Protein AF-E1ZLI6-F1 (afdb_monomer_lite)

Sequence (390 aa):
MRAFGVGCQAQAAPHTTLRARHLAEAAHLAAAPRQQGCWARPPPRQHRRDLAVRVRAIGFDLPGAEQSNKSAEKSAEELTRGAASLLLYSQVLKGKPAQQYGEMYRQLAADDYASWQDYLLDQVIKGSDNPLARAAAAGKPTAHLHRAAAHDLDVLQQLAVLERTLATWVRDSAYGVGEEWLEAASCLAPREGAAAGGEPQPVPQALLGGEAPPPQLLAPLTDAQRAGLRAELAGKWKWSEGVELLVRYHAAHGCGLVSQHGVLTWVDKLLQAQDVLKAWALQRLESQVPSELRQAAAGLRTLVLPVNQISTLPNLAWSLSQHPRARFAVVVSSLEGGMPMGDLAAMLSGYDGFSWPANALLLAGFPTKPPSELAPVFRHVATIEDRFAA

pLDDT: mean 74.75, std 20.81, range [28.94, 98.25]

Secondary structure (DSSP, 8-state):
---------------------------------------------------------S----TTTTS-HHHHHHHHHHHHHHHHHHHHHHHHHTSHHHHHHHHHHHHHHHTT-S-HHHHHHHHHHHTSS-HHHHHHHTT---TTHHHHHHHHHHHHHHH---HHHHHHHHHHH-TT--HHHHHHHHTTS--TT-TTS---PPPPHHHHTTPPPPSSPPPPPPHHHHHHHHHHHHTSS-GGGGHHHHHHHHHHH-STHHHH-SEEEEETTEEEE--STTHHHHHHHHHHS-HHHHHHHTTPEEEEEEGGGGGGHHHHHHHHHT-TTS-EEEEEE--SSSS-HHHHHHHHTTGGG----TTEEEEE--SSSPPGGGTTT-S-------TT--

Foldseek 3Di:
DDDDDDDDDDDDDDDDDDDDDDDDDDDDDDDDDDDDDDDDDDDDDDDDDDDDDDDDDDDDDDPPPVPPPVVVVVVVVVVVVVVVVLVVVQVVLQDVVLVVVLVVLLVCVVVVHLAPLLVVLVCLLQCVVQPQLQCLLVVHHDPVSLVVVLVVQQVVVVVRPTLVRVLVVSVVRHVPDDCSSVVSSCSSHPPDPPCPQDAQDAAPVCLVVPDDADLAAAAADDPSNSVNLSVVCVPDPGNSVCSSSSSSLSNRQNHHLSNHALEWEQDPNDIGHDPDPCVVVVVVCVVQPDPVVVVVCGQAREYEYELLCVVCVQVVQVVVLVNQRHAYEYEYDENPPRDDVLVVLCQLVCNVNGYRHPRYDYHYDYPDQDDPSCVVRDPDDDDRDCPPPD

Structure (mmCIF, N/CA/C/O backbone):
data_AF-E1ZLI6-F1
#
_entry.id   AF-E1ZLI6-F1
#
loop_
_atom_site.group_PDB
_atom_site.id
_atom_site.type_symbol
_atom_site.label_atom_id
_atom_site.label_alt_id
_atom_site.label_comp_id
_atom_site.label_asym_id
_atom_site.label_entity_id
_atom_site.label_seq_id
_atom_site.pdbx_PDB_ins_code
_atom_site.Cartn_x
_atom_site.Cartn_y
_atom_site.Cartn_z
_atom_site.occupancy
_atom_site.B_iso_or_equiv
_atom_site.auth_seq_id
_atom_site.auth_comp_id
_atom_site.auth_asym_id
_atom_site.auth_atom_id
_atom_site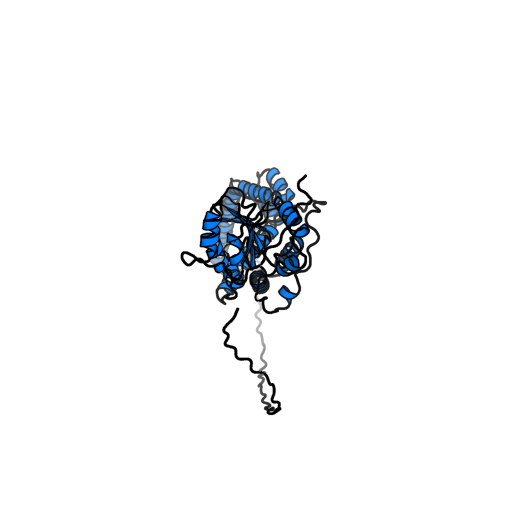.pdbx_PDB_model_num
ATOM 1 N N . MET A 1 1 ? 28.101 -8.256 -55.186 1.00 36.41 1 MET A N 1
ATOM 2 C CA . MET A 1 1 ? 27.945 -9.715 -54.952 1.00 36.41 1 MET A CA 1
ATOM 3 C C . MET A 1 1 ? 26.632 -9.884 -54.186 1.00 36.41 1 MET A C 1
ATOM 5 O O . MET A 1 1 ? 26.407 -9.070 -53.306 1.00 36.41 1 MET A O 1
ATOM 9 N N . ARG A 1 2 ? 25.612 -10.638 -54.637 1.00 28.94 2 ARG A N 1
ATOM 10 C CA . ARG A 1 2 ? 25.503 -12.113 -54.808 1.00 28.94 2 ARG A CA 1
ATOM 11 C C . ARG A 1 2 ? 25.777 -12.879 -53.493 1.00 28.94 2 ARG A C 1
ATOM 13 O O . ARG A 1 2 ? 26.852 -12.664 -52.953 1.00 28.94 2 ARG A O 1
ATOM 20 N N . ALA A 1 3 ? 24.921 -13.791 -53.001 1.00 33.19 3 ALA A N 1
ATOM 21 C CA . ALA A 1 3 ? 23.548 -14.173 -53.408 1.00 33.19 3 ALA A CA 1
ATOM 22 C C . ALA A 1 3 ? 22.822 -15.025 -52.319 1.00 33.19 3 ALA A C 1
ATOM 24 O O . ALA A 1 3 ? 23.482 -15.505 -51.405 1.00 33.19 3 ALA A O 1
ATOM 25 N N . PHE A 1 4 ? 21.514 -15.280 -52.527 1.00 33.53 4 PHE A N 1
ATOM 26 C CA . PHE A 1 4 ? 20.574 -16.173 -51.795 1.00 33.53 4 PHE A CA 1
ATOM 27 C C . PHE A 1 4 ? 20.057 -15.721 -50.407 1.00 33.53 4 PHE A C 1
ATOM 29 O O . PHE A 1 4 ? 20.832 -15.306 -49.559 1.00 33.53 4 PHE A O 1
ATOM 36 N N . GLY A 1 5 ? 18.757 -15.814 -50.081 1.00 29.34 5 GLY A N 1
ATOM 37 C CA . GLY A 1 5 ? 17.568 -15.864 -50.955 1.00 29.34 5 GLY A CA 1
ATOM 38 C C . GLY A 1 5 ? 16.729 -17.154 -50.959 1.00 29.34 5 GLY A C 1
ATOM 39 O O . GLY A 1 5 ? 16.871 -17.966 -51.866 1.00 29.34 5 GLY A O 1
ATOM 40 N N . VAL A 1 6 ? 15.764 -17.246 -50.035 1.00 35.22 6 VAL A N 1
ATOM 41 C CA . VAL A 1 6 ? 14.462 -17.930 -50.206 1.00 35.22 6 VAL A CA 1
ATOM 42 C C . VAL A 1 6 ? 13.401 -17.054 -49.531 1.00 35.22 6 VAL A C 1
ATOM 44 O O . VAL A 1 6 ? 13.670 -16.465 -48.486 1.00 35.22 6 VAL A O 1
ATOM 47 N N . GLY A 1 7 ? 12.202 -16.959 -50.104 1.00 30.44 7 GLY A N 1
ATOM 48 C CA . GLY A 1 7 ? 11.064 -16.280 -49.485 1.00 30.44 7 GLY A CA 1
ATOM 49 C C . GLY A 1 7 ? 9.741 -16.884 -49.949 1.00 30.44 7 GLY A C 1
ATOM 50 O O . GLY A 1 7 ? 9.683 -17.513 -51.003 1.00 30.44 7 GLY A O 1
ATOM 51 N N . CYS A 1 8 ? 8.683 -16.688 -49.165 1.00 29.03 8 CYS A N 1
ATOM 52 C CA . CYS A 1 8 ? 7.311 -17.044 -49.526 1.00 29.03 8 CYS A CA 1
ATOM 53 C C . CYS A 1 8 ? 6.359 -15.964 -49.004 1.00 29.03 8 CYS A C 1
ATOM 55 O O . CYS A 1 8 ? 6.094 -15.884 -47.808 1.00 29.03 8 CYS A O 1
ATOM 57 N N . GLN A 1 9 ? 5.848 -15.135 -49.914 1.00 33.44 9 GLN A N 1
ATOM 58 C CA . GLN A 1 9 ? 4.635 -14.353 -49.685 1.00 33.44 9 GLN A CA 1
ATOM 59 C C . GLN A 1 9 ? 3.443 -15.127 -50.247 1.00 33.44 9 GLN A C 1
ATOM 61 O O . GLN A 1 9 ? 3.534 -15.696 -51.333 1.00 33.44 9 GLN A O 1
ATOM 66 N N . ALA A 1 10 ? 2.312 -15.074 -49.550 1.00 36.66 10 ALA A N 1
ATOM 67 C CA . ALA A 1 10 ? 1.009 -15.402 -50.110 1.00 36.66 10 ALA A CA 1
ATOM 68 C C . ALA A 1 10 ? -0.009 -14.372 -49.599 1.00 36.66 10 ALA A C 1
ATOM 70 O O . ALA A 1 10 ? -0.182 -14.203 -48.394 1.00 36.66 10 ALA A O 1
ATOM 71 N N . GLN A 1 11 ? -0.661 -13.669 -50.522 1.00 44.72 11 GLN A N 1
ATOM 72 C CA . GLN A 1 11 ? -1.823 -12.821 -50.260 1.00 44.72 11 GLN A CA 1
ATOM 73 C C . GLN A 1 11 ? -3.035 -13.433 -50.969 1.00 44.72 11 GLN A C 1
ATOM 75 O O . GLN A 1 11 ? -2.863 -13.935 -52.076 1.00 44.72 11 GLN A O 1
ATOM 80 N N . ALA A 1 12 ? -4.225 -13.330 -50.356 1.00 32.19 12 ALA A N 1
ATOM 81 C CA . ALA A 1 12 ? -5.518 -12.999 -50.994 1.00 32.19 12 ALA A CA 1
ATOM 82 C C . ALA A 1 12 ? -6.740 -13.616 -50.272 1.00 32.19 12 ALA A C 1
ATOM 84 O O . ALA A 1 12 ? -7.272 -14.628 -50.706 1.00 32.19 12 ALA A O 1
ATOM 85 N N . ALA A 1 13 ? -7.220 -12.920 -49.235 1.00 36.72 13 ALA A N 1
ATOM 86 C CA . ALA A 1 13 ? -8.627 -12.512 -49.067 1.00 36.72 13 ALA A CA 1
ATOM 87 C C . ALA A 1 13 ? -9.759 -13.583 -49.296 1.00 36.72 13 ALA A C 1
ATOM 89 O O . ALA A 1 13 ? -9.536 -14.749 -48.982 1.00 36.72 13 ALA A O 1
ATOM 90 N N . PRO A 1 14 ? -11.051 -13.224 -49.502 1.00 62.06 14 PRO A N 1
ATOM 91 C CA . PRO A 1 14 ? -11.982 -13.359 -48.374 1.00 62.06 14 PRO A CA 1
ATOM 92 C C . PRO A 1 14 ? -13.292 -14.114 -48.678 1.00 62.06 14 PRO A C 1
ATOM 94 O O . PRO A 1 14 ? -13.773 -14.126 -49.807 1.00 62.06 14 PRO A O 1
ATOM 97 N N . HIS A 1 15 ? -13.961 -14.620 -47.632 1.00 38.59 15 HIS A N 1
ATOM 98 C CA . HIS A 1 15 ? -15.341 -15.112 -47.739 1.00 38.59 15 HIS A CA 1
ATOM 99 C C . HIS A 1 15 ? -16.263 -14.645 -46.599 1.00 38.59 15 HIS A C 1
ATOM 101 O O . HIS A 1 15 ? -16.042 -14.915 -45.421 1.00 38.59 15 HIS A O 1
ATOM 107 N N . THR A 1 16 ? -17.347 -13.982 -47.003 1.00 36.56 16 THR A N 1
ATOM 108 C CA . THR A 1 16 ? -18.653 -13.897 -46.323 1.00 36.56 16 THR A CA 1
ATOM 109 C C . THR A 1 16 ? -19.299 -15.307 -46.225 1.00 36.56 16 THR A C 1
ATOM 111 O O . THR A 1 16 ? -18.844 -16.235 -46.884 1.00 36.56 16 THR A O 1
ATOM 114 N N . THR A 1 17 ? -20.373 -15.601 -45.471 1.00 35.56 17 THR A N 1
ATOM 115 C CA . THR A 1 17 ? -21.626 -14.835 -45.278 1.00 35.56 17 THR A CA 1
ATOM 116 C C . THR A 1 17 ? -22.482 -15.375 -44.100 1.00 35.56 17 THR A C 1
ATOM 118 O O . THR A 1 17 ? -22.242 -16.467 -43.601 1.00 35.56 17 THR A O 1
ATOM 121 N N . LEU A 1 18 ? -23.512 -14.608 -43.707 1.00 33.97 18 LEU A N 1
ATOM 122 C CA . LEU A 1 18 ? -24.628 -14.881 -42.770 1.00 33.97 18 LEU A CA 1
ATOM 123 C C . LEU A 1 18 ? -25.083 -16.346 -42.525 1.00 33.97 18 LEU A C 1
ATOM 125 O O . LEU A 1 18 ? -25.364 -17.067 -43.482 1.00 33.97 18 LEU A O 1
ATOM 129 N N . ARG A 1 19 ? -25.491 -16.636 -41.270 1.00 32.78 19 ARG A N 1
ATOM 130 C CA . ARG A 1 19 ? -26.883 -17.015 -40.868 1.00 32.78 19 ARG A CA 1
ATOM 131 C C . ARG A 1 19 ? -27.064 -16.953 -39.331 1.00 32.78 19 ARG A C 1
ATOM 133 O O . ARG A 1 19 ? -26.176 -17.370 -38.607 1.00 32.78 19 ARG A O 1
ATOM 140 N N . ALA A 1 20 ? -28.031 -16.167 -38.832 1.00 30.67 20 ALA A N 1
ATOM 141 C CA . ALA A 1 20 ? -29.373 -16.550 -38.319 1.00 30.67 20 ALA A CA 1
ATOM 142 C C . ALA A 1 20 ? -29.349 -17.147 -36.886 1.00 30.67 20 ALA A C 1
ATOM 144 O O . ALA A 1 20 ? -28.571 -18.056 -36.641 1.00 30.67 20 ALA A O 1
ATOM 145 N N . ARG A 1 21 ? -30.015 -16.593 -35.851 1.00 32.97 21 ARG A N 1
ATOM 146 C CA . ARG A 1 21 ? -31.452 -16.269 -35.583 1.00 32.97 21 ARG A CA 1
ATOM 147 C C . ARG A 1 21 ? -32.343 -17.495 -35.306 1.00 32.97 21 ARG A C 1
ATOM 149 O O . ARG A 1 21 ? -32.215 -18.505 -35.983 1.00 32.97 21 ARG A O 1
ATOM 156 N N . HIS A 1 22 ? -33.304 -17.296 -34.388 1.00 30.53 22 HIS A N 1
ATOM 157 C CA . HIS A 1 22 ? -34.132 -18.292 -33.671 1.00 30.53 22 HIS A CA 1
ATOM 158 C C . HIS A 1 22 ? -33.340 -19.072 -32.596 1.00 30.53 22 HIS A C 1
ATOM 160 O O . HIS A 1 22 ? -32.143 -19.276 -32.753 1.00 30.53 22 HIS A O 1
ATOM 166 N N . LEU A 1 23 ? -33.920 -19.471 -31.455 1.00 31.34 23 LEU A N 1
ATOM 167 C CA . LEU A 1 23 ? -35.334 -19.456 -31.023 1.00 31.34 23 LEU A CA 1
ATOM 168 C C . LEU A 1 23 ? -35.627 -18.490 -29.851 1.00 31.34 23 LEU A C 1
ATOM 170 O O . LEU A 1 23 ? -34.723 -17.876 -29.290 1.00 31.34 23 LEU A O 1
ATOM 174 N N . ALA A 1 24 ? -36.911 -18.372 -29.506 1.00 30.83 24 ALA A N 1
ATOM 175 C CA . ALA A 1 24 ? -37.451 -17.669 -28.340 1.00 30.83 24 ALA A CA 1
ATOM 176 C C . ALA A 1 24 ? -38.493 -18.565 -27.620 1.00 30.83 24 ALA A C 1
ATOM 178 O O . ALA A 1 24 ? -38.711 -19.695 -28.045 1.00 30.83 24 ALA A O 1
ATOM 179 N N . GLU A 1 25 ? -39.143 -18.022 -26.582 1.00 29.16 25 GLU A N 1
ATOM 180 C CA . GLU A 1 25 ? -40.407 -18.489 -25.966 1.00 29.16 25 GLU A CA 1
ATOM 181 C C . GLU A 1 25 ? -40.446 -19.835 -25.201 1.00 29.16 25 GLU A C 1
ATOM 183 O O . GLU A 1 25 ? -40.642 -20.902 -25.771 1.00 29.16 25 GLU A O 1
ATOM 188 N N . ALA A 1 26 ? -40.435 -19.735 -23.864 1.00 29.39 26 ALA A N 1
ATOM 189 C CA . ALA A 1 26 ? -41.435 -20.321 -22.948 1.00 29.39 26 ALA A CA 1
ATOM 190 C C . ALA A 1 26 ? -41.245 -19.647 -21.561 1.00 29.39 26 ALA A C 1
ATOM 192 O O . ALA A 1 26 ? -40.132 -19.669 -21.047 1.00 29.39 26 ALA A O 1
ATOM 193 N N . ALA A 1 27 ? -42.149 -18.892 -20.921 1.00 33.56 27 ALA A N 1
ATOM 194 C CA . ALA A 1 27 ? -43.619 -18.838 -20.820 1.00 33.56 27 ALA A CA 1
ATOM 195 C C . ALA A 1 27 ? -44.210 -19.640 -19.632 1.00 33.56 27 ALA A C 1
ATOM 197 O O . ALA A 1 27 ? -44.249 -20.860 -19.658 1.00 33.56 27 ALA A O 1
ATOM 198 N N . HIS A 1 28 ? -44.714 -18.886 -18.639 1.00 30.28 28 HIS A N 1
ATOM 199 C CA . HIS A 1 28 ? -45.689 -19.212 -17.574 1.00 30.28 28 HIS A CA 1
ATOM 200 C C . HIS A 1 28 ? -45.568 -20.483 -16.702 1.00 30.28 28 HIS A C 1
ATOM 202 O O . HIS A 1 28 ? -45.674 -21.603 -17.181 1.00 30.28 28 HIS A O 1
ATOM 208 N N . LEU A 1 29 ? -45.565 -20.264 -15.375 1.00 30.34 29 LEU A N 1
ATOM 209 C CA . LEU A 1 29 ? -46.576 -20.674 -14.359 1.00 30.34 29 LEU A CA 1
ATOM 210 C C . LEU A 1 29 ? -45.965 -20.329 -12.972 1.00 30.34 29 LEU A C 1
ATOM 212 O O . LEU A 1 29 ? -44.858 -20.760 -12.683 1.00 30.34 29 LEU A O 1
ATOM 216 N N . ALA A 1 30 ? -46.466 -19.430 -12.115 1.00 30.83 30 ALA A N 1
ATOM 217 C CA . ALA A 1 30 ? -47.813 -19.159 -11.593 1.00 30.83 30 ALA A CA 1
ATOM 218 C C . ALA A 1 30 ? -48.329 -20.202 -10.578 1.00 30.83 30 ALA A C 1
ATOM 220 O O . ALA A 1 30 ? -48.827 -21.244 -10.986 1.00 30.83 30 ALA A O 1
ATOM 221 N N . ALA A 1 31 ? -48.259 -19.873 -9.276 1.00 32.81 31 ALA A N 1
ATOM 222 C CA . ALA A 1 31 ? -49.290 -20.107 -8.243 1.00 32.81 31 ALA A CA 1
ATOM 223 C C . ALA A 1 31 ? -48.727 -19.892 -6.822 1.00 32.81 31 ALA A C 1
ATOM 225 O O . ALA A 1 31 ? -47.689 -20.438 -6.463 1.00 32.81 31 ALA A O 1
ATOM 226 N N . ALA A 1 32 ? -49.471 -19.173 -5.981 1.00 39.38 32 ALA A N 1
ATOM 227 C CA . ALA A 1 32 ? -49.329 -19.201 -4.526 1.00 39.38 32 ALA A CA 1
ATOM 228 C C . ALA A 1 32 ? -50.717 -19.442 -3.907 1.00 39.38 32 ALA A C 1
ATOM 230 O O . ALA A 1 32 ? -51.696 -18.905 -4.432 1.00 39.38 32 ALA A O 1
ATOM 231 N N . PRO A 1 33 ? -50.839 -20.181 -2.791 1.00 51.78 33 PRO A N 1
ATOM 232 C CA . PRO A 1 33 ? -52.052 -20.187 -1.986 1.00 51.78 33 PRO A CA 1
ATOM 233 C C . PRO A 1 33 ? -51.893 -19.348 -0.709 1.00 51.78 33 PRO A C 1
ATOM 235 O O . PRO A 1 33 ? -50.876 -19.387 -0.020 1.00 51.78 33 PRO A O 1
ATOM 238 N N . ARG A 1 34 ? -52.951 -18.609 -0.367 1.00 42.97 34 ARG A N 1
ATOM 239 C CA . ARG A 1 34 ? -53.129 -17.982 0.952 1.00 42.97 34 ARG A CA 1
ATOM 240 C C . ARG A 1 34 ? -53.516 -19.051 1.978 1.00 42.97 34 ARG A C 1
ATOM 242 O O . ARG A 1 34 ? -54.222 -19.992 1.622 1.00 42.97 34 ARG A O 1
ATOM 249 N N . GLN A 1 35 ? -53.256 -18.798 3.259 1.00 43.56 35 GLN A N 1
ATOM 250 C CA . GLN A 1 35 ? -54.209 -19.183 4.304 1.00 43.56 35 GLN A CA 1
ATOM 251 C C . GLN A 1 35 ? -54.499 -17.999 5.228 1.00 43.56 35 GLN A C 1
ATOM 253 O O . GLN A 1 35 ? -53.594 -17.321 5.705 1.00 43.56 35 GLN A O 1
ATOM 258 N N . GLN A 1 36 ? -55.789 -17.762 5.460 1.00 42.84 36 GLN A N 1
ATOM 259 C CA . GLN A 1 36 ? -56.313 -16.941 6.546 1.00 42.84 36 GLN A CA 1
ATOM 260 C C . GLN A 1 36 ? -57.089 -17.883 7.471 1.00 42.84 36 GLN A C 1
ATOM 262 O O . GLN A 1 36 ? -57.865 -18.707 6.991 1.00 42.84 36 GLN A O 1
ATOM 267 N N . GLY A 1 37 ? -56.895 -17.751 8.779 1.00 36.62 37 GLY A N 1
ATOM 268 C CA . GLY A 1 37 ? -57.654 -18.452 9.815 1.00 36.62 37 GLY A CA 1
ATOM 269 C C . GLY A 1 37 ? -57.798 -17.518 11.011 1.00 36.62 37 GLY A C 1
ATOM 270 O O . GLY A 1 37 ? -56.834 -16.849 11.382 1.00 36.62 37 GLY A O 1
ATOM 271 N N . CYS A 1 38 ? -59.006 -17.385 11.557 1.00 37.75 38 CYS A N 1
ATOM 272 C CA . CYS A 1 38 ? -59.364 -16.265 12.432 1.00 37.75 38 CYS A CA 1
ATOM 273 C C . CYS A 1 38 ? -60.159 -16.705 13.675 1.00 37.75 38 CYS A C 1
ATOM 275 O O . CYS A 1 38 ? -60.788 -17.757 13.665 1.00 37.75 38 CYS A O 1
ATOM 277 N N . TRP A 1 39 ? -60.207 -15.803 14.667 1.00 37.75 39 TRP A N 1
ATOM 278 C CA . TRP A 1 39 ? -61.148 -15.742 15.805 1.00 37.75 39 TRP A CA 1
ATOM 279 C C . TRP A 1 39 ? -61.019 -16.769 16.952 1.00 37.75 39 TRP A C 1
ATOM 281 O O . TRP A 1 39 ? -61.352 -17.934 16.785 1.00 37.75 39 TRP A O 1
ATOM 291 N N . ALA A 1 40 ? -60.716 -16.273 18.167 1.00 35.12 40 ALA A N 1
ATOM 292 C CA . ALA A 1 40 ? -61.557 -16.443 19.375 1.00 35.12 40 ALA A CA 1
ATOM 293 C C . ALA A 1 40 ? -61.040 -15.623 20.594 1.00 35.12 40 ALA A C 1
ATOM 295 O O . ALA A 1 40 ? -59.841 -15.578 20.859 1.00 35.12 40 ALA A O 1
ATOM 296 N N . ARG A 1 41 ? -61.952 -14.972 21.342 1.00 41.81 41 ARG A N 1
ATOM 297 C CA . ARG A 1 41 ? -61.764 -14.267 22.646 1.00 41.81 41 ARG A CA 1
ATOM 298 C C . ARG A 1 41 ? -63.156 -13.840 23.187 1.00 41.81 41 ARG A C 1
ATOM 300 O O . ARG A 1 41 ? -64.047 -13.702 22.350 1.00 41.81 41 ARG A O 1
ATOM 307 N N . PRO A 1 42 ? -63.376 -13.503 24.486 1.00 57.09 42 PRO A N 1
ATOM 308 C CA . PRO A 1 42 ? -62.594 -13.752 25.701 1.00 57.09 42 PRO A CA 1
ATOM 309 C C . PRO A 1 42 ? -63.126 -15.025 26.419 1.00 57.09 42 PRO A C 1
ATOM 311 O O . PRO A 1 42 ? -62.755 -16.066 25.883 1.00 57.09 42 PRO A O 1
ATOM 314 N N . PRO A 1 43 ? -63.979 -15.078 27.488 1.00 55.56 43 PRO A N 1
ATOM 315 C CA . PRO A 1 43 ? -64.518 -14.089 28.455 1.00 55.56 43 PRO A CA 1
ATOM 316 C C . PRO A 1 43 ? -63.805 -14.119 29.848 1.00 55.56 43 PRO A C 1
ATOM 318 O O . PRO A 1 43 ? -62.930 -14.959 30.052 1.00 55.56 43 PRO A O 1
ATOM 321 N N . PRO A 1 44 ? -64.140 -13.236 30.824 1.00 60.19 44 PRO A N 1
ATOM 322 C CA . PRO A 1 44 ? -63.449 -13.147 32.125 1.00 60.19 44 PRO A CA 1
ATOM 323 C C . PRO A 1 44 ? -64.239 -13.721 33.325 1.00 60.19 44 PRO A C 1
ATOM 325 O O . PRO A 1 44 ? -65.446 -13.953 33.244 1.00 60.19 44 PRO A O 1
ATOM 328 N N . ARG A 1 45 ? -63.584 -13.834 34.494 1.00 42.31 45 ARG A N 1
ATOM 329 C CA . ARG A 1 45 ? -64.249 -13.901 35.812 1.00 42.31 45 ARG A CA 1
ATOM 330 C C . ARG A 1 45 ? -63.587 -12.964 36.822 1.00 42.31 45 ARG A C 1
ATOM 332 O O . ARG A 1 45 ? -62.369 -12.925 36.940 1.00 42.31 45 ARG A O 1
ATOM 339 N N . GLN A 1 46 ? -64.419 -12.219 37.543 1.00 46.47 46 GLN A N 1
ATOM 340 C CA . GLN A 1 46 ? -64.024 -11.390 38.680 1.00 46.47 46 GLN A CA 1
ATOM 341 C C . GLN A 1 46 ? -63.973 -12.247 39.950 1.00 46.47 46 GLN A C 1
ATOM 343 O O . GLN A 1 46 ? -64.807 -13.133 40.117 1.00 46.47 46 GLN A O 1
ATOM 348 N N . HIS A 1 47 ? -63.107 -11.889 40.896 1.00 37.50 47 HIS A N 1
ATOM 349 C CA . HIS A 1 47 ? -63.441 -12.015 42.312 1.00 37.50 47 HIS A CA 1
ATOM 350 C C . HIS A 1 47 ? -63.078 -10.721 43.046 1.00 37.50 47 HIS A C 1
ATOM 352 O O . HIS A 1 47 ? -62.199 -9.968 42.635 1.00 37.50 47 HIS A O 1
ATOM 358 N N . ARG A 1 48 ? -63.848 -10.437 44.093 1.00 38.12 48 ARG A N 1
ATOM 359 C CA . ARG A 1 48 ? -63.865 -9.205 44.890 1.00 38.12 48 ARG A CA 1
ATOM 360 C C . ARG A 1 48 ? -63.952 -9.632 46.354 1.00 38.12 48 ARG A C 1
ATOM 362 O O . ARG A 1 48 ? -64.578 -10.665 46.592 1.00 38.12 48 ARG A O 1
ATOM 369 N N . ARG A 1 49 ? -63.448 -8.786 47.268 1.00 39.75 49 ARG A N 1
ATOM 370 C CA . ARG A 1 49 ? -63.283 -8.965 48.735 1.00 39.75 49 ARG A CA 1
ATOM 371 C C . ARG A 1 49 ? -61.864 -9.409 49.142 1.00 39.75 49 ARG A C 1
ATOM 373 O O . ARG A 1 49 ? -61.250 -10.160 48.397 1.00 39.75 49 ARG A O 1
ATOM 380 N N . ASP A 1 50 ? -61.285 -8.950 50.258 1.00 35.81 50 ASP A N 1
ATOM 381 C CA . ASP A 1 50 ? -61.794 -8.015 51.289 1.00 35.81 50 ASP A CA 1
ATOM 382 C C . ASP A 1 50 ? -60.760 -6.958 51.724 1.00 35.81 50 ASP A C 1
ATOM 384 O O . ASP A 1 50 ? -59.556 -7.106 51.522 1.00 35.81 50 ASP A O 1
ATOM 388 N N . LEU A 1 51 ? -61.256 -5.874 52.331 1.00 47.31 51 LEU A N 1
ATOM 389 C CA . LEU A 1 51 ? -60.451 -4.808 52.935 1.00 47.31 51 LEU A CA 1
ATOM 390 C C . LEU A 1 51 ? -60.034 -5.195 54.361 1.00 47.31 51 LEU A C 1
ATOM 392 O O . LEU A 1 51 ? -60.871 -5.243 55.259 1.00 47.31 51 LEU A O 1
ATOM 396 N N . ALA A 1 52 ? -58.734 -5.387 54.587 1.00 38.12 52 ALA A N 1
ATOM 397 C CA . ALA A 1 52 ? -58.159 -5.563 55.920 1.00 38.12 52 ALA A CA 1
ATOM 398 C C . ALA A 1 52 ? -57.184 -4.417 56.231 1.00 38.12 52 ALA A C 1
ATOM 400 O O . ALA A 1 52 ? -56.042 -4.416 55.772 1.00 38.12 52 ALA A O 1
ATOM 401 N N . VAL A 1 53 ? -57.624 -3.436 57.025 1.00 39.72 53 VAL A N 1
ATOM 402 C CA . VAL A 1 53 ? -56.751 -2.351 57.495 1.00 39.72 53 VAL A CA 1
ATOM 403 C C . VAL A 1 53 ? -55.727 -2.923 58.478 1.00 39.72 53 VAL A C 1
ATOM 405 O O . VAL A 1 53 ? -56.080 -3.355 59.574 1.00 39.72 53 VAL A O 1
ATOM 408 N N . ARG A 1 54 ? -54.445 -2.898 58.103 1.00 33.94 54 ARG A N 1
ATOM 409 C CA . ARG A 1 54 ? -53.319 -3.152 59.009 1.00 33.94 54 ARG A CA 1
ATOM 410 C C . ARG A 1 54 ? -52.431 -1.919 59.075 1.00 33.94 54 ARG A C 1
ATOM 412 O O . ARG A 1 54 ? -51.695 -1.635 58.139 1.00 33.94 54 ARG A O 1
ATOM 419 N N . VAL A 1 55 ? -52.462 -1.231 60.212 1.00 40.00 55 VAL A N 1
ATOM 420 C CA . VAL A 1 55 ? -51.411 -0.274 60.571 1.00 40.00 55 VAL A CA 1
ATOM 421 C C . VAL A 1 55 ? -50.211 -1.073 61.081 1.00 40.00 55 VAL A C 1
ATOM 423 O O . VAL A 1 55 ? -50.319 -1.795 62.073 1.00 40.00 55 VAL A O 1
ATOM 426 N N . ARG A 1 56 ? -49.069 -0.948 60.405 1.00 34.81 56 ARG A N 1
ATOM 427 C CA . ARG A 1 56 ? -47.743 -1.323 60.916 1.00 34.81 56 ARG A CA 1
ATOM 428 C C . ARG A 1 56 ? -46.754 -0.192 60.624 1.00 34.81 56 ARG A C 1
ATOM 430 O O . ARG A 1 56 ? -47.068 0.722 59.867 1.00 34.81 56 ARG A O 1
ATOM 437 N N . ALA A 1 57 ? -45.638 -0.200 61.349 1.00 39.84 57 ALA A N 1
ATOM 438 C CA . ALA A 1 57 ? -44.731 0.940 61.457 1.00 39.84 57 ALA A CA 1
ATOM 439 C C . ALA A 1 57 ? -43.987 1.263 60.149 1.00 39.84 57 ALA A C 1
ATOM 441 O O . ALA A 1 57 ? -43.966 0.464 59.218 1.00 39.84 57 ALA A O 1
ATOM 442 N N . ILE A 1 58 ? -43.367 2.446 60.117 1.00 40.94 58 ILE A N 1
ATOM 443 C CA . ILE A 1 58 ? -42.649 3.000 58.963 1.00 40.94 58 ILE A CA 1
ATOM 444 C C . ILE A 1 58 ? -41.518 2.051 58.530 1.00 40.94 58 ILE A C 1
ATOM 446 O O . ILE A 1 58 ? -40.467 1.982 59.162 1.00 40.94 58 ILE A O 1
ATOM 450 N N . GLY A 1 59 ? -41.756 1.344 57.429 1.00 38.09 59 GLY A N 1
ATOM 451 C CA . GLY A 1 59 ? -40.833 0.450 56.740 1.00 38.09 59 GLY A CA 1
ATOM 452 C C . GLY A 1 59 ? -41.351 0.207 55.320 1.00 38.09 59 GLY A C 1
ATOM 453 O O . GLY A 1 59 ? -42.562 0.177 55.101 1.00 38.09 59 GLY A O 1
ATOM 454 N N . PHE A 1 60 ? -40.453 0.108 54.341 1.00 35.50 60 PHE A N 1
ATOM 455 C CA . PHE A 1 60 ? -40.826 0.013 52.925 1.00 35.50 60 PHE A CA 1
ATOM 456 C C . PHE A 1 60 ? -41.169 -1.432 52.520 1.00 35.50 60 PHE A C 1
ATOM 458 O O . PHE A 1 60 ? -40.347 -2.130 51.930 1.00 35.50 60 PHE A O 1
ATOM 465 N N . ASP A 1 61 ? -42.398 -1.868 52.807 1.00 40.84 61 ASP A N 1
ATOM 466 C CA . ASP A 1 61 ? -42.954 -3.109 52.250 1.00 40.84 61 ASP A CA 1
ATOM 467 C C . ASP A 1 61 ? -43.247 -2.939 50.745 1.00 40.84 61 ASP A C 1
ATOM 469 O O . ASP A 1 61 ? -44.184 -2.241 50.347 1.00 40.84 61 ASP A O 1
ATOM 473 N N . LEU A 1 62 ? -42.457 -3.602 49.893 1.00 42.28 62 LEU A N 1
ATOM 474 C CA . LEU A 1 62 ? -42.699 -3.691 48.448 1.00 42.28 62 LEU A CA 1
ATOM 475 C C . LEU A 1 62 ? -43.592 -4.910 48.127 1.00 42.28 62 LEU A C 1
ATOM 477 O O . LEU A 1 62 ? -43.206 -6.046 48.424 1.00 42.28 62 LEU A O 1
ATOM 481 N N . PRO A 1 63 ? -44.774 -4.729 47.504 1.00 38.34 63 PRO A N 1
ATOM 482 C CA . PRO A 1 63 ? -45.706 -5.828 47.261 1.00 38.34 63 PRO A CA 1
ATOM 483 C C . PRO A 1 63 ? -45.215 -6.757 46.136 1.00 38.34 63 PRO A C 1
ATOM 485 O O . PRO A 1 63 ? -45.273 -6.404 44.960 1.00 38.34 63 PRO A O 1
ATOM 488 N N . GLY A 1 64 ? -44.773 -7.966 46.502 1.00 47.62 64 GLY A N 1
ATOM 489 C CA . GLY A 1 64 ? -44.391 -9.030 45.555 1.00 47.62 64 GLY A CA 1
ATOM 490 C C . GLY A 1 64 ? -43.237 -9.949 45.990 1.00 47.62 64 GLY A C 1
ATOM 491 O O . GLY A 1 64 ? -42.959 -10.930 45.306 1.00 47.62 64 GLY A O 1
ATOM 492 N N . ALA A 1 65 ? -42.576 -9.661 47.117 1.00 50.19 65 ALA A N 1
ATOM 493 C CA . ALA A 1 65 ? -41.266 -10.225 47.474 1.00 50.19 65 ALA A CA 1
ATOM 494 C C . ALA A 1 65 ? -41.163 -11.761 47.648 1.00 50.19 65 ALA A C 1
ATOM 496 O O . ALA A 1 65 ? -40.057 -12.291 47.611 1.00 50.19 65 ALA A O 1
ATOM 497 N N . GLU A 1 66 ? -42.262 -12.509 47.811 1.00 50.81 66 GLU A N 1
ATOM 498 C CA . GLU A 1 66 ? -42.182 -13.971 48.019 1.00 50.81 66 GLU A CA 1
ATOM 499 C C . GLU A 1 66 ? -41.780 -14.766 46.762 1.00 50.81 66 GLU A C 1
ATOM 501 O O . GLU A 1 66 ? -41.402 -15.934 46.869 1.00 50.81 66 GLU A O 1
ATOM 506 N N . GLN A 1 67 ? -41.795 -14.153 45.571 1.00 49.84 67 GLN A N 1
ATOM 507 C CA . GLN A 1 67 ? -41.254 -14.773 44.359 1.00 49.84 67 GLN A CA 1
ATOM 508 C C . GLN A 1 67 ? -39.942 -14.112 43.918 1.00 49.84 67 GLN A C 1
ATOM 510 O O . GLN A 1 67 ? -39.918 -13.092 43.238 1.00 49.84 67 GLN A O 1
ATOM 515 N N . SER A 1 68 ? -38.847 -14.821 44.218 1.00 57.62 68 SER A N 1
ATOM 516 C CA . SER A 1 68 ? -37.487 -14.617 43.694 1.00 57.62 68 SER A CA 1
ATOM 517 C C . SER A 1 68 ? -36.555 -13.640 44.432 1.00 57.62 68 SER A C 1
ATOM 519 O O . SER A 1 68 ? -35.872 -12.828 43.805 1.00 57.62 68 SER A O 1
ATOM 521 N N . ASN A 1 69 ? -36.348 -13.867 45.738 1.00 58.06 69 ASN A N 1
ATOM 522 C CA . ASN A 1 69 ? -35.110 -13.443 46.426 1.00 58.06 69 ASN A CA 1
ATOM 523 C C . ASN A 1 69 ? -33.851 -13.821 45.617 1.00 58.06 69 ASN A C 1
ATOM 525 O O . ASN A 1 69 ? -32.952 -13.004 45.472 1.00 58.06 69 ASN A O 1
ATOM 529 N N . LYS A 1 70 ? -33.849 -14.997 44.969 1.00 69.62 70 LYS A N 1
ATOM 530 C CA . LYS A 1 70 ? -32.777 -15.447 44.062 1.00 69.62 70 LYS A CA 1
ATOM 531 C C . LYS A 1 70 ? -32.517 -14.510 42.876 1.00 69.62 70 LYS A C 1
ATOM 533 O O . LYS A 1 70 ? -31.395 -14.469 42.382 1.00 69.62 70 LYS A O 1
ATOM 538 N N . SER A 1 71 ? -33.518 -13.763 42.398 1.00 70.69 71 SER A N 1
ATOM 539 C CA . SER A 1 71 ? -33.300 -12.731 41.376 1.00 70.69 71 SER A CA 1
ATOM 540 C C . SER A 1 71 ? -32.686 -11.471 41.976 1.00 70.69 71 SER A C 1
ATOM 542 O O . SER A 1 71 ? -31.814 -10.885 41.345 1.00 70.69 71 SER A O 1
ATOM 544 N N . ALA A 1 72 ? -33.104 -11.066 43.179 1.00 70.25 72 ALA A N 1
ATOM 545 C CA . ALA A 1 72 ? -32.510 -9.927 43.876 1.00 70.25 72 ALA A CA 1
ATOM 546 C C . ALA A 1 72 ? -31.036 -10.199 44.233 1.00 70.25 72 ALA A C 1
ATOM 548 O O . ALA A 1 72 ? -30.179 -9.363 43.961 1.00 70.25 72 ALA A O 1
ATOM 549 N N . GLU A 1 73 ? -30.731 -11.396 44.743 1.00 78.00 73 GLU A N 1
ATOM 550 C CA . GLU A 1 73 ? -29.368 -11.879 45.003 1.00 78.00 73 GLU A CA 1
ATOM 551 C C . GLU A 1 73 ? -28.529 -11.904 43.718 1.00 78.00 73 GLU A C 1
ATOM 553 O O . GLU A 1 73 ? -27.452 -11.315 43.682 1.00 78.00 73 GLU A O 1
ATOM 558 N N . LYS A 1 74 ? -29.040 -12.490 42.624 1.00 79.81 74 LYS A N 1
ATOM 559 C CA . LYS A 1 74 ? -28.324 -12.538 41.337 1.00 79.81 74 LYS A CA 1
ATOM 560 C C . LYS A 1 74 ? -28.067 -11.147 40.748 1.00 79.81 74 LYS A C 1
ATOM 562 O O . LYS A 1 74 ? -26.968 -10.893 40.263 1.00 79.81 74 LYS A O 1
ATOM 567 N N . SER A 1 75 ? -29.030 -10.227 40.825 1.00 70.31 75 SER A N 1
ATOM 568 C CA . SER A 1 75 ? -28.824 -8.838 40.398 1.00 70.31 75 SER A CA 1
ATOM 569 C C . SER A 1 75 ? -27.847 -8.086 41.311 1.00 70.31 75 SER A C 1
ATOM 571 O O . SER A 1 75 ? -27.056 -7.288 40.815 1.00 70.31 75 SER A O 1
ATOM 573 N N . ALA A 1 76 ? -27.829 -8.365 42.619 1.00 73.25 76 ALA A N 1
ATOM 574 C CA . ALA A 1 76 ? -26.833 -7.818 43.539 1.00 73.25 76 ALA A CA 1
ATOM 575 C C . ALA A 1 76 ? -25.420 -8.365 43.258 1.00 73.25 76 ALA A C 1
ATOM 577 O O . ALA A 1 76 ? -24.462 -7.593 43.270 1.00 73.25 76 ALA A O 1
ATOM 578 N N . GLU A 1 77 ? -25.270 -9.653 42.931 1.00 80.75 77 GLU A N 1
ATOM 579 C CA . GLU A 1 77 ? -23.998 -10.224 42.469 1.00 80.75 77 GLU A CA 1
ATOM 580 C C . GLU A 1 77 ? -23.536 -9.611 41.141 1.00 80.75 77 GLU A C 1
ATOM 582 O O . GLU A 1 77 ? -22.352 -9.320 40.978 1.00 80.75 77 GLU A O 1
ATOM 587 N N . GLU A 1 78 ? -24.444 -9.402 40.186 1.00 78.25 78 GLU A N 1
ATOM 588 C CA . GLU A 1 78 ? -24.131 -8.789 38.889 1.00 78.25 78 GLU A CA 1
ATOM 589 C C . GLU A 1 78 ? -23.701 -7.324 39.042 1.00 78.25 78 GLU A C 1
ATOM 591 O O . GLU A 1 78 ? -22.676 -6.932 38.480 1.00 78.25 78 GLU A O 1
ATOM 596 N N . LEU A 1 79 ? -24.395 -6.547 39.881 1.00 76.94 79 LEU A N 1
ATOM 597 C CA . LEU A 1 79 ? -23.993 -5.186 40.253 1.00 76.94 79 LEU A CA 1
ATOM 598 C C . LEU A 1 79 ? -22.654 -5.163 41.005 1.00 76.94 79 LEU A C 1
ATOM 600 O O . LEU A 1 79 ? -21.807 -4.323 40.713 1.00 76.94 79 LEU A O 1
ATOM 604 N N . THR A 1 80 ? -22.423 -6.101 41.928 1.00 78.06 80 THR A N 1
ATOM 605 C CA . THR A 1 80 ? -21.165 -6.191 42.691 1.00 78.06 80 THR A CA 1
ATOM 606 C C . THR A 1 80 ? -19.991 -6.573 41.790 1.00 78.06 80 THR A C 1
ATOM 608 O O . THR A 1 80 ? -18.918 -5.978 41.886 1.00 78.06 80 THR A O 1
ATOM 611 N N . ARG A 1 81 ? -20.197 -7.511 40.856 1.00 78.31 81 ARG A N 1
ATOM 612 C CA . ARG A 1 81 ? -19.219 -7.879 39.823 1.00 78.31 81 ARG A CA 1
ATOM 613 C C . ARG A 1 81 ? -18.927 -6.690 38.904 1.00 78.31 81 ARG A C 1
ATOM 615 O O . ARG A 1 81 ? -17.760 -6.417 38.654 1.00 78.31 81 ARG A O 1
ATOM 622 N N . GLY A 1 82 ? -19.950 -5.943 38.481 1.00 67.19 82 GLY A N 1
ATOM 623 C CA . GLY A 1 82 ? -19.791 -4.710 37.703 1.00 67.19 82 GLY A CA 1
ATOM 624 C C . GLY A 1 82 ? -18.994 -3.630 38.444 1.00 67.19 82 GLY A C 1
ATOM 625 O O . GLY A 1 82 ? -18.034 -3.092 37.898 1.00 67.19 82 GLY A O 1
ATOM 626 N N . ALA A 1 83 ? -19.326 -3.358 39.708 1.00 66.56 83 ALA A N 1
ATOM 627 C CA . ALA A 1 83 ? -18.611 -2.393 40.544 1.00 66.56 83 ALA A CA 1
ATOM 628 C C . ALA A 1 83 ? -17.146 -2.801 40.791 1.00 66.56 83 ALA A C 1
ATOM 630 O O . ALA A 1 83 ? -16.245 -1.969 40.682 1.00 66.56 83 ALA A O 1
ATOM 631 N N . ALA A 1 84 ? -16.886 -4.087 41.051 1.00 67.25 84 ALA A N 1
ATOM 632 C CA . ALA A 1 84 ? -15.531 -4.618 41.176 1.00 67.25 84 ALA A CA 1
ATOM 633 C C . ALA A 1 84 ? -14.735 -4.474 39.866 1.00 67.25 84 ALA A C 1
ATOM 635 O O . ALA A 1 84 ? -13.578 -4.058 39.903 1.00 67.25 84 ALA A O 1
ATOM 636 N N . SER A 1 85 ? -15.355 -4.741 38.709 1.00 65.25 85 SER A N 1
ATOM 637 C CA . SER A 1 85 ? -14.745 -4.498 37.397 1.00 65.25 85 SER A CA 1
ATOM 638 C C . SER A 1 85 ? -14.416 -3.018 37.183 1.00 65.25 85 SER A C 1
ATOM 640 O O . SER A 1 85 ? -13.295 -2.708 36.789 1.00 65.25 85 SER A O 1
ATOM 642 N N . LEU A 1 86 ? -15.340 -2.099 37.488 1.00 63.16 86 LEU A N 1
ATOM 643 C CA . LEU A 1 86 ? -15.123 -0.651 37.365 1.00 63.16 86 LEU A CA 1
ATOM 644 C C . LEU A 1 86 ? -13.983 -0.152 38.265 1.00 63.16 86 LEU A C 1
ATOM 646 O O . LEU A 1 86 ? -13.155 0.636 37.813 1.00 63.16 86 LEU A O 1
ATOM 650 N N . LEU A 1 87 ? -13.876 -0.647 39.502 1.00 65.12 87 LEU A N 1
ATOM 651 C CA . LEU A 1 87 ? -12.743 -0.336 40.382 1.00 65.12 87 LEU A CA 1
ATOM 652 C C . LEU A 1 87 ? -11.410 -0.820 39.791 1.00 65.12 87 LEU A C 1
ATOM 654 O O . LEU A 1 87 ? -10.427 -0.078 39.820 1.00 65.12 87 LEU A O 1
ATOM 658 N N . LEU A 1 88 ? -11.387 -2.018 39.201 1.00 65.62 88 LEU A N 1
ATOM 659 C CA . LEU A 1 88 ? -10.209 -2.583 38.536 1.00 65.62 88 LEU A CA 1
ATOM 660 C C . LEU A 1 88 ? -9.807 -1.746 37.307 1.00 65.62 88 LEU A C 1
ATOM 662 O O . LEU A 1 88 ? -8.647 -1.349 37.190 1.00 65.62 88 LEU A O 1
ATOM 666 N N . TYR A 1 89 ? -10.770 -1.369 36.457 1.00 63.62 89 TYR A N 1
ATOM 667 C CA . TYR A 1 89 ? -10.545 -0.430 35.353 1.00 63.62 89 TYR A CA 1
ATOM 668 C C . TYR A 1 89 ? -10.056 0.940 35.846 1.00 63.62 89 TYR A C 1
ATOM 670 O O . TYR A 1 89 ? -9.136 1.494 35.249 1.00 63.62 89 TYR A O 1
ATOM 678 N N . SER A 1 90 ? -10.577 1.463 36.962 1.00 64.69 90 SER A N 1
ATOM 679 C CA . SER A 1 90 ? -10.129 2.750 37.517 1.00 64.69 90 SER A CA 1
ATOM 680 C C . SER A 1 90 ? -8.653 2.742 37.937 1.00 64.69 90 SER A C 1
ATOM 682 O O . SER A 1 90 ? -7.979 3.759 37.794 1.00 64.69 90 SER A O 1
ATOM 684 N N . GLN A 1 91 ? -8.112 1.608 38.402 1.00 67.12 91 GLN A N 1
ATOM 685 C CA . GLN A 1 91 ? -6.683 1.494 38.721 1.00 67.12 91 GLN A CA 1
ATOM 686 C C . GLN A 1 91 ? -5.823 1.321 37.462 1.00 67.12 91 GLN A C 1
ATOM 688 O O . GLN A 1 91 ? -4.754 1.922 37.367 1.00 67.12 91 GLN A O 1
ATOM 693 N N . VAL A 1 92 ? -6.307 0.572 36.466 1.00 66.50 92 VAL A N 1
ATOM 694 C CA . VAL A 1 92 ? -5.647 0.431 35.154 1.00 66.50 92 VAL A CA 1
ATOM 695 C C . VAL A 1 92 ? -5.557 1.784 34.429 1.00 66.50 92 VAL A C 1
ATOM 697 O O . VAL A 1 92 ? -4.496 2.129 33.911 1.00 66.50 92 VAL A O 1
ATOM 700 N N . LEU A 1 93 ? -6.629 2.584 34.451 1.00 64.06 93 LEU A N 1
ATOM 701 C CA . LEU A 1 93 ? -6.699 3.913 33.826 1.00 64.06 93 LEU A CA 1
ATOM 702 C C . LEU A 1 93 ? -5.943 5.010 34.595 1.00 64.06 93 LEU A C 1
ATOM 704 O O . LEU A 1 93 ? -5.588 6.021 34.003 1.00 64.06 93 LEU A O 1
ATOM 708 N N . LYS A 1 94 ? -5.643 4.823 35.886 1.00 66.69 94 LYS A N 1
ATOM 709 C CA . LYS A 1 94 ? -4.760 5.728 36.654 1.00 66.69 94 LYS A CA 1
ATOM 710 C C . LYS A 1 94 ? -3.271 5.384 36.521 1.00 66.69 94 LYS A C 1
ATOM 712 O O . LYS A 1 94 ? -2.432 6.061 37.109 1.00 66.69 94 LYS A O 1
ATOM 717 N N . GLY A 1 95 ? -2.935 4.321 35.790 1.00 72.88 95 GLY A N 1
ATOM 718 C CA . GLY A 1 95 ? -1.566 3.850 35.601 1.00 72.88 95 GLY A CA 1
ATOM 719 C C . GLY A 1 95 ? -0.969 4.177 34.229 1.00 72.88 95 GLY A C 1
ATOM 720 O O . GLY A 1 95 ? -1.529 4.912 33.414 1.00 72.88 95 GLY A O 1
ATOM 721 N N . LYS A 1 96 ? 0.166 3.524 33.948 1.00 78.81 96 LYS A N 1
ATOM 722 C CA . LYS A 1 96 ? 0.886 3.586 32.663 1.00 78.81 96 LYS A CA 1
ATOM 723 C C . LYS A 1 96 ? 0.001 3.402 31.410 1.00 78.81 96 LYS A C 1
ATOM 725 O O . LYS A 1 96 ? 0.289 4.082 30.430 1.00 78.81 96 LYS A O 1
ATOM 730 N N . PRO A 1 97 ? -1.066 2.571 31.393 1.00 76.06 97 PRO A N 1
ATOM 731 C CA . PRO A 1 97 ? -1.909 2.412 30.205 1.00 76.06 97 PRO A CA 1
ATOM 732 C C . PRO A 1 97 ? -2.523 3.716 29.678 1.00 76.06 97 PRO A C 1
ATOM 734 O O . PRO A 1 97 ? -2.484 3.948 28.474 1.00 76.06 97 PRO A O 1
ATOM 737 N N . ALA A 1 98 ? -3.027 4.610 30.537 1.00 72.00 98 ALA A N 1
ATOM 738 C CA . ALA A 1 98 ? -3.582 5.888 30.070 1.00 72.00 98 ALA A CA 1
ATOM 739 C C . ALA A 1 98 ? -2.497 6.822 29.505 1.00 72.00 98 ALA A C 1
ATOM 741 O O . ALA A 1 98 ? -2.721 7.492 28.497 1.00 72.00 98 ALA A O 1
ATOM 742 N N . GLN A 1 99 ? -1.294 6.799 30.090 1.00 77.62 99 GLN A N 1
ATOM 743 C CA . GLN A 1 99 ? -0.126 7.504 29.550 1.00 77.62 99 GLN A CA 1
ATOM 744 C C . GLN A 1 99 ? 0.278 6.951 28.174 1.00 77.62 99 GLN A C 1
ATOM 746 O O . GLN A 1 99 ? 0.596 7.729 27.281 1.00 77.62 99 GLN A O 1
ATOM 751 N N . GLN A 1 100 ? 0.200 5.630 27.970 1.00 80.81 100 GLN A N 1
ATOM 752 C CA . GLN A 1 100 ? 0.461 4.988 26.676 1.00 80.81 100 GLN A CA 1
ATOM 753 C C . GLN A 1 100 ? -0.593 5.349 25.617 1.00 80.81 100 GLN A C 1
ATOM 755 O O . GLN A 1 100 ? -0.220 5.612 24.478 1.00 80.81 100 GLN A O 1
ATOM 760 N N . TYR A 1 101 ? -1.878 5.456 25.977 1.00 78.69 101 TYR A N 1
ATOM 761 C CA . TYR A 1 101 ? -2.894 6.006 25.068 1.00 78.69 101 TYR A CA 1
ATOM 762 C C . TYR A 1 101 ? -2.632 7.485 24.739 1.00 78.69 101 TYR A C 1
ATOM 764 O O . TYR A 1 101 ? -2.708 7.870 23.577 1.00 78.69 101 TYR A O 1
ATOM 772 N N . GLY A 1 102 ? -2.266 8.315 25.723 1.00 78.62 102 GLY A N 1
ATOM 773 C CA . GLY A 1 102 ? -1.910 9.722 25.482 1.00 78.62 102 GLY A CA 1
ATOM 774 C C . GLY A 1 102 ? -0.654 9.899 24.613 1.00 78.62 102 GLY A C 1
ATOM 775 O O . GLY A 1 102 ? -0.570 10.839 23.830 1.00 78.62 102 GLY A O 1
ATOM 776 N N . GLU A 1 103 ? 0.308 8.980 24.715 1.00 83.56 103 GLU A N 1
ATOM 777 C CA . GLU A 1 103 ? 1.475 8.893 23.828 1.00 83.56 103 GLU A CA 1
ATOM 778 C C . GLU A 1 103 ? 1.072 8.484 22.404 1.00 83.56 103 GLU A C 1
ATOM 780 O O . GLU A 1 103 ? 1.443 9.166 21.454 1.00 83.56 103 GLU A O 1
ATOM 785 N N . MET A 1 104 ? 0.239 7.447 22.253 1.00 86.38 104 MET A N 1
ATOM 786 C CA . MET A 1 104 ? -0.307 7.018 20.959 1.00 86.38 104 MET A CA 1
ATOM 787 C C . MET A 1 104 ? -1.034 8.165 20.243 1.00 86.38 104 MET A C 1
ATOM 789 O O . MET A 1 104 ? -0.766 8.423 19.074 1.00 86.38 104 MET A O 1
ATOM 793 N N . TYR A 1 105 ? -1.906 8.901 20.937 1.00 84.50 105 TYR A N 1
ATOM 794 C CA . TYR A 1 105 ? -2.615 10.041 20.350 1.00 84.50 105 TYR A CA 1
ATOM 795 C C . TYR A 1 105 ? -1.684 11.206 19.972 1.00 84.50 105 TYR A C 1
ATOM 797 O O . TYR A 1 105 ? -1.900 11.836 18.938 1.00 84.50 105 TYR A O 1
ATOM 805 N N . ARG A 1 106 ? -0.604 11.453 20.730 1.00 84.38 106 ARG A N 1
ATOM 806 C CA . ARG A 1 106 ? 0.434 12.425 20.335 1.00 84.38 106 ARG A CA 1
ATOM 807 C C . ARG A 1 106 ? 1.238 11.978 19.111 1.00 84.38 106 ARG A C 1
ATOM 809 O O . ARG A 1 106 ? 1.629 12.833 18.325 1.00 84.38 106 ARG A O 1
ATOM 816 N N . GLN A 1 107 ? 1.454 10.677 18.923 1.00 87.69 107 GLN A N 1
ATOM 817 C CA . GLN A 1 107 ? 2.107 10.132 17.725 1.00 87.69 107 GLN A CA 1
ATOM 818 C C . GLN A 1 107 ? 1.188 10.224 16.498 1.00 87.69 107 GLN A C 1
ATOM 820 O O . GLN A 1 107 ? 1.612 10.723 15.463 1.00 87.69 107 GLN A O 1
ATOM 825 N N . LEU A 1 108 ? -0.100 9.890 16.639 1.00 88.94 108 LEU A N 1
ATOM 826 C CA . LEU A 1 108 ? -1.106 10.085 15.583 1.00 88.94 108 LEU A CA 1
ATOM 827 C C . LEU A 1 108 ? -1.205 11.554 15.134 1.00 88.94 108 LEU A C 1
ATOM 829 O O . LEU A 1 108 ? -1.260 11.822 13.937 1.00 88.94 108 LEU A O 1
ATOM 833 N N . ALA A 1 109 ? -1.155 12.499 16.079 1.00 84.44 109 ALA A N 1
ATOM 834 C CA . ALA A 1 109 ? -1.134 13.935 15.792 1.00 84.44 109 ALA A CA 1
ATOM 835 C C . ALA A 1 109 ? 0.182 14.431 15.155 1.00 84.44 109 ALA A C 1
ATOM 837 O O . ALA A 1 109 ? 0.189 15.488 14.528 1.00 84.44 109 ALA A O 1
ATOM 838 N N . ALA A 1 110 ? 1.294 13.708 15.334 1.00 86.81 110 ALA A N 1
ATOM 839 C CA . ALA A 1 110 ? 2.580 14.007 14.699 1.00 86.81 110 ALA A CA 1
ATOM 840 C C . ALA A 1 110 ? 2.674 13.440 13.269 1.00 86.81 110 ALA A C 1
ATOM 842 O O . ALA A 1 110 ? 3.343 14.034 12.429 1.00 86.81 110 ALA A O 1
ATOM 843 N N . ASP A 1 111 ? 1.955 12.348 12.993 1.00 86.38 111 ASP A N 1
ATOM 844 C CA . ASP A 1 111 ? 1.794 11.734 11.669 1.00 86.38 111 ASP A CA 1
ATOM 845 C C . ASP A 1 111 ? 0.595 12.329 10.871 1.00 86.38 111 ASP A C 1
ATOM 847 O O . ASP A 1 111 ? 0.086 11.699 9.943 1.00 86.38 111 ASP A O 1
ATOM 851 N N . ASP A 1 112 ? 0.115 13.526 11.241 1.00 87.69 112 ASP A N 1
ATOM 852 C CA . ASP A 1 112 ? -1.007 14.268 10.623 1.00 87.69 112 ASP A CA 1
ATOM 853 C C . ASP A 1 112 ? -2.365 13.512 10.537 1.00 87.69 112 ASP A C 1
ATOM 855 O O . ASP A 1 112 ? -3.223 13.819 9.699 1.00 87.69 112 ASP A O 1
ATOM 859 N N . TYR A 1 113 ? -2.635 12.552 11.434 1.00 88.75 113 TYR A N 1
ATOM 860 C CA . TYR A 1 113 ? -3.959 11.920 11.549 1.00 88.75 113 TYR A CA 1
ATOM 861 C C . TYR A 1 113 ? -4.903 12.725 12.450 1.00 88.75 113 TYR A C 1
ATOM 863 O O . TYR A 1 113 ? -4.616 12.963 13.620 1.00 88.75 113 TYR A O 1
ATOM 871 N N . ALA A 1 114 ? -6.086 13.068 11.928 1.00 86.44 114 ALA A N 1
ATOM 872 C CA . ALA A 1 114 ? -7.128 13.782 12.675 1.00 86.44 114 ALA A CA 1
ATOM 873 C C . ALA A 1 114 ? -7.868 12.911 13.714 1.00 86.44 114 ALA A C 1
ATOM 875 O O . ALA A 1 114 ? -8.499 13.443 14.623 1.00 86.44 114 ALA A O 1
ATOM 876 N N . SER A 1 115 ? -7.813 11.581 13.590 1.00 88.62 115 SER A N 1
ATOM 877 C CA . SER A 1 115 ? -8.392 10.649 14.564 1.00 88.62 115 SER A CA 1
ATOM 878 C C . SER A 1 115 ? -7.760 9.256 14.477 1.00 88.62 115 SER A C 1
ATOM 880 O O . SER A 1 115 ? -7.185 8.864 13.455 1.00 88.62 115 SER A O 1
ATOM 882 N N . TRP A 1 116 ? -7.938 8.458 15.531 1.00 89.81 116 TRP A N 1
ATOM 883 C CA . TRP A 1 116 ? -7.640 7.022 15.527 1.00 89.81 116 TRP A CA 1
ATOM 884 C C . TRP A 1 116 ? -8.454 6.267 14.467 1.00 89.81 116 TRP A C 1
ATOM 886 O O . TRP A 1 116 ? -7.956 5.325 13.847 1.00 89.81 116 TRP A O 1
ATOM 896 N N . GLN A 1 117 ? -9.681 6.720 14.193 1.00 92.88 117 GLN A N 1
ATOM 897 C CA . GLN A 1 117 ? -10.525 6.171 13.134 1.00 92.88 117 GLN A CA 1
ATOM 898 C C . GLN A 1 117 ? -9.890 6.367 11.745 1.00 92.88 117 GLN A C 1
ATOM 900 O O . GLN A 1 117 ? -9.835 5.427 10.952 1.00 92.88 117 GLN A O 1
ATOM 905 N N . ASP A 1 118 ? -9.367 7.562 11.457 1.00 92.44 118 ASP A N 1
ATOM 906 C CA . ASP A 1 118 ? -8.735 7.893 10.172 1.00 92.44 118 ASP A CA 1
ATOM 907 C C . ASP A 1 118 ? -7.395 7.180 9.964 1.00 92.44 118 ASP A C 1
ATOM 909 O O . ASP A 1 118 ? -7.014 6.911 8.819 1.00 92.44 118 ASP A O 1
ATOM 913 N N . TYR A 1 119 ? -6.698 6.856 11.058 1.00 93.56 119 TYR A N 1
ATOM 914 C CA . TYR A 1 119 ? -5.525 5.984 11.050 1.00 93.56 119 TYR A CA 1
ATOM 915 C C . TYR A 1 119 ? -5.904 4.536 10.743 1.00 93.56 119 TYR A C 1
ATOM 917 O O . TYR A 1 119 ? -5.350 3.950 9.811 1.00 93.56 119 TYR A O 1
ATOM 925 N N . LEU A 1 120 ? -6.875 3.964 11.468 1.00 95.12 120 LEU A N 1
ATOM 926 C CA . LEU A 1 120 ? -7.342 2.596 11.222 1.00 95.12 120 LEU A CA 1
ATOM 927 C C . LEU A 1 120 ? -7.831 2.424 9.781 1.00 95.12 120 LEU A C 1
ATOM 929 O O . LEU A 1 120 ? -7.474 1.443 9.128 1.00 95.12 120 LEU A O 1
ATOM 933 N N . LEU A 1 121 ? -8.590 3.390 9.258 1.00 96.31 121 LEU A N 1
ATOM 934 C CA . LEU A 1 121 ? -9.070 3.353 7.881 1.00 96.31 121 LEU A CA 1
ATOM 935 C C . LEU A 1 121 ? -7.944 3.531 6.849 1.00 96.31 121 LEU A C 1
ATOM 937 O O . LEU A 1 121 ? -8.002 2.869 5.814 1.00 96.31 121 LEU A O 1
ATOM 941 N N . ASP A 1 122 ? -6.892 4.324 7.111 1.00 95.50 122 ASP A N 1
ATOM 942 C CA . ASP A 1 122 ? -5.721 4.333 6.216 1.00 95.50 122 ASP A CA 1
ATOM 943 C C . ASP A 1 122 ? -4.956 3.004 6.271 1.00 95.50 122 ASP A C 1
ATOM 945 O O . ASP A 1 122 ? -4.624 2.479 5.216 1.00 95.50 122 ASP A O 1
ATOM 949 N N . GLN A 1 123 ? -4.759 2.378 7.441 1.00 95.81 123 GLN A N 1
ATOM 950 C CA . GLN A 1 123 ? -4.111 1.055 7.508 1.00 95.81 123 GLN A CA 1
ATOM 951 C C . GLN A 1 123 ? -4.940 -0.041 6.812 1.00 95.81 123 GLN A C 1
ATOM 953 O O . GLN A 1 123 ? -4.379 -0.925 6.156 1.00 95.81 123 GLN A O 1
ATOM 958 N N . VAL A 1 124 ? -6.273 0.036 6.881 1.00 96.94 124 VAL A N 1
ATOM 959 C CA . VAL A 1 124 ? -7.189 -0.834 6.125 1.00 96.94 124 VAL A CA 1
ATOM 960 C C . VAL A 1 124 ? -7.046 -0.610 4.613 1.00 96.94 124 VAL A C 1
ATOM 962 O O . VAL A 1 124 ? -6.868 -1.582 3.881 1.00 96.94 124 VAL A O 1
ATOM 965 N N . ILE A 1 125 ? -7.048 0.643 4.143 1.00 97.06 125 ILE A N 1
ATOM 966 C CA . ILE A 1 125 ? -6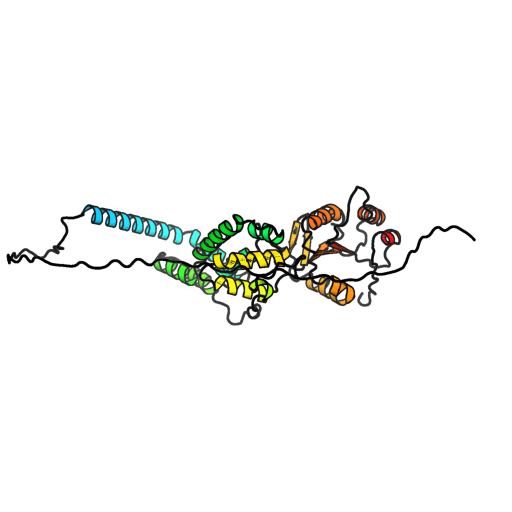.861 1.002 2.721 1.00 97.06 125 ILE A CA 1
ATOM 967 C C . ILE A 1 125 ? -5.433 0.697 2.240 1.00 97.06 125 ILE A C 1
ATOM 969 O O . ILE A 1 125 ? -5.224 0.327 1.087 1.00 97.06 125 ILE A O 1
ATOM 973 N N . LYS A 1 126 ? -4.425 0.799 3.104 1.00 95.81 126 LYS A N 1
ATOM 974 C CA . LYS A 1 126 ? -3.058 0.346 2.837 1.00 95.81 126 LYS A CA 1
ATOM 975 C C . LYS A 1 126 ? -3.057 -1.159 2.613 1.00 95.81 126 LYS A C 1
ATOM 977 O O . LYS A 1 126 ? -2.446 -1.636 1.662 1.00 95.81 126 LYS A O 1
ATOM 982 N N . GLY A 1 127 ? -3.755 -1.918 3.456 1.00 96.19 127 GLY A N 1
ATOM 983 C CA . GLY A 1 127 ? -3.852 -3.371 3.336 1.00 96.19 127 GLY A CA 1
ATOM 984 C C . GLY A 1 127 ? -2.498 -4.077 3.469 1.00 96.19 127 GLY A C 1
ATOM 985 O O . GLY A 1 127 ? -2.316 -5.149 2.889 1.00 96.19 127 GLY A O 1
ATOM 986 N N . SER A 1 128 ? -1.539 -3.479 4.193 1.00 92.06 128 SER A N 1
ATOM 987 C CA . SER A 1 128 ? -0.281 -4.146 4.561 1.00 92.06 128 SER A CA 1
ATOM 988 C C . SER A 1 128 ? -0.589 -5.460 5.271 1.00 92.06 128 SER A C 1
ATOM 990 O O . SER A 1 128 ? -1.441 -5.503 6.154 1.00 92.06 128 SER A O 1
ATOM 992 N N . ASP A 1 129 ? 0.056 -6.538 4.824 1.00 91.12 129 ASP A N 1
ATOM 993 C CA . ASP A 1 129 ? -0.095 -7.920 5.303 1.00 91.12 129 ASP A CA 1
ATOM 994 C C . ASP A 1 129 ? -1.518 -8.515 5.310 1.00 91.12 129 ASP A C 1
ATOM 996 O O . ASP A 1 129 ? -1.684 -9.723 5.500 1.00 91.12 129 ASP A O 1
ATOM 1000 N N . ASN A 1 130 ? -2.549 -7.743 4.973 1.00 95.75 130 ASN A N 1
ATOM 1001 C CA . ASN A 1 130 ? -3.932 -8.190 4.917 1.00 95.75 130 ASN A CA 1
ATOM 1002 C C . ASN A 1 130 ? -4.097 -9.306 3.850 1.00 95.75 130 ASN A C 1
ATOM 1004 O O . ASN A 1 130 ? -3.796 -9.091 2.668 1.00 95.75 130 ASN A O 1
ATOM 1008 N N . PRO A 1 131 ? -4.557 -10.521 4.222 1.00 97.25 131 PRO A N 1
ATOM 1009 C CA . PRO A 1 131 ? -4.704 -11.621 3.269 1.00 97.25 131 PRO A CA 1
ATOM 1010 C C . PRO A 1 131 ? -5.773 -11.372 2.196 1.00 97.25 131 PRO A C 1
ATOM 1012 O O . PRO A 1 131 ? -5.581 -11.791 1.054 1.00 97.25 131 PRO A O 1
ATOM 1015 N N . LEU A 1 132 ? -6.864 -10.661 2.516 1.00 97.88 132 LEU A N 1
ATOM 1016 C CA . LEU A 1 132 ? -7.877 -10.272 1.529 1.00 97.88 132 LEU A CA 1
ATOM 1017 C C . LEU A 1 132 ? -7.308 -9.253 0.538 1.00 97.88 132 LEU A C 1
ATOM 1019 O O . LEU A 1 132 ? -7.492 -9.435 -0.662 1.00 97.88 132 LEU A O 1
ATOM 1023 N N . ALA A 1 133 ? -6.577 -8.240 1.010 1.00 97.44 133 ALA A N 1
ATOM 1024 C CA . ALA A 1 133 ? -5.951 -7.235 0.146 1.00 97.44 133 ALA A CA 1
ATOM 1025 C C . ALA A 1 133 ? -4.981 -7.878 -0.859 1.00 97.44 133 ALA A C 1
ATOM 1027 O O . ALA A 1 133 ? -5.066 -7.628 -2.063 1.00 97.44 133 ALA A O 1
ATOM 1028 N N . ARG A 1 134 ? -4.122 -8.794 -0.384 1.00 95.75 134 ARG A N 1
ATOM 1029 C CA . ARG A 1 134 ? -3.209 -9.575 -1.235 1.00 95.75 134 ARG A CA 1
ATOM 1030 C C . ARG A 1 134 ? -3.960 -10.459 -2.238 1.00 95.75 134 ARG A C 1
ATOM 1032 O O . ARG A 1 134 ? -3.603 -10.487 -3.415 1.00 95.75 134 ARG A O 1
ATOM 1039 N N . ALA A 1 135 ? -5.022 -11.143 -1.809 1.00 96.06 135 ALA A N 1
ATOM 1040 C CA . ALA A 1 135 ? -5.828 -11.989 -2.690 1.00 96.06 135 ALA A CA 1
ATOM 1041 C C . ALA A 1 135 ? -6.620 -11.178 -3.738 1.00 96.06 135 ALA A C 1
ATOM 1043 O O . ALA A 1 135 ? -6.720 -11.599 -4.890 1.00 96.06 135 ALA A O 1
ATOM 1044 N N . ALA A 1 136 ? -7.128 -9.998 -3.375 1.00 96.12 136 ALA A N 1
ATOM 1045 C CA . ALA A 1 136 ? -7.808 -9.065 -4.271 1.00 96.12 136 ALA A CA 1
ATOM 1046 C C . ALA A 1 136 ? -6.845 -8.460 -5.307 1.00 96.12 136 ALA A C 1
ATOM 1048 O O . ALA A 1 136 ? -7.128 -8.503 -6.505 1.00 96.12 136 ALA A O 1
ATOM 1049 N N . ALA A 1 137 ? -5.657 -8.010 -4.886 1.00 94.56 137 ALA A N 1
ATOM 1050 C CA . ALA A 1 137 ? -4.596 -7.557 -5.789 1.00 94.56 137 ALA A CA 1
ATOM 1051 C C . ALA A 1 137 ? -4.144 -8.662 -6.770 1.00 94.56 137 ALA A C 1
ATOM 1053 O O . ALA A 1 137 ? -3.876 -8.389 -7.944 1.00 94.56 137 ALA A O 1
ATOM 1054 N N . ALA A 1 138 ? -4.143 -9.926 -6.334 1.00 92.62 138 ALA A N 1
ATOM 1055 C CA . ALA A 1 138 ? -3.894 -11.093 -7.183 1.00 92.62 138 ALA A CA 1
ATOM 1056 C C . ALA A 1 138 ? -5.089 -11.512 -8.074 1.00 92.62 138 ALA A C 1
ATOM 1058 O O . ALA A 1 138 ? -4.955 -12.454 -8.857 1.00 92.62 138 ALA A O 1
ATOM 1059 N N . GLY A 1 139 ? -6.249 -10.850 -7.965 1.00 93.38 139 GLY A N 1
ATOM 1060 C CA . GLY A 1 139 ? -7.470 -11.176 -8.715 1.00 93.38 139 GLY A CA 1
ATOM 1061 C C . GLY A 1 139 ? -8.153 -12.483 -8.286 1.00 93.38 139 GLY A C 1
ATOM 1062 O O . GLY A 1 139 ? -8.885 -13.075 -9.075 1.00 93.38 139 GLY A O 1
ATOM 1063 N N . LYS A 1 140 ? -7.882 -12.971 -7.067 1.00 94.44 140 LYS A N 1
ATOM 1064 C CA . LYS A 1 140 ? -8.358 -14.261 -6.528 1.00 94.44 140 LYS A CA 1
ATOM 1065 C C . LYS A 1 140 ? -8.894 -14.172 -5.076 1.00 94.44 140 LYS A C 1
ATOM 1067 O O . LYS A 1 140 ? -8.556 -15.038 -4.265 1.00 94.44 140 LYS A O 1
ATOM 1072 N N . PRO A 1 141 ? -9.692 -13.154 -4.688 1.00 96.31 141 PRO A N 1
ATOM 1073 C CA . PRO A 1 141 ? -10.221 -13.054 -3.328 1.00 96.31 141 PRO A CA 1
ATOM 1074 C C . PRO A 1 141 ? -11.272 -14.149 -3.069 1.00 96.31 141 PRO A C 1
ATOM 1076 O O . PRO A 1 141 ? -12.086 -14.468 -3.932 1.00 96.31 141 PRO A O 1
ATOM 1079 N N . THR A 1 142 ? -11.265 -14.752 -1.877 1.00 97.50 142 THR A N 1
ATOM 1080 C CA . THR A 1 142 ? -12.093 -15.934 -1.565 1.00 97.50 142 THR A CA 1
ATOM 1081 C C . THR A 1 142 ? -13.284 -15.592 -0.670 1.00 97.50 142 THR A C 1
ATOM 1083 O O . THR A 1 142 ? -13.208 -14.711 0.188 1.00 97.50 142 THR A O 1
ATOM 1086 N N . ALA A 1 143 ? -14.382 -16.344 -0.777 1.00 97.81 143 ALA A N 1
ATOM 1087 C CA . ALA A 1 143 ? -15.576 -16.151 0.059 1.00 97.81 143 ALA A CA 1
ATOM 1088 C C . ALA A 1 143 ? -15.370 -16.455 1.565 1.00 97.81 143 ALA A C 1
ATOM 1090 O O . ALA A 1 143 ? -16.286 -16.256 2.363 1.00 97.81 143 ALA A O 1
ATOM 1091 N N . HIS A 1 144 ? -14.200 -16.957 1.983 1.00 97.94 144 HIS A N 1
ATOM 1092 C CA . HIS A 1 144 ? -13.813 -16.998 3.400 1.00 97.94 144 HIS A CA 1
ATOM 1093 C C . HIS A 1 144 ? -13.057 -15.727 3.817 1.00 97.94 144 HIS A C 1
ATOM 1095 O O . HIS A 1 144 ? -13.363 -15.184 4.873 1.00 97.94 144 HIS A O 1
ATOM 1101 N N . LEU A 1 145 ? -12.169 -15.190 2.969 1.00 97.94 145 LEU A N 1
ATOM 1102 C CA . LEU A 1 145 ? -11.460 -13.934 3.244 1.00 97.94 145 LEU A CA 1
ATOM 1103 C C . LEU A 1 145 ? -12.403 -12.722 3.301 1.00 97.94 145 LEU A C 1
ATOM 1105 O O . LEU A 1 145 ? -12.231 -11.885 4.180 1.00 97.94 145 LEU A O 1
ATOM 1109 N N . HIS A 1 146 ? -13.433 -12.656 2.446 1.00 98.00 146 HIS A N 1
ATOM 1110 C CA . HIS A 1 146 ? -14.455 -11.596 2.531 1.00 98.00 146 HIS A CA 1
ATOM 1111 C C . HIS A 1 146 ? -15.195 -11.629 3.879 1.00 98.00 146 HIS A C 1
ATOM 1113 O O . HIS A 1 146 ? -15.404 -10.589 4.492 1.00 98.00 146 HIS A O 1
ATOM 1119 N N . ARG A 1 147 ? -15.569 -12.822 4.371 1.00 98.06 147 ARG A N 1
ATOM 1120 C CA . ARG A 1 147 ? -16.296 -12.975 5.646 1.00 98.06 147 ARG A CA 1
ATOM 1121 C C . ARG A 1 147 ? -15.423 -12.703 6.870 1.00 98.06 147 ARG A C 1
ATOM 1123 O O . ARG A 1 147 ? -15.930 -12.131 7.827 1.00 98.06 147 ARG A O 1
ATOM 1130 N N . ALA A 1 148 ? -14.144 -13.079 6.826 1.00 97.88 148 ALA A N 1
ATOM 1131 C CA . ALA A 1 148 ? -13.177 -12.710 7.859 1.00 97.88 148 ALA A CA 1
ATOM 1132 C C . ALA A 1 148 ? -13.004 -11.184 7.911 1.00 97.88 148 ALA A C 1
ATOM 1134 O O . ALA A 1 148 ? -13.319 -10.574 8.922 1.00 97.88 148 ALA A O 1
ATOM 1135 N N . ALA A 1 149 ? -12.661 -10.548 6.785 1.00 98.00 149 ALA A N 1
ATOM 1136 C CA . ALA A 1 149 ? -12.494 -9.096 6.731 1.00 98.00 149 ALA A CA 1
ATOM 1137 C C . ALA A 1 149 ? -13.770 -8.323 7.109 1.00 98.00 149 ALA A C 1
ATOM 1139 O O . ALA A 1 149 ? -13.671 -7.295 7.764 1.00 98.00 149 ALA A O 1
ATOM 1140 N N . ALA A 1 150 ? -14.963 -8.812 6.750 1.00 98.25 150 ALA A N 1
ATOM 1141 C CA . ALA A 1 150 ? -16.228 -8.219 7.187 1.00 98.25 150 ALA A CA 1
ATOM 1142 C C . ALA A 1 150 ? -16.367 -8.226 8.719 1.00 98.25 150 ALA A C 1
ATOM 1144 O O . ALA A 1 150 ? -16.660 -7.195 9.317 1.00 98.25 150 ALA A O 1
ATOM 1145 N N . HIS A 1 151 ? -16.126 -9.376 9.354 1.00 97.81 151 HIS A N 1
ATOM 1146 C CA . HIS A 1 151 ? -16.134 -9.499 10.810 1.00 97.81 151 HIS A CA 1
ATOM 1147 C C . HIS A 1 151 ? -15.082 -8.586 11.458 1.00 97.81 151 HIS A C 1
ATOM 1149 O O . HIS A 1 151 ? -15.394 -7.836 12.379 1.00 97.81 151 HIS A O 1
ATOM 1155 N N . ASP A 1 152 ? -13.855 -8.611 10.943 1.00 97.81 152 ASP A N 1
ATOM 1156 C CA . ASP A 1 152 ? -12.731 -7.881 11.523 1.00 97.81 152 ASP A CA 1
ATOM 1157 C C . ASP A 1 152 ? -12.900 -6.360 11.364 1.00 97.81 152 ASP A C 1
ATOM 1159 O O . ASP A 1 152 ? -12.536 -5.607 12.262 1.00 97.81 152 ASP A O 1
ATOM 1163 N N . LEU A 1 153 ? -13.534 -5.894 10.280 1.00 97.50 153 LEU A N 1
ATOM 1164 C CA . LEU A 1 153 ? -13.918 -4.491 10.097 1.00 97.50 153 LEU A CA 1
ATOM 1165 C C . LEU A 1 153 ? -15.033 -4.055 11.053 1.00 97.50 153 LEU A C 1
ATOM 1167 O O . LEU A 1 153 ? -14.924 -2.980 11.638 1.00 97.50 153 LEU A O 1
ATOM 1171 N N . ASP A 1 154 ? -16.063 -4.878 11.267 1.00 96.88 154 ASP A N 1
ATOM 1172 C CA . ASP A 1 154 ? -17.099 -4.596 12.272 1.00 96.88 154 ASP A CA 1
ATOM 1173 C C . ASP A 1 154 ? -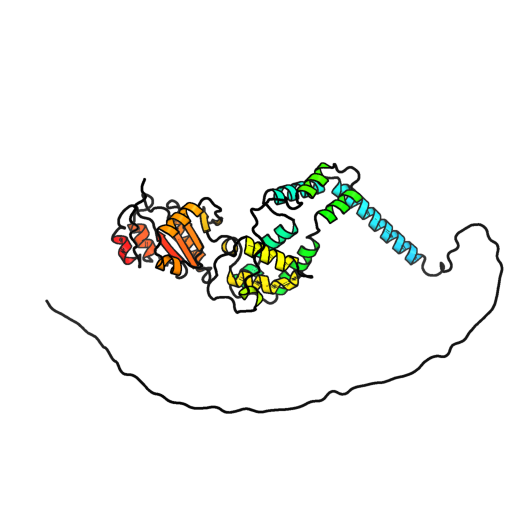16.512 -4.560 13.700 1.00 96.88 154 ASP A C 1
ATOM 1175 O O . ASP A 1 154 ? -16.993 -3.800 14.541 1.00 96.88 154 ASP A O 1
ATOM 1179 N N . VAL A 1 155 ? -15.463 -5.344 13.991 1.00 95.44 155 VAL A N 1
ATOM 1180 C CA . VAL A 1 155 ? -14.715 -5.283 15.263 1.00 95.44 155 VAL A CA 1
ATOM 1181 C C . VAL A 1 155 ? -13.838 -4.029 15.340 1.00 95.44 155 VAL A C 1
ATOM 1183 O O . VAL A 1 155 ? -13.864 -3.338 16.356 1.00 95.44 155 VAL A O 1
ATOM 1186 N N . LEU A 1 156 ? -13.103 -3.682 14.280 1.00 95.06 156 LEU A N 1
ATOM 1187 C CA . LEU A 1 156 ? -12.302 -2.452 14.233 1.00 95.06 156 LEU A CA 1
ATOM 1188 C C . LEU A 1 156 ? -13.171 -1.197 14.387 1.00 95.06 156 LEU A C 1
ATOM 1190 O O . LEU A 1 156 ? -12.775 -0.283 15.101 1.00 95.06 156 LEU A O 1
ATOM 1194 N N . GLN A 1 157 ? -14.378 -1.182 13.818 1.00 95.00 157 GLN A N 1
ATOM 1195 C CA . GLN A 1 157 ? -15.350 -0.102 14.000 1.00 95.00 157 GLN A CA 1
ATOM 1196 C C . GLN A 1 157 ? -15.819 0.025 15.462 1.00 95.00 157 GLN A C 1
ATOM 1198 O O . GLN A 1 157 ? -15.987 1.134 15.959 1.00 95.00 157 GLN A O 1
ATOM 1203 N N . GLN A 1 158 ? -15.989 -1.092 16.180 1.00 92.38 158 GLN A N 1
ATOM 1204 C CA . GLN A 1 158 ? -16.306 -1.085 17.619 1.00 92.38 158 GLN A CA 1
ATOM 1205 C C . GLN A 1 158 ? -15.123 -0.608 18.481 1.00 92.38 158 GLN A C 1
ATOM 1207 O O . GLN A 1 158 ? -15.335 -0.034 19.548 1.00 92.38 158 GLN A O 1
ATOM 1212 N N . LEU A 1 159 ? -13.887 -0.828 18.022 1.00 88.56 159 LEU A N 1
ATOM 1213 C CA . LEU A 1 159 ? -12.655 -0.355 18.666 1.00 88.56 159 LEU A CA 1
ATOM 1214 C C . LEU A 1 159 ? -12.268 1.081 18.265 1.00 88.56 159 LEU A C 1
ATOM 1216 O O . LEU A 1 159 ? -11.451 1.703 18.945 1.00 88.56 159 LEU A O 1
ATOM 1220 N N . ALA A 1 160 ? -12.868 1.636 17.209 1.00 88.81 160 ALA A N 1
ATOM 1221 C CA . ALA A 1 160 ? -12.731 3.028 16.779 1.00 88.81 160 ALA A CA 1
ATOM 1222 C C . ALA A 1 160 ? -13.568 3.980 17.663 1.00 88.81 160 ALA A C 1
ATOM 1224 O O . ALA A 1 160 ? -14.365 4.789 17.185 1.00 88.81 160 ALA A O 1
ATOM 1225 N N . VAL A 1 161 ? -13.405 3.866 18.984 1.00 79.81 161 VAL A N 1
ATOM 1226 C CA . VAL A 1 161 ? -14.060 4.744 19.960 1.00 79.81 161 VAL A CA 1
ATOM 1227 C C . VAL A 1 161 ? -13.531 6.164 19.782 1.00 79.81 161 VAL A C 1
ATOM 1229 O O . VAL A 1 161 ? -12.339 6.410 19.949 1.00 79.81 161 VAL A O 1
ATOM 1232 N N . LEU A 1 162 ? -14.438 7.096 19.480 1.00 76.94 162 LEU A N 1
ATOM 1233 C CA . LEU A 1 162 ? -14.119 8.515 19.314 1.00 76.94 162 LEU A CA 1
ATOM 1234 C C . LEU A 1 162 ? -13.391 9.076 20.543 1.00 76.94 162 LEU A C 1
ATOM 1236 O O . LEU A 1 162 ? -13.785 8.825 21.684 1.00 76.94 162 LEU A O 1
ATOM 1240 N N . GLU A 1 163 ? -12.400 9.924 20.298 1.00 75.25 163 GLU A N 1
ATOM 1241 C CA . GLU A 1 163 ? -11.504 10.524 21.290 1.00 75.25 163 GLU A CA 1
ATOM 1242 C C . GLU A 1 163 ? -12.296 11.244 22.387 1.00 75.25 163 GLU A C 1
ATOM 1244 O O . GLU A 1 163 ? -12.041 11.057 23.574 1.00 75.25 163 GLU A O 1
ATOM 1249 N N . ARG A 1 164 ? -13.349 11.980 22.001 1.00 76.06 164 ARG A N 1
ATOM 1250 C CA . ARG A 1 164 ? -14.287 12.637 22.930 1.00 76.06 164 ARG A CA 1
ATOM 1251 C C . ARG A 1 164 ? -14.997 11.658 23.872 1.00 76.06 164 ARG A C 1
ATOM 1253 O O . ARG A 1 164 ? -15.220 11.988 25.029 1.00 76.06 164 ARG A O 1
ATOM 1260 N N . THR A 1 165 ? -15.339 10.463 23.392 1.00 80.12 165 THR A N 1
ATOM 1261 C CA . THR A 1 165 ? -16.029 9.428 24.174 1.00 80.12 165 THR A CA 1
ATOM 1262 C C . THR A 1 165 ? -15.065 8.796 25.170 1.00 80.12 165 THR A C 1
ATOM 1264 O O . THR A 1 165 ? -15.389 8.694 26.352 1.00 80.12 165 THR A O 1
ATOM 1267 N N . LEU A 1 166 ? -13.850 8.458 24.722 1.00 77.12 166 LEU A N 1
ATOM 1268 C CA . LEU A 1 166 ? -12.783 7.989 25.604 1.00 77.12 166 LEU A CA 1
ATOM 1269 C C . LEU A 1 166 ? -12.420 9.054 26.652 1.00 77.12 166 LEU A C 1
ATOM 1271 O O . LEU A 1 166 ? -12.241 8.723 27.820 1.00 77.12 166 LEU A O 1
ATOM 1275 N N . ALA A 1 167 ? -12.372 10.332 26.269 1.00 76.81 167 ALA A N 1
ATOM 1276 C CA . ALA A 1 167 ? -12.073 11.433 27.177 1.00 76.81 167 ALA A CA 1
ATOM 1277 C C . ALA A 1 167 ? -13.160 11.662 28.234 1.00 76.81 167 ALA A C 1
ATOM 1279 O O . ALA A 1 167 ? -12.827 11.933 29.388 1.00 76.81 167 ALA A O 1
ATOM 1280 N N . THR A 1 168 ? -14.439 11.486 27.887 1.00 80.31 168 THR A N 1
ATOM 1281 C CA . THR A 1 168 ? -15.526 11.428 28.874 1.00 80.31 168 THR A CA 1
ATOM 1282 C C . THR A 1 168 ? -15.342 10.235 29.816 1.00 80.31 168 THR A C 1
ATOM 1284 O O . THR A 1 168 ? -15.322 10.422 31.028 1.00 80.31 168 THR A O 1
ATOM 1287 N N . TRP A 1 169 ? -15.101 9.025 29.295 1.00 78.81 169 TRP A N 1
ATOM 1288 C CA . TRP A 1 169 ? -14.901 7.832 30.130 1.00 78.81 169 TRP A CA 1
ATOM 1289 C C . TRP A 1 169 ? -13.708 7.952 31.087 1.00 78.81 169 TRP A C 1
ATOM 1291 O O . TRP A 1 169 ? -13.817 7.547 32.245 1.00 78.81 169 TRP A O 1
ATOM 1301 N N . VAL A 1 170 ? -12.582 8.516 30.637 1.00 74.25 170 VAL A N 1
ATOM 1302 C CA . VAL A 1 170 ? -11.399 8.757 31.480 1.00 74.25 170 VAL A CA 1
ATOM 1303 C C . VAL A 1 170 ? -11.694 9.828 32.531 1.00 74.25 170 VAL A C 1
ATOM 1305 O O . VAL A 1 170 ? -11.400 9.599 33.701 1.00 74.25 170 VAL A O 1
ATOM 1308 N N . ARG A 1 171 ? -12.339 10.944 32.163 1.00 75.94 171 ARG A N 1
ATOM 1309 C CA . ARG A 1 171 ? -12.753 11.993 33.111 1.00 75.94 171 ARG A CA 1
ATOM 1310 C C . ARG A 1 171 ? -13.651 11.441 34.223 1.00 75.94 171 ARG A C 1
ATOM 1312 O O . ARG A 1 171 ? -13.399 11.717 35.393 1.00 75.94 171 ARG A O 1
ATOM 1319 N N . ASP A 1 172 ? -14.645 10.634 33.863 1.00 77.62 172 ASP A N 1
ATOM 1320 C CA . ASP A 1 172 ? -15.630 10.094 34.805 1.00 77.62 172 ASP A CA 1
ATOM 1321 C C . ASP A 1 172 ? -15.048 8.958 35.673 1.00 77.62 172 ASP A C 1
ATOM 1323 O O . ASP A 1 172 ? -15.387 8.828 36.850 1.00 77.62 172 ASP A O 1
ATOM 1327 N N . SER A 1 173 ? -14.139 8.142 35.122 1.00 69.69 173 SER A N 1
ATOM 1328 C CA . SER A 1 173 ? -13.570 6.970 35.814 1.00 69.69 173 SER A CA 1
ATOM 1329 C C . SER A 1 173 ? -12.311 7.274 36.632 1.00 69.69 173 SER A C 1
ATOM 1331 O O . SER A 1 173 ? -11.994 6.552 37.583 1.00 69.69 173 SER A O 1
ATOM 1333 N N . ALA A 1 174 ? -11.540 8.297 36.251 1.00 63.66 174 ALA A N 1
ATOM 1334 C CA . ALA A 1 174 ? -10.148 8.447 36.663 1.00 63.66 174 ALA A CA 1
ATOM 1335 C C . ALA A 1 174 ? -9.873 9.739 37.454 1.00 63.66 174 ALA A C 1
ATOM 1337 O O . ALA A 1 174 ? -8.938 10.478 37.154 1.00 63.66 174 ALA A O 1
ATOM 1338 N N . TYR A 1 175 ? -10.627 9.957 38.541 1.00 61.97 175 TYR A N 1
ATOM 1339 C CA . TYR A 1 175 ? -10.308 10.950 39.584 1.00 61.97 175 TYR A CA 1
ATOM 1340 C C . TYR A 1 175 ? -8.800 10.963 39.911 1.00 61.97 175 TYR A C 1
ATOM 1342 O O . TYR A 1 175 ? -8.296 10.006 40.513 1.00 61.97 175 TYR A O 1
ATOM 1350 N N . GLY A 1 176 ? -8.102 12.038 39.529 1.00 66.44 176 GLY A N 1
ATOM 1351 C CA . GLY A 1 176 ? -6.659 12.219 39.733 1.00 66.44 176 GLY A CA 1
ATOM 1352 C C . GLY A 1 176 ? -5.767 12.055 38.492 1.00 66.44 176 GLY A C 1
ATOM 1353 O O . GLY A 1 176 ? -4.557 12.207 38.627 1.00 66.44 176 GLY A O 1
ATOM 1354 N N . VAL A 1 177 ? -6.310 11.775 37.300 1.00 65.44 177 VAL A N 1
ATOM 1355 C CA . VAL A 1 177 ? -5.562 11.955 36.038 1.00 65.44 177 VAL A CA 1
ATOM 1356 C C . VAL A 1 177 ? -5.435 13.455 35.747 1.00 65.44 177 VAL A C 1
ATOM 1358 O O . VAL A 1 177 ? -6.420 14.185 35.836 1.00 65.44 177 VAL A O 1
ATOM 1361 N N . GLY A 1 178 ? -4.216 13.911 35.446 1.00 66.19 178 GLY A N 1
ATOM 1362 C CA . GLY A 1 178 ? -3.914 15.323 35.194 1.00 66.19 178 GLY A CA 1
ATOM 1363 C C . GLY A 1 178 ? -4.481 15.841 33.870 1.00 66.19 178 GLY A C 1
ATOM 1364 O O . GLY A 1 178 ? -4.689 15.074 32.925 1.00 66.19 178 GLY A O 1
ATOM 1365 N N . GLU A 1 179 ? -4.697 17.156 33.794 1.00 73.31 179 GLU A N 1
ATOM 1366 C CA . GLU A 1 179 ? -5.288 17.806 32.614 1.00 73.31 179 GLU A CA 1
ATOM 1367 C C . GLU A 1 179 ? -4.435 17.636 31.348 1.00 73.31 179 GLU A C 1
ATOM 1369 O O . GLU A 1 179 ? -5.004 17.562 30.267 1.00 73.31 179 GLU A O 1
ATOM 1374 N N . GLU A 1 180 ? -3.121 17.408 31.476 1.00 71.69 180 GLU A N 1
ATOM 1375 C CA . GLU A 1 180 ? -2.186 17.061 30.388 1.00 71.69 180 GLU A CA 1
ATOM 1376 C C . GLU A 1 180 ? -2.720 15.975 29.428 1.00 71.69 180 GLU A C 1
ATOM 1378 O O . GLU A 1 180 ? -2.498 16.032 28.218 1.00 71.69 180 GLU A O 1
ATOM 1383 N N . TRP A 1 181 ? -3.440 14.968 29.946 1.00 70.06 181 TRP A N 1
ATOM 1384 C CA . TRP A 1 181 ? -4.028 13.916 29.108 1.00 70.06 181 TRP A CA 1
ATOM 1385 C C . TRP A 1 181 ? -5.289 14.402 28.375 1.00 70.06 181 TRP A C 1
ATOM 1387 O O . TRP A 1 181 ? -5.503 14.045 27.217 1.00 70.06 181 TRP A O 1
ATOM 1397 N N . LEU A 1 182 ? -6.106 15.240 29.023 1.00 69.56 182 LEU A N 1
ATOM 1398 C CA . LEU A 1 182 ? -7.273 15.872 28.399 1.00 69.56 182 LEU A CA 1
ATOM 1399 C C . LEU A 1 182 ? -6.849 16.895 27.339 1.00 69.56 182 LEU A C 1
ATOM 1401 O O . LEU A 1 182 ? -7.488 16.958 26.291 1.00 69.56 182 LEU A O 1
ATOM 1405 N N . GLU A 1 183 ? -5.767 17.640 27.568 1.00 74.50 183 GLU A N 1
ATOM 1406 C CA . GLU A 1 183 ? -5.132 18.495 26.564 1.00 74.50 183 GLU A CA 1
ATOM 1407 C C . GLU A 1 183 ? -4.644 17.657 25.380 1.00 74.50 183 GLU A C 1
ATOM 1409 O O . GLU A 1 183 ? -5.084 17.896 24.260 1.00 74.50 183 GLU A O 1
ATOM 1414 N N . ALA A 1 184 ? -3.837 16.613 25.612 1.00 70.50 184 ALA A N 1
ATOM 1415 C CA . ALA A 1 184 ? -3.324 15.748 24.545 1.00 70.50 184 ALA A CA 1
ATOM 1416 C C . ALA A 1 184 ? -4.437 15.085 23.708 1.00 70.50 184 ALA A C 1
ATOM 1418 O O . ALA A 1 184 ? -4.325 15.021 22.485 1.00 70.50 184 ALA A O 1
ATOM 1419 N N . ALA A 1 185 ? -5.530 14.640 24.340 1.00 67.00 185 ALA A N 1
ATOM 1420 C CA . ALA A 1 185 ? -6.706 14.118 23.640 1.00 67.00 185 ALA A CA 1
ATOM 1421 C C . ALA A 1 185 ? -7.497 15.214 22.892 1.00 67.00 185 ALA A C 1
ATOM 1423 O O . ALA A 1 185 ? -8.132 14.930 21.878 1.00 67.00 185 ALA A O 1
ATOM 1424 N N . SER A 1 186 ? -7.446 16.466 23.359 1.00 69.44 186 SER A N 1
ATOM 1425 C CA . SER A 1 186 ? -8.071 17.623 22.698 1.00 69.44 186 SER A CA 1
ATOM 1426 C C . SER A 1 186 ? -7.215 18.200 21.564 1.00 69.44 186 SER A C 1
ATOM 1428 O O . SER A 1 186 ? -7.761 18.813 20.651 1.00 69.44 186 SER A O 1
ATOM 1430 N N . CYS A 1 187 ? -5.895 17.975 21.562 1.00 68.06 187 CYS A N 1
ATOM 1431 C CA . CYS A 1 187 ? -4.985 18.391 20.488 1.00 68.06 187 CYS A CA 1
ATOM 1432 C C . CYS A 1 187 ? -5.261 17.711 19.134 1.00 68.06 187 CYS A C 1
ATOM 1434 O O . CYS A 1 187 ? -4.768 18.196 18.118 1.00 68.06 187 CYS A O 1
ATOM 1436 N N . LEU A 1 188 ? -6.045 16.626 19.115 1.00 63.34 188 LEU A N 1
ATOM 1437 C CA . LEU A 1 188 ? -6.552 15.979 17.898 1.00 63.34 188 LEU A CA 1
ATOM 1438 C C . LEU A 1 188 ? -7.811 16.648 17.321 1.00 63.34 188 LEU A C 1
ATOM 1440 O O . LEU A 1 188 ? -8.293 16.238 16.268 1.00 63.34 188 LEU A O 1
ATOM 1444 N N . ALA A 1 189 ? -8.345 17.696 17.959 1.00 61.06 189 ALA A N 1
ATOM 1445 C CA . ALA A 1 189 ? -9.320 18.555 17.297 1.00 61.06 189 ALA A CA 1
ATOM 1446 C C . ALA A 1 189 ? -8.720 19.080 15.974 1.00 61.06 189 ALA A C 1
ATOM 1448 O O . ALA A 1 189 ? -7.569 19.530 15.972 1.00 61.06 189 ALA A O 1
ATOM 1449 N N . PRO A 1 190 ? -9.459 19.027 14.848 1.00 58.00 190 PRO A N 1
ATOM 1450 C CA . PRO A 1 190 ? -8.914 19.379 13.543 1.00 58.00 190 PRO A CA 1
ATOM 1451 C C . PRO A 1 190 ? -8.411 20.823 13.564 1.00 58.00 190 PRO A C 1
ATOM 1453 O O . PRO A 1 190 ? -9.188 21.758 13.755 1.00 58.00 190 PRO A O 1
ATOM 1456 N N . ARG A 1 191 ? -7.096 20.997 13.384 1.00 59.81 191 ARG A N 1
ATOM 1457 C CA . ARG A 1 191 ? -6.435 22.306 13.385 1.00 59.81 191 ARG A CA 1
ATOM 1458 C C . ARG A 1 191 ? -7.056 23.205 12.317 1.00 59.81 191 ARG A C 1
ATOM 1460 O O . ARG A 1 191 ? -6.821 23.009 11.124 1.00 59.81 191 ARG A O 1
ATOM 1467 N N . GLU A 1 192 ? -7.806 24.215 12.748 1.00 53.75 192 GLU A N 1
ATOM 1468 C CA . GLU A 1 192 ? -8.337 25.252 11.864 1.00 53.75 192 GLU A CA 1
ATOM 1469 C C . GLU A 1 192 ? -7.170 25.922 11.117 1.00 53.75 192 GLU A C 1
ATOM 1471 O O . GLU A 1 192 ? -6.309 26.561 11.721 1.00 53.75 192 GLU A O 1
ATOM 1476 N N . GLY A 1 193 ? -7.101 25.716 9.798 1.00 58.03 193 GLY A N 1
ATOM 1477 C CA . GLY A 1 193 ? -5.997 26.189 8.954 1.00 58.03 193 GLY A CA 1
ATOM 1478 C C . GLY A 1 193 ? -4.923 25.153 8.586 1.00 58.03 193 GLY A C 1
ATOM 1479 O O . GLY A 1 193 ? -3.984 25.514 7.878 1.00 58.03 193 GLY A O 1
ATOM 1480 N N . ALA A 1 194 ? -5.047 23.874 8.967 1.00 56.84 194 ALA A N 1
ATOM 1481 C CA . ALA A 1 194 ? -4.174 22.785 8.494 1.00 56.84 194 ALA A CA 1
ATOM 1482 C C . ALA A 1 194 ? -4.459 22.389 7.024 1.00 56.84 194 ALA A C 1
ATOM 1484 O O . ALA A 1 194 ? -4.807 21.254 6.705 1.00 56.84 194 ALA A O 1
ATOM 1485 N N . ALA A 1 195 ? -4.302 23.345 6.106 1.00 45.72 195 ALA A N 1
ATOM 1486 C CA . ALA A 1 195 ? -4.710 23.273 4.700 1.00 45.72 195 ALA A CA 1
ATOM 1487 C C . ALA A 1 195 ? -3.847 22.355 3.796 1.00 45.72 195 ALA A C 1
ATOM 1489 O O . ALA A 1 195 ? -3.853 22.511 2.577 1.00 45.72 195 ALA A O 1
ATOM 1490 N N . ALA A 1 196 ? -3.096 21.410 4.372 1.00 51.41 196 ALA A N 1
ATOM 1491 C CA . ALA A 1 196 ? -2.333 20.408 3.622 1.00 51.41 196 ALA A CA 1
ATOM 1492 C C . ALA A 1 196 ? -3.244 19.301 3.055 1.00 51.41 196 ALA A C 1
ATOM 1494 O O . ALA A 1 196 ? -3.043 18.833 1.935 1.00 51.41 196 ALA A O 1
ATOM 1495 N N . GLY A 1 197 ? -4.287 18.924 3.803 1.00 60.50 197 GLY A N 1
ATOM 1496 C CA . GLY A 1 197 ? -5.360 18.066 3.310 1.00 60.50 197 GLY A CA 1
ATOM 1497 C C . GLY A 1 197 ? -6.348 18.865 2.463 1.00 60.50 197 GLY A C 1
ATOM 1498 O O . GLY A 1 197 ? -7.270 19.470 3.003 1.00 60.50 197 GLY A O 1
ATOM 1499 N N . GLY A 1 198 ? -6.173 18.858 1.138 1.00 73.62 198 GLY A N 1
ATOM 1500 C CA . GLY A 1 198 ? -7.208 19.335 0.214 1.00 73.62 198 GLY A CA 1
ATOM 1501 C C . GLY A 1 198 ? -8.511 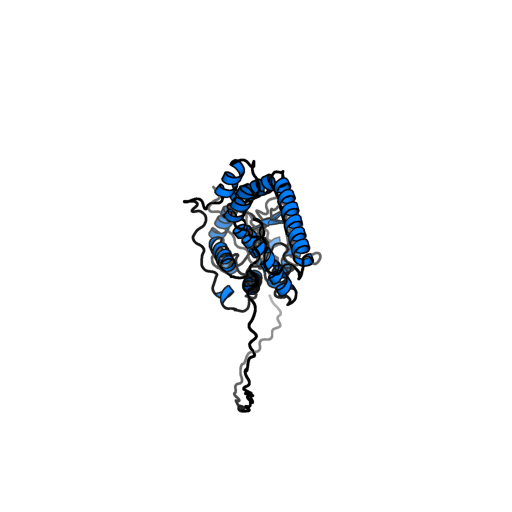18.539 0.377 1.00 73.62 198 GLY A C 1
ATOM 1502 O O . GLY A 1 198 ? -8.464 17.373 0.774 1.00 73.62 198 GLY A O 1
ATOM 1503 N N . GLU A 1 199 ? -9.660 19.162 0.081 1.00 83.75 199 GLU A N 1
ATOM 1504 C CA . GLU A 1 199 ? -10.983 18.566 0.340 1.00 83.75 199 GLU A CA 1
ATOM 1505 C C . GLU A 1 199 ? -11.092 17.114 -0.172 1.00 83.75 199 GLU A C 1
ATOM 1507 O O . GLU A 1 199 ? -10.640 16.832 -1.291 1.00 83.75 199 GLU A O 1
ATOM 1512 N N . PRO A 1 200 ? -11.697 16.190 0.608 1.00 86.69 200 PRO A N 1
ATOM 1513 C CA . PRO A 1 200 ? -11.857 14.793 0.216 1.00 86.69 200 PRO A CA 1
ATOM 1514 C C . PRO A 1 200 ? -12.514 14.662 -1.162 1.00 86.69 200 PRO A C 1
ATOM 1516 O O . PRO A 1 200 ? -13.699 14.947 -1.339 1.00 86.69 200 PRO A O 1
ATOM 1519 N N . GLN A 1 201 ? -11.742 14.218 -2.154 1.00 91.62 201 GLN A N 1
ATOM 1520 C CA . GLN A 1 201 ? -12.258 14.035 -3.507 1.00 91.62 201 GLN A CA 1
ATOM 1521 C C . GLN A 1 201 ? -13.198 12.826 -3.534 1.00 91.62 201 GLN A C 1
ATOM 1523 O O . GLN A 1 201 ? -12.874 11.805 -2.923 1.00 91.62 201 GLN A O 1
ATOM 1528 N N . PRO A 1 202 ? -14.335 12.893 -4.251 1.00 91.31 202 PRO A N 1
ATOM 1529 C CA . PRO A 1 202 ? -15.268 11.776 -4.324 1.00 91.31 202 PRO A CA 1
ATOM 1530 C C . PRO A 1 202 ? -14.565 10.517 -4.841 1.00 91.31 202 PRO A C 1
ATOM 1532 O O . PRO A 1 202 ? -13.744 10.579 -5.763 1.00 91.31 202 PRO A O 1
ATOM 1535 N N . VAL A 1 203 ? -14.894 9.370 -4.242 1.00 90.62 203 VAL A N 1
ATOM 1536 C CA . VAL A 1 203 ? -14.313 8.075 -4.615 1.00 90.62 203 VAL A CA 1
ATOM 1537 C C . VAL A 1 203 ? -14.524 7.833 -6.116 1.00 90.62 203 VAL A C 1
ATOM 1539 O O . VAL A 1 203 ? -15.660 7.947 -6.582 1.00 90.62 203 VAL A O 1
ATOM 1542 N N . PRO A 1 204 ? -13.472 7.494 -6.892 1.00 90.25 204 PRO A N 1
ATOM 1543 C CA . PRO A 1 204 ? -13.593 7.299 -8.333 1.00 90.25 204 PRO A CA 1
ATOM 1544 C C . PRO A 1 204 ? -14.720 6.331 -8.703 1.00 90.25 204 PRO A C 1
ATOM 1546 O O . PRO A 1 204 ? -14.754 5.195 -8.226 1.00 90.25 204 PRO A O 1
ATOM 1549 N N . GLN A 1 205 ? -15.621 6.769 -9.589 1.00 90.31 205 GLN A N 1
ATOM 1550 C CA . GLN A 1 205 ? -16.878 6.073 -9.892 1.00 90.31 205 GLN A CA 1
ATOM 1551 C C . GLN A 1 205 ? -16.688 4.603 -10.313 1.00 90.31 205 GLN A C 1
ATOM 1553 O O . GLN A 1 205 ? -17.536 3.775 -9.997 1.00 90.31 205 GLN A O 1
ATOM 1558 N N . ALA A 1 206 ? -15.562 4.258 -10.947 1.00 86.75 206 ALA A N 1
ATOM 1559 C CA . ALA A 1 206 ? -15.203 2.882 -11.310 1.00 86.75 206 ALA A CA 1
ATOM 1560 C C . ALA A 1 206 ? -15.121 1.926 -10.096 1.00 86.75 206 ALA A C 1
ATOM 1562 O O . ALA A 1 206 ? -15.510 0.763 -10.189 1.00 86.75 206 ALA A O 1
ATOM 1563 N N . LEU A 1 207 ? -14.679 2.413 -8.927 1.00 90.69 207 LEU A N 1
ATOM 1564 C CA . LEU A 1 207 ? -14.647 1.625 -7.687 1.00 90.69 207 LEU A CA 1
ATOM 1565 C C . LEU A 1 207 ? -16.062 1.393 -7.128 1.00 90.69 207 LEU A C 1
ATOM 1567 O O . LEU A 1 207 ? -16.365 0.315 -6.609 1.00 90.69 207 LEU A O 1
ATOM 1571 N N . LEU A 1 208 ? -16.953 2.377 -7.272 1.00 91.31 208 LEU A N 1
ATOM 1572 C CA . LEU A 1 208 ? -18.342 2.306 -6.807 1.00 91.31 208 LEU A CA 1
ATOM 1573 C C . LEU A 1 208 ? -19.228 1.461 -7.743 1.00 91.31 208 LEU A C 1
ATOM 1575 O O . LEU A 1 208 ? -20.023 0.645 -7.275 1.00 91.31 208 LEU A O 1
ATOM 1579 N N . GLY A 1 209 ? -19.055 1.608 -9.060 1.00 85.69 209 GLY A N 1
ATOM 1580 C CA . GLY A 1 209 ? -19.961 1.109 -10.103 1.00 85.69 209 GLY A CA 1
ATOM 1581 C C . GLY A 1 209 ? -20.015 -0.408 -10.308 1.00 85.69 209 GLY A C 1
ATOM 1582 O O . GLY A 1 209 ? -20.856 -0.879 -11.067 1.00 85.69 209 GLY A O 1
ATOM 1583 N N . GLY A 1 210 ? -19.153 -1.185 -9.644 1.00 85.25 210 GLY A N 1
ATOM 1584 C CA . GLY A 1 210 ? -19.112 -2.646 -9.803 1.00 85.25 210 GLY A CA 1
ATOM 1585 C C . GLY A 1 210 ? -18.484 -3.112 -11.117 1.00 85.25 210 GLY A C 1
ATOM 1586 O O . GLY A 1 210 ? -18.698 -4.252 -11.526 1.00 85.25 210 GLY A O 1
ATOM 1587 N N . GLU A 1 211 ? -17.712 -2.245 -11.772 1.00 89.56 211 GLU A N 1
ATOM 1588 C CA . GLU A 1 211 ? -16.944 -2.591 -12.965 1.00 89.56 211 GLU A CA 1
ATOM 1589 C C . GLU A 1 211 ? -15.900 -3.675 -12.649 1.00 89.56 211 GLU A C 1
ATOM 1591 O O . GLU A 1 211 ? -15.356 -3.750 -11.542 1.00 89.56 211 GLU A O 1
ATOM 1596 N N . ALA A 1 212 ? -15.610 -4.534 -13.629 1.00 89.75 212 ALA A N 1
ATOM 1597 C CA . ALA A 1 212 ? -14.566 -5.541 -13.480 1.00 89.75 212 ALA A CA 1
ATOM 1598 C C . ALA A 1 212 ? -13.193 -4.854 -13.319 1.00 89.75 212 ALA A C 1
ATOM 1600 O O . ALA A 1 212 ? -12.896 -3.919 -14.067 1.00 89.75 212 ALA A O 1
ATOM 1601 N N . PRO A 1 213 ? -12.333 -5.302 -12.382 1.00 90.00 213 PRO A N 1
ATOM 1602 C CA . PRO A 1 213 ? -11.064 -4.634 -12.128 1.00 90.00 213 PRO A CA 1
ATOM 1603 C C . PRO A 1 213 ? -10.165 -4.670 -13.377 1.00 90.00 213 PRO A C 1
ATOM 1605 O O . PRO A 1 213 ? -10.098 -5.703 -14.053 1.00 90.00 213 PRO A O 1
ATOM 1608 N N . PRO A 1 214 ? -9.443 -3.575 -13.684 1.00 91.25 214 PRO A N 1
ATOM 1609 C CA . PRO A 1 214 ? -8.627 -3.479 -14.892 1.00 91.25 214 PRO A CA 1
ATOM 1610 C C . PRO A 1 214 ? -7.541 -4.568 -14.915 1.00 91.25 214 PRO A C 1
ATOM 1612 O O . PRO A 1 214 ? -7.052 -4.972 -13.860 1.00 91.25 214 PRO A O 1
ATOM 1615 N N . PRO A 1 215 ? -7.111 -5.070 -16.087 1.00 89.88 215 PRO A N 1
ATOM 1616 C CA . PRO A 1 215 ? -6.142 -6.169 -16.150 1.00 89.88 215 PRO A CA 1
ATOM 1617 C C . PRO A 1 215 ? -4.793 -5.803 -15.508 1.00 89.88 215 PRO A C 1
ATOM 1619 O O . PRO A 1 215 ? -4.168 -6.643 -14.859 1.00 89.88 215 PRO A O 1
ATOM 1622 N N . GLN A 1 216 ? -4.387 -4.538 -15.643 1.00 91.06 216 GLN A N 1
ATOM 1623 C CA . GLN A 1 216 ? -3.200 -3.938 -15.032 1.00 91.06 216 GLN A CA 1
ATOM 1624 C C . GLN A 1 216 ? -3.607 -3.075 -13.829 1.00 91.06 216 GLN A C 1
ATOM 1626 O O . GLN A 1 216 ? -4.714 -2.538 -13.808 1.00 91.06 216 GLN A O 1
ATOM 1631 N N . LEU A 1 217 ? -2.713 -2.908 -12.850 1.00 92.31 217 LEU A N 1
ATOM 1632 C CA . LEU A 1 217 ? -2.936 -1.970 -11.750 1.00 92.31 217 LEU A CA 1
ATOM 1633 C C . LEU A 1 217 ? -2.875 -0.521 -12.251 1.00 92.31 217 LEU A C 1
ATOM 1635 O O . LEU A 1 217 ? -1.969 -0.141 -12.993 1.00 92.31 217 LEU A O 1
ATOM 1639 N N . LEU A 1 218 ? -3.818 0.292 -11.785 1.00 92.50 218 LEU A N 1
ATOM 1640 C CA . LEU A 1 218 ? -3.846 1.740 -11.964 1.00 92.50 218 LEU A CA 1
ATOM 1641 C C . LEU A 1 218 ? -2.750 2.412 -11.124 1.00 92.50 218 LEU A C 1
ATOM 1643 O O . LEU A 1 218 ? -2.150 1.789 -10.241 1.00 92.50 218 LEU A O 1
ATOM 1647 N N . ALA A 1 219 ? -2.506 3.702 -11.364 1.00 89.81 219 ALA A N 1
ATOM 1648 C CA . ALA A 1 219 ? -1.720 4.544 -10.458 1.00 89.81 219 ALA A CA 1
ATOM 1649 C C . ALA A 1 219 ? -2.316 4.536 -9.026 1.00 89.81 219 ALA A C 1
ATOM 1651 O O . ALA A 1 219 ? -3.505 4.238 -8.873 1.00 89.81 219 ALA A O 1
ATOM 1652 N N . PRO A 1 220 ? -1.536 4.835 -7.972 1.00 91.75 220 PRO A N 1
ATOM 1653 C CA . PRO A 1 220 ? -2.077 5.044 -6.626 1.00 91.75 220 PRO A CA 1
ATOM 1654 C C . PRO A 1 220 ? -3.143 6.146 -6.610 1.00 91.75 220 PRO A C 1
ATOM 1656 O O . PRO A 1 220 ? -3.086 7.072 -7.420 1.00 91.75 220 PRO A O 1
ATOM 1659 N N . LEU A 1 221 ? -4.088 6.068 -5.672 1.00 92.75 221 LEU A N 1
ATOM 1660 C CA . LEU A 1 221 ? -5.005 7.181 -5.412 1.00 92.75 221 LEU A CA 1
ATOM 1661 C C . LEU A 1 221 ? -4.253 8.344 -4.753 1.00 92.75 221 LEU A C 1
ATOM 1663 O O . LEU A 1 221 ? -3.431 8.124 -3.856 1.00 92.75 221 LEU A O 1
ATOM 1667 N N . THR A 1 222 ? -4.579 9.574 -5.156 1.00 90.44 222 THR A N 1
ATOM 1668 C CA . THR A 1 222 ? -4.054 10.792 -4.514 1.00 90.44 222 THR A CA 1
ATOM 1669 C C . THR A 1 222 ? -4.493 10.871 -3.052 1.00 90.44 222 THR A C 1
ATOM 1671 O O . THR A 1 222 ? -5.469 10.234 -2.652 1.00 90.44 222 THR A O 1
ATOM 1674 N N . ASP A 1 223 ? -3.811 11.672 -2.236 1.00 88.88 223 ASP A N 1
ATOM 1675 C CA . ASP A 1 223 ? -4.111 11.761 -0.799 1.00 88.88 223 ASP A CA 1
ATOM 1676 C C . ASP A 1 223 ? -5.553 12.233 -0.541 1.00 88.88 223 ASP A C 1
ATOM 1678 O O . ASP A 1 223 ? -6.248 11.667 0.302 1.00 88.88 223 ASP A O 1
ATOM 1682 N N . ALA A 1 224 ? -6.056 13.166 -1.358 1.00 90.94 224 ALA A N 1
ATOM 1683 C CA . ALA A 1 224 ? -7.450 13.614 -1.329 1.00 90.94 224 ALA A CA 1
ATOM 1684 C C . ALA A 1 224 ? -8.450 12.522 -1.770 1.00 90.94 224 ALA A C 1
ATOM 1686 O O . ALA A 1 224 ? -9.546 12.437 -1.219 1.00 90.94 224 ALA A O 1
ATOM 1687 N N . GLN A 1 225 ? -8.084 11.647 -2.715 1.00 93.69 225 GLN A N 1
ATOM 1688 C CA . GLN A 1 225 ? -8.906 10.489 -3.103 1.00 93.69 225 GLN A CA 1
ATOM 1689 C C . GLN A 1 225 ? -8.887 9.382 -2.038 1.00 93.69 225 GLN A C 1
ATOM 1691 O O . GLN A 1 225 ? -9.908 8.733 -1.813 1.00 93.69 225 GLN A O 1
ATOM 1696 N N . ARG A 1 226 ? -7.759 9.176 -1.340 1.00 94.12 226 ARG A N 1
ATOM 1697 C CA . ARG A 1 226 ? -7.694 8.274 -0.176 1.00 94.12 226 ARG A CA 1
ATOM 1698 C C . ARG A 1 226 ? -8.461 8.845 1.016 1.00 94.12 226 ARG A C 1
ATOM 1700 O O . ARG A 1 226 ? -9.130 8.087 1.708 1.00 94.12 226 ARG A O 1
ATOM 1707 N N . ALA A 1 227 ? -8.454 10.164 1.223 1.00 92.69 227 ALA A N 1
ATOM 1708 C CA . ALA A 1 227 ? -9.329 10.831 2.189 1.00 92.69 227 ALA A CA 1
ATOM 1709 C C . ALA A 1 227 ? -10.815 10.626 1.845 1.00 92.69 227 ALA A C 1
ATOM 1711 O O . ALA A 1 227 ? -11.589 10.258 2.724 1.00 92.69 227 ALA A O 1
ATOM 1712 N N . GLY A 1 228 ? -11.199 10.747 0.569 1.00 94.69 228 GLY A N 1
ATOM 1713 C CA . GLY A 1 228 ? -12.545 10.400 0.102 1.00 94.69 228 GLY A CA 1
ATOM 1714 C C . GLY A 1 228 ? -12.915 8.935 0.344 1.00 94.69 228 GLY A C 1
ATOM 1715 O O . GLY A 1 228 ? -14.012 8.647 0.811 1.00 94.69 228 GLY A O 1
ATOM 1716 N N . LEU A 1 229 ? -11.985 8.004 0.103 1.00 96.06 229 LEU A N 1
ATOM 1717 C CA . LEU A 1 229 ? -12.187 6.577 0.375 1.00 96.06 229 LEU A CA 1
ATOM 1718 C C . LEU A 1 229 ? -12.312 6.276 1.879 1.00 96.06 229 LEU A C 1
ATOM 1720 O O . LEU A 1 229 ? -13.138 5.450 2.259 1.00 96.06 229 LEU A O 1
ATOM 1724 N N . ARG A 1 230 ? -11.563 6.977 2.744 1.00 95.88 230 ARG A N 1
ATOM 1725 C CA . ARG A 1 230 ? -11.754 6.921 4.204 1.00 95.88 230 ARG A CA 1
ATOM 1726 C C . ARG A 1 230 ? -13.130 7.450 4.603 1.00 95.88 230 ARG A C 1
ATOM 1728 O O . ARG A 1 230 ? -13.835 6.760 5.327 1.00 95.88 230 ARG A O 1
ATOM 1735 N N . ALA A 1 231 ? -13.549 8.605 4.085 1.00 94.88 231 ALA A N 1
ATOM 1736 C CA . ALA A 1 231 ? -14.863 9.186 4.368 1.00 94.88 231 ALA A CA 1
ATOM 1737 C C . ALA A 1 231 ? -16.025 8.274 3.916 1.00 94.88 231 ALA A C 1
ATOM 1739 O O . ALA A 1 231 ? -16.978 8.072 4.665 1.00 94.88 231 ALA A O 1
ATOM 1740 N N . GLU A 1 232 ? -15.917 7.656 2.737 1.00 96.12 232 GLU A N 1
ATOM 1741 C CA . GLU A 1 232 ? -16.895 6.704 2.186 1.00 96.12 232 GLU A CA 1
ATOM 1742 C C . GLU A 1 232 ? -17.009 5.402 3.006 1.00 96.12 232 GLU A C 1
ATOM 1744 O O . GLU A 1 232 ? -18.071 4.774 3.014 1.00 96.12 232 GLU A O 1
ATOM 1749 N N . LEU A 1 233 ? -15.942 4.989 3.704 1.00 96.56 233 LEU A N 1
ATOM 1750 C CA . LEU A 1 233 ? -15.954 3.864 4.650 1.00 96.56 233 LEU A CA 1
ATOM 1751 C C . LEU A 1 233 ? -16.458 4.288 6.040 1.00 96.56 233 LEU A C 1
ATOM 1753 O O . LEU A 1 233 ? -17.299 3.602 6.618 1.00 96.56 233 LEU A O 1
ATOM 1757 N N . ALA A 1 234 ? -16.000 5.435 6.549 1.00 95.00 234 ALA A N 1
ATOM 1758 C CA . ALA A 1 234 ? -16.415 6.006 7.830 1.00 95.00 234 ALA A CA 1
ATOM 1759 C C . ALA A 1 234 ? -17.914 6.347 7.871 1.00 95.00 234 ALA A C 1
ATOM 1761 O O . ALA A 1 234 ? -18.554 6.188 8.906 1.00 95.00 234 ALA A O 1
ATOM 1762 N N . GLY A 1 235 ? -18.482 6.783 6.742 1.00 94.75 235 GLY A N 1
ATOM 1763 C CA . GLY A 1 235 ? -19.903 7.104 6.601 1.00 94.75 235 GLY A CA 1
ATOM 1764 C C . GLY A 1 235 ? -20.843 5.893 6.541 1.00 94.75 235 GLY A C 1
ATOM 1765 O O . GLY A 1 235 ? -22.057 6.084 6.480 1.00 94.75 235 GLY A O 1
ATOM 1766 N N . LYS A 1 236 ? -20.326 4.654 6.542 1.00 95.56 236 LYS A N 1
ATOM 1767 C CA . LYS A 1 236 ? -21.162 3.442 6.543 1.00 95.56 236 LYS A CA 1
ATOM 1768 C C . LYS A 1 236 ? -21.648 3.116 7.944 1.00 95.56 236 LYS A C 1
ATOM 1770 O O . LYS A 1 236 ? -20.909 3.248 8.916 1.00 95.56 236 LYS A O 1
ATOM 1775 N N . TRP A 1 237 ? -22.876 2.607 8.039 1.00 96.00 237 TRP A N 1
ATOM 1776 C CA . TRP A 1 237 ? -23.404 2.120 9.313 1.00 96.00 237 TRP A CA 1
ATOM 1777 C C . TRP A 1 237 ? -22.572 0.943 9.839 1.00 96.00 237 TRP A C 1
ATOM 1779 O O . TRP A 1 237 ? -22.297 0.866 11.037 1.00 96.00 237 TRP A O 1
ATOM 1789 N N . LYS A 1 238 ? -22.100 0.079 8.934 1.00 97.00 238 LYS A N 1
ATOM 1790 C CA . LYS A 1 238 ? -21.135 -0.986 9.218 1.00 97.00 238 LYS A CA 1
ATOM 1791 C C . LYS A 1 238 ? -19.939 -0.923 8.281 1.00 97.00 238 LYS A C 1
ATOM 1793 O O . LYS A 1 238 ? -20.108 -0.870 7.065 1.00 97.00 238 LYS A O 1
ATOM 1798 N N . TRP A 1 239 ? -18.725 -1.045 8.808 1.00 97.50 239 TRP A N 1
ATOM 1799 C CA . TRP A 1 239 ? -17.524 -1.124 7.968 1.00 97.50 239 TRP A CA 1
ATOM 1800 C C . TRP A 1 239 ? -17.466 -2.413 7.132 1.00 97.50 239 TRP A C 1
ATOM 1802 O O . TRP A 1 239 ? -16.875 -2.400 6.051 1.00 97.50 239 TRP A O 1
ATOM 1812 N N . SER A 1 240 ? -18.149 -3.494 7.538 1.00 98.06 240 SER A N 1
ATOM 1813 C CA . SER A 1 240 ? -18.346 -4.680 6.686 1.00 98.06 240 SER A CA 1
ATOM 1814 C C . SER A 1 240 ? -19.038 -4.390 5.345 1.00 98.06 240 SER A C 1
ATOM 1816 O O . SER A 1 240 ? -18.747 -5.068 4.358 1.00 98.06 240 SER A O 1
ATOM 1818 N N . GLU A 1 241 ? -19.879 -3.353 5.252 1.00 97.81 241 GLU A N 1
ATOM 1819 C CA . GLU A 1 241 ? -20.492 -2.902 3.988 1.00 97.81 241 GLU A CA 1
ATOM 1820 C C . GLU A 1 241 ? -19.440 -2.342 3.005 1.00 97.81 241 GLU A C 1
ATOM 1822 O O . GLU A 1 241 ? -19.679 -2.258 1.801 1.00 97.81 241 GLU A O 1
ATOM 1827 N N . GLY A 1 242 ? -18.248 -1.988 3.501 1.00 97.31 242 GLY A N 1
ATOM 1828 C CA . GLY A 1 242 ? -17.109 -1.509 2.721 1.00 97.31 242 GLY A CA 1
ATOM 1829 C C . GLY A 1 242 ? -16.221 -2.599 2.106 1.00 97.31 242 GLY A C 1
ATOM 1830 O O . GLY A 1 242 ? -15.333 -2.267 1.321 1.00 97.31 242 GLY A O 1
ATOM 1831 N N . VAL A 1 243 ? -16.434 -3.887 2.413 1.00 98.00 243 VAL A N 1
ATOM 1832 C CA . VAL A 1 243 ? -15.545 -4.980 1.957 1.00 98.00 243 VAL A CA 1
ATOM 1833 C C . VAL A 1 243 ? -15.443 -5.053 0.432 1.00 98.00 243 VAL A C 1
ATOM 1835 O O . VAL A 1 243 ? -14.338 -5.137 -0.096 1.00 98.00 243 VAL A O 1
ATOM 1838 N N . GLU A 1 244 ? -16.562 -4.960 -0.289 1.00 97.31 244 GLU A N 1
ATOM 1839 C CA . GLU A 1 244 ? -16.566 -4.980 -1.761 1.00 97.31 244 GLU A CA 1
ATOM 1840 C C . GLU A 1 244 ? -15.810 -3.786 -2.363 1.00 97.31 244 GLU A C 1
ATOM 1842 O O . GLU A 1 244 ? -15.103 -3.925 -3.362 1.00 97.31 244 GLU A O 1
ATOM 1847 N N . LEU A 1 245 ? -15.906 -2.613 -1.729 1.00 97.19 245 LEU A N 1
ATOM 1848 C CA . LEU A 1 245 ? -15.190 -1.411 -2.150 1.00 97.19 245 LEU A CA 1
ATOM 1849 C C . LEU A 1 245 ? -13.675 -1.570 -1.948 1.00 97.19 245 LEU A C 1
ATOM 1851 O O . LEU A 1 245 ? -12.901 -1.269 -2.857 1.00 97.19 245 LEU A O 1
ATOM 1855 N N . LEU A 1 246 ? -13.254 -2.119 -0.804 1.00 97.81 246 LEU A N 1
ATOM 1856 C CA . LEU A 1 246 ? -11.853 -2.444 -0.519 1.00 97.81 246 LEU A CA 1
ATOM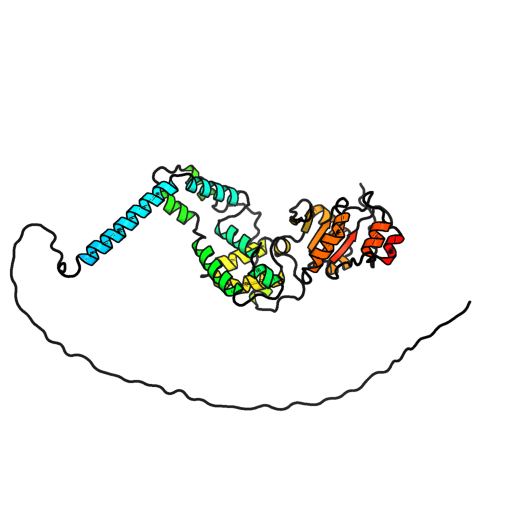 1857 C C . LEU A 1 246 ? -11.307 -3.524 -1.463 1.00 97.81 246 LEU A C 1
ATOM 1859 O O . LEU A 1 246 ? -10.188 -3.397 -1.955 1.00 97.81 246 LEU A O 1
ATOM 1863 N N . VAL A 1 247 ? -12.090 -4.558 -1.783 1.00 97.50 247 VAL A N 1
ATOM 1864 C CA . VAL A 1 247 ? -11.696 -5.604 -2.742 1.00 97.50 247 VAL A CA 1
ATOM 1865 C C . VAL A 1 247 ? -11.489 -5.022 -4.140 1.00 97.50 247 VAL A C 1
ATOM 1867 O O . VAL A 1 247 ? -10.468 -5.311 -4.764 1.00 97.50 247 VAL A O 1
ATOM 1870 N N . ARG A 1 248 ? -12.388 -4.154 -4.621 1.00 96.75 248 ARG A N 1
ATOM 1871 C CA . ARG A 1 248 ? -12.217 -3.459 -5.911 1.00 96.75 248 ARG A CA 1
ATOM 1872 C C . ARG A 1 248 ? -11.019 -2.518 -5.894 1.00 96.75 248 ARG A C 1
ATOM 1874 O O . ARG A 1 248 ? -10.224 -2.545 -6.829 1.00 96.75 248 ARG A O 1
ATOM 1881 N N . TYR A 1 249 ? -10.848 -1.741 -4.824 1.00 97.19 249 TYR A N 1
ATOM 1882 C CA . TYR A 1 249 ? -9.695 -0.861 -4.646 1.00 97.19 249 TYR A CA 1
ATOM 1883 C C . TYR A 1 249 ? -8.378 -1.649 -4.684 1.00 97.19 249 TYR A C 1
ATOM 1885 O O . TYR A 1 249 ? -7.499 -1.326 -5.480 1.00 97.19 249 TYR A O 1
ATOM 1893 N N . HIS A 1 250 ? -8.248 -2.735 -3.917 1.00 97.38 250 HIS A N 1
ATOM 1894 C CA . HIS A 1 250 ? -7.032 -3.549 -3.927 1.00 97.38 250 HIS A CA 1
ATOM 1895 C C . HIS A 1 250 ? -6.821 -4.269 -5.260 1.00 97.38 250 HIS A C 1
ATOM 1897 O O . HIS A 1 250 ? -5.690 -4.380 -5.738 1.00 97.38 250 HIS A O 1
ATOM 1903 N N . ALA A 1 251 ? -7.901 -4.707 -5.911 1.00 95.94 251 ALA A N 1
ATOM 1904 C CA . ALA A 1 251 ? -7.830 -5.260 -7.253 1.00 95.94 251 ALA A CA 1
ATOM 1905 C C . ALA A 1 251 ? -7.411 -4.212 -8.301 1.00 95.94 251 ALA A C 1
ATOM 1907 O O . ALA A 1 251 ? -6.761 -4.594 -9.269 1.00 95.94 251 ALA A O 1
ATOM 1908 N N . ALA A 1 252 ? -7.724 -2.925 -8.127 1.00 95.44 252 ALA A N 1
ATOM 1909 C CA . ALA A 1 252 ? -7.367 -1.857 -9.062 1.00 95.44 252 ALA A CA 1
ATOM 1910 C C . ALA A 1 252 ? -5.999 -1.206 -8.778 1.00 95.44 252 ALA A C 1
ATOM 1912 O O . ALA A 1 252 ? -5.274 -0.907 -9.722 1.00 95.44 252 ALA A O 1
ATOM 1913 N N . HIS A 1 253 ? -5.614 -1.009 -7.513 1.00 94.88 253 HIS A N 1
ATOM 1914 C CA . HIS A 1 253 ? -4.434 -0.221 -7.111 1.00 94.88 253 HIS A CA 1
ATOM 1915 C C . HIS A 1 253 ? -3.329 -1.042 -6.415 1.00 94.88 253 HIS A C 1
ATOM 1917 O O . HIS A 1 253 ? -2.195 -0.570 -6.317 1.00 94.88 253 HIS A O 1
ATOM 1923 N N . GLY A 1 254 ? -3.620 -2.271 -5.972 1.00 94.62 254 GLY A N 1
ATOM 1924 C CA . GLY A 1 254 ? -2.691 -3.149 -5.249 1.00 94.62 254 GLY A CA 1
ATOM 1925 C C . GLY A 1 254 ? -2.867 -3.119 -3.725 1.00 94.62 254 GLY A C 1
ATOM 1926 O O . GLY A 1 254 ? -3.923 -2.761 -3.208 1.00 94.62 254 GLY A O 1
ATOM 1927 N N . CYS A 1 255 ? -1.825 -3.508 -2.992 1.00 95.44 255 CYS A N 1
ATOM 1928 C CA . CYS A 1 255 ? -1.799 -3.497 -1.526 1.00 95.44 255 CYS A CA 1
ATOM 1929 C C . CYS A 1 255 ? -0.404 -3.125 -0.990 1.00 95.44 255 CYS A C 1
ATOM 1931 O O . CYS A 1 255 ? 0.602 -3.225 -1.701 1.00 95.44 255 CYS A O 1
ATOM 1933 N N . GLY A 1 256 ? -0.340 -2.723 0.278 1.00 94.00 256 GLY A N 1
ATOM 1934 C CA . GLY A 1 256 ? 0.863 -2.243 0.950 1.00 94.00 256 GLY A CA 1
ATOM 1935 C C . GLY A 1 256 ? 1.414 -0.967 0.307 1.00 94.00 256 GLY A C 1
ATOM 1936 O O . GLY A 1 256 ? 0.672 -0.076 -0.113 1.00 94.00 256 GLY A O 1
ATOM 1937 N N . LEU A 1 257 ? 2.741 -0.896 0.186 1.00 91.31 257 LEU A N 1
ATOM 1938 C CA . LEU A 1 257 ? 3.431 0.262 -0.393 1.00 91.31 257 LEU A CA 1
ATOM 1939 C C . LEU A 1 257 ? 3.044 0.520 -1.862 1.00 91.31 257 LEU A C 1
ATOM 1941 O O . LEU A 1 257 ? 3.027 1.667 -2.294 1.00 91.31 257 LEU A O 1
ATOM 1945 N N . VAL A 1 258 ? 2.679 -0.524 -2.619 1.00 90.06 258 VAL A N 1
ATOM 1946 C CA . VAL A 1 258 ? 2.346 -0.433 -4.057 1.00 90.06 258 VAL A CA 1
ATOM 1947 C C . VAL A 1 258 ? 1.020 0.299 -4.308 1.00 90.06 258 VAL A C 1
ATOM 1949 O O . VAL A 1 258 ? 0.848 0.915 -5.363 1.00 90.06 258 VAL A O 1
ATOM 1952 N N . SER A 1 259 ? 0.090 0.266 -3.351 1.00 91.56 259 SER A N 1
ATOM 1953 C CA . SER A 1 259 ? -1.175 1.012 -3.418 1.00 91.56 259 SER A CA 1
ATOM 1954 C C . SER A 1 259 ? -1.089 2.438 -2.876 1.00 91.56 259 SER A C 1
ATOM 1956 O O . SER A 1 259 ? -1.932 3.252 -3.239 1.00 91.56 259 SER A O 1
ATOM 1958 N N . GLN A 1 260 ? -0.090 2.752 -2.042 1.00 90.25 260 GLN A N 1
ATOM 1959 C CA . GLN A 1 260 ? 0.100 4.099 -1.490 1.00 90.25 260 GLN A CA 1
ATOM 1960 C C . GLN A 1 260 ? 1.062 4.957 -2.324 1.00 90.25 260 GLN A C 1
ATOM 1962 O O . GLN A 1 260 ? 0.723 6.089 -2.652 1.00 90.25 260 GLN A O 1
ATOM 1967 N N . HIS A 1 261 ? 2.225 4.430 -2.726 1.00 89.50 261 HIS A N 1
ATOM 1968 C CA . HIS A 1 261 ? 3.282 5.234 -3.349 1.00 89.50 261 HIS A CA 1
ATOM 1969 C C . HIS A 1 261 ? 3.475 4.872 -4.829 1.00 89.50 261 HIS A C 1
ATOM 1971 O O . HIS A 1 261 ? 3.567 3.703 -5.213 1.00 89.50 261 HIS A O 1
ATOM 1977 N N . GLY A 1 262 ? 3.572 5.897 -5.683 1.00 85.75 262 GLY A N 1
ATOM 1978 C CA . GLY A 1 262 ? 3.931 5.737 -7.101 1.00 85.75 262 GLY A CA 1
ATOM 1979 C C . GLY A 1 262 ? 5.438 5.558 -7.309 1.00 85.75 262 GLY A C 1
ATOM 1980 O O . GLY A 1 262 ? 5.877 5.130 -8.378 1.00 85.75 262 GLY A O 1
ATOM 1981 N N . VAL A 1 263 ? 6.207 5.878 -6.266 1.00 85.06 263 VAL A N 1
ATOM 1982 C CA . VAL A 1 263 ? 7.665 5.943 -6.223 1.00 85.06 263 VAL A CA 1
ATOM 1983 C C . VAL A 1 263 ? 8.145 5.073 -5.074 1.00 85.06 263 VAL A C 1
ATOM 1985 O O . VAL A 1 263 ? 7.699 5.224 -3.938 1.00 85.06 263 VAL A O 1
ATOM 1988 N N . LEU A 1 264 ? 9.044 4.149 -5.376 1.00 88.31 264 LEU A N 1
ATOM 1989 C CA . LEU A 1 264 ? 9.591 3.198 -4.419 1.00 88.31 264 LEU A CA 1
ATOM 1990 C C . LEU A 1 264 ? 11.104 3.101 -4.657 1.00 88.31 264 LEU A C 1
ATOM 1992 O O . LEU A 1 264 ? 11.588 3.315 -5.772 1.00 88.31 264 LEU A O 1
ATOM 1996 N N . THR A 1 265 ? 11.867 2.766 -3.624 1.00 86.38 265 THR A N 1
ATOM 1997 C CA . THR A 1 265 ? 13.302 2.465 -3.740 1.00 86.38 265 THR A CA 1
ATOM 1998 C C . THR A 1 265 ? 13.547 1.037 -3.277 1.00 86.38 265 THR A C 1
ATOM 2000 O O . THR A 1 265 ? 12.921 0.566 -2.328 1.00 86.38 265 THR A O 1
ATOM 2003 N N . TRP A 1 266 ? 14.448 0.337 -3.960 1.00 84.50 266 TRP A N 1
ATOM 2004 C CA . TRP A 1 266 ? 14.966 -0.944 -3.489 1.00 84.50 266 TRP A CA 1
ATOM 2005 C C . TRP A 1 266 ? 16.206 -0.677 -2.632 1.00 84.50 266 TRP A C 1
ATOM 2007 O O . TRP A 1 266 ? 17.133 -0.013 -3.098 1.00 84.50 266 TRP A O 1
ATOM 2017 N N . VAL A 1 267 ? 16.190 -1.131 -1.377 1.00 84.31 267 VAL A N 1
ATOM 2018 C CA . VAL A 1 267 ? 17.284 -0.951 -0.411 1.00 84.31 267 VAL A CA 1
ATOM 2019 C C . VAL A 1 267 ? 17.453 -2.243 0.379 1.00 84.31 267 VAL A C 1
ATOM 2021 O O . VAL A 1 267 ? 16.499 -2.719 0.984 1.00 84.31 267 VAL A O 1
ATOM 2024 N N . ASP A 1 268 ? 18.649 -2.833 0.367 1.00 84.81 268 ASP A N 1
ATOM 2025 C CA . ASP A 1 268 ? 19.010 -4.006 1.184 1.00 84.81 268 ASP A CA 1
ATOM 2026 C C . ASP A 1 268 ? 18.040 -5.199 1.049 1.00 84.81 268 ASP A C 1
ATOM 2028 O O . ASP A 1 268 ? 17.763 -5.930 2.000 1.00 84.81 268 ASP A O 1
ATOM 2032 N N . LYS A 1 269 ? 17.555 -5.421 -0.185 1.00 83.06 269 LYS A N 1
ATOM 2033 C CA . LYS A 1 269 ? 16.543 -6.430 -0.576 1.00 83.06 269 LYS A CA 1
ATOM 2034 C C . LYS A 1 269 ? 15.120 -6.158 -0.062 1.00 83.06 269 LYS A C 1
ATOM 2036 O O . LYS A 1 269 ? 14.250 -7.013 -0.215 1.00 83.06 269 LYS A O 1
ATOM 2041 N N . LEU A 1 270 ? 14.872 -4.986 0.516 1.00 84.12 270 LEU A N 1
ATOM 2042 C CA . LEU A 1 270 ? 13.556 -4.518 0.930 1.00 84.12 270 LEU A CA 1
ATOM 2043 C C . LEU A 1 270 ? 13.038 -3.447 -0.035 1.00 84.12 270 LEU A C 1
ATOM 2045 O O . LEU A 1 270 ? 13.779 -2.598 -0.535 1.00 84.12 270 LEU A O 1
ATOM 2049 N N . LEU A 1 271 ? 11.729 -3.478 -0.271 1.00 85.69 271 LEU A N 1
ATOM 2050 C CA . LEU A 1 271 ? 11.016 -2.419 -0.970 1.00 85.69 271 LEU A CA 1
ATOM 2051 C C . LEU A 1 271 ? 10.649 -1.333 0.045 1.00 85.69 271 LEU A C 1
ATOM 2053 O O . LEU A 1 271 ? 9.944 -1.615 1.012 1.00 85.69 271 LEU A O 1
ATOM 2057 N N . GLN A 1 272 ? 11.103 -0.105 -0.183 1.00 88.62 272 GLN A N 1
ATOM 2058 C CA . GLN A 1 272 ? 10.807 1.046 0.666 1.00 88.62 272 GLN A CA 1
ATOM 2059 C C . GLN A 1 272 ? 10.003 2.090 -0.114 1.00 88.62 272 GLN A C 1
ATOM 2061 O O . GLN A 1 272 ? 10.232 2.311 -1.307 1.00 88.62 272 GLN A O 1
ATOM 2066 N N . ALA A 1 273 ? 9.065 2.747 0.570 1.00 85.75 273 ALA A N 1
ATOM 2067 C CA . ALA A 1 273 ? 8.494 4.002 0.099 1.00 85.75 273 ALA A CA 1
ATOM 2068 C C . ALA A 1 273 ? 9.585 5.076 0.027 1.00 85.75 273 ALA A C 1
ATOM 2070 O O . ALA A 1 273 ? 10.594 4.990 0.730 1.00 85.75 273 ALA A O 1
ATOM 2071 N N . GLN A 1 274 ? 9.393 6.093 -0.811 1.00 80.75 274 GLN A N 1
ATOM 2072 C CA . GLN A 1 274 ? 10.245 7.272 -0.753 1.00 80.75 274 GLN A CA 1
ATOM 2073 C C . GLN A 1 274 ? 9.453 8.549 -0.974 1.00 80.75 274 GLN A C 1
ATOM 2075 O O . GLN A 1 274 ? 9.159 8.934 -2.107 1.00 80.75 274 GLN A O 1
ATOM 2080 N N . ASP A 1 275 ? 9.182 9.229 0.129 1.00 62.69 275 ASP A N 1
ATOM 2081 C CA . ASP A 1 275 ? 8.407 10.454 0.126 1.00 62.69 275 ASP A CA 1
ATOM 2082 C C . ASP A 1 275 ? 9.293 11.676 -0.169 1.00 62.69 275 ASP A C 1
ATOM 2084 O O . ASP A 1 275 ? 10.436 11.793 0.281 1.00 62.69 275 ASP A O 1
ATOM 2088 N N . VAL A 1 276 ? 8.741 12.579 -0.982 1.00 52.91 276 VAL A N 1
ATOM 2089 C CA . VAL A 1 276 ? 9.238 13.918 -1.355 1.00 52.91 276 VAL A CA 1
ATOM 2090 C C . VAL A 1 276 ? 10.613 13.998 -2.048 1.00 52.91 276 VAL A C 1
ATOM 2092 O O . VAL A 1 276 ? 10.691 14.533 -3.150 1.00 52.91 276 VAL A O 1
ATOM 2095 N N . LEU A 1 277 ? 11.715 13.494 -1.484 1.00 49.56 277 LEU A N 1
ATOM 2096 C CA . LEU A 1 277 ? 13.072 13.857 -1.946 1.00 49.56 277 LEU A CA 1
ATOM 2097 C C . LEU A 1 277 ? 13.479 13.310 -3.329 1.00 49.56 277 LEU A C 1
ATOM 2099 O O . LEU A 1 277 ? 14.386 13.863 -3.951 1.00 49.56 277 LEU A O 1
ATOM 2103 N N . LYS A 1 278 ? 12.793 12.290 -3.868 1.00 50.91 278 LYS A N 1
ATOM 2104 C CA . LYS A 1 278 ? 12.918 11.901 -5.291 1.00 50.91 278 LYS A CA 1
ATOM 2105 C C . LYS A 1 278 ? 11.799 12.434 -6.192 1.00 50.91 278 LYS A C 1
ATOM 2107 O O . LYS A 1 278 ? 11.846 12.170 -7.391 1.00 50.91 278 LYS A O 1
ATOM 2112 N N . ALA A 1 279 ? 10.870 13.253 -5.690 1.00 49.53 279 ALA A N 1
ATOM 2113 C CA . ALA A 1 279 ? 9.939 13.987 -6.550 1.00 49.53 279 ALA A CA 1
ATOM 2114 C C . ALA A 1 279 ? 10.698 14.909 -7.520 1.00 49.53 279 ALA A C 1
ATOM 2116 O O . ALA A 1 279 ? 10.350 14.958 -8.690 1.00 49.53 279 ALA A O 1
ATOM 2117 N N . TRP A 1 280 ? 11.809 15.530 -7.095 1.00 56.66 280 TRP A N 1
ATOM 2118 C CA . TRP A 1 280 ? 12.700 16.285 -7.991 1.00 56.66 280 TRP A CA 1
ATOM 2119 C C . TRP A 1 280 ? 13.345 15.408 -9.076 1.00 56.66 280 TRP A C 1
ATOM 2121 O O . TRP A 1 280 ? 13.356 15.775 -10.249 1.00 56.66 280 TRP A O 1
ATOM 2131 N N . ALA A 1 281 ? 13.841 14.221 -8.711 1.00 54.62 281 ALA A N 1
ATOM 2132 C CA . ALA A 1 281 ? 14.415 13.278 -9.673 1.00 54.62 281 ALA A CA 1
ATOM 2133 C C . ALA A 1 281 ? 13.362 12.790 -10.684 1.00 54.62 281 ALA A C 1
ATOM 2135 O O . ALA A 1 281 ? 13.659 12.656 -11.871 1.00 54.62 281 ALA A O 1
ATOM 2136 N N . LEU A 1 282 ? 12.120 12.586 -10.234 1.00 56.47 282 LEU A N 1
ATOM 2137 C CA . LEU A 1 282 ? 10.996 12.253 -11.102 1.00 56.47 282 LEU A CA 1
ATOM 2138 C C . LEU A 1 282 ? 10.501 13.432 -11.935 1.00 56.47 282 LEU A C 1
ATOM 2140 O O . LEU A 1 282 ? 10.177 13.217 -13.087 1.00 56.47 282 LEU A O 1
ATOM 2144 N N . GLN A 1 283 ? 10.532 14.664 -11.437 1.00 63.03 283 GLN A N 1
ATOM 2145 C CA . GLN A 1 283 ? 10.214 15.869 -12.207 1.00 63.03 283 GLN A CA 1
ATOM 2146 C C . GLN A 1 283 ? 11.278 16.142 -13.290 1.00 63.03 283 GLN A C 1
ATOM 2148 O O . GLN A 1 283 ? 10.956 16.560 -14.407 1.00 63.03 283 GLN A O 1
ATOM 2153 N N . ARG A 1 284 ? 12.556 15.844 -13.000 1.00 62.91 284 ARG A N 1
ATOM 2154 C CA . ARG A 1 284 ? 13.656 15.860 -13.981 1.00 62.91 284 ARG A CA 1
ATOM 2155 C C . ARG A 1 284 ? 13.485 14.746 -15.022 1.00 62.91 284 ARG A C 1
ATOM 2157 O O . ARG A 1 284 ? 13.639 15.010 -16.209 1.00 62.91 284 ARG A O 1
ATOM 2164 N N . LEU A 1 285 ? 13.052 13.548 -14.618 1.00 59.53 285 LEU A N 1
ATOM 2165 C CA . LEU A 1 285 ? 12.648 12.493 -15.557 1.00 59.53 285 LEU A CA 1
ATOM 2166 C C . LEU A 1 285 ? 11.409 12.887 -16.375 1.00 59.53 285 LEU A C 1
ATOM 2168 O O . LEU A 1 285 ? 11.452 12.790 -17.586 1.00 59.53 285 LEU A O 1
ATOM 2172 N N . GLU A 1 286 ? 10.324 13.378 -15.786 1.00 62.41 286 GLU A N 1
ATOM 2173 C CA . GLU A 1 286 ? 9.099 13.759 -16.502 1.00 62.41 286 GLU A CA 1
ATOM 2174 C C . GLU A 1 286 ? 9.333 14.881 -17.515 1.00 62.41 286 GLU A C 1
ATOM 2176 O O . GLU A 1 286 ? 8.718 14.876 -18.578 1.00 62.41 286 GLU A O 1
ATOM 2181 N N . SER A 1 287 ? 10.234 15.822 -17.231 1.00 64.94 287 SER A N 1
ATOM 2182 C CA . SER A 1 287 ? 10.620 16.859 -18.193 1.00 64.94 287 SER A CA 1
ATOM 2183 C C . SER A 1 287 ? 11.524 16.327 -19.316 1.00 64.94 287 SER A C 1
ATOM 2185 O O . SER A 1 287 ? 11.352 16.743 -20.461 1.00 64.94 287 SER A O 1
ATOM 2187 N N . GLN A 1 288 ? 12.424 15.377 -19.031 1.00 63.28 288 GLN A N 1
ATOM 2188 C CA . GLN A 1 288 ? 13.356 14.795 -20.012 1.00 63.28 288 GLN A CA 1
ATOM 2189 C C . GLN A 1 288 ? 12.798 13.588 -20.796 1.00 63.28 288 GLN A C 1
ATOM 2191 O O . GLN A 1 288 ? 13.260 13.300 -21.899 1.00 63.28 288 GLN A O 1
ATOM 2196 N N . VAL A 1 289 ? 11.805 12.873 -20.263 1.00 64.62 289 VAL A N 1
ATOM 2197 C CA . VAL A 1 289 ? 11.204 11.681 -20.876 1.00 64.62 289 VAL A CA 1
ATOM 2198 C C . VAL A 1 289 ? 10.225 12.113 -21.981 1.00 64.62 289 VAL A C 1
ATOM 2200 O O . VAL A 1 289 ? 9.303 12.893 -21.707 1.00 64.62 289 VAL A O 1
ATOM 2203 N N . PRO A 1 290 ? 10.369 11.601 -23.222 1.00 69.88 290 PRO A N 1
ATOM 2204 C CA . PRO A 1 290 ? 9.444 11.860 -24.325 1.00 69.88 290 PRO A CA 1
ATOM 2205 C C . PRO A 1 290 ? 7.972 11.648 -23.954 1.00 69.88 290 PRO A C 1
ATOM 2207 O O . PRO A 1 290 ? 7.638 10.768 -23.162 1.00 69.88 290 PRO A O 1
ATOM 2210 N N . SER A 1 291 ? 7.072 12.425 -24.559 1.00 67.75 291 SER A N 1
ATOM 2211 C CA . SER A 1 291 ? 5.619 12.323 -24.342 1.00 67.75 291 SER A CA 1
ATOM 2212 C C . SER A 1 291 ? 5.074 10.913 -24.607 1.00 67.75 291 SER A C 1
ATOM 2214 O O . SER A 1 291 ? 4.231 10.433 -23.854 1.00 67.75 291 SER A O 1
ATOM 2216 N N . GLU A 1 292 ? 5.612 10.224 -25.614 1.00 70.38 292 GLU A N 1
ATOM 2217 C CA . GLU A 1 292 ? 5.327 8.818 -25.935 1.00 70.38 292 GLU A CA 1
ATOM 2218 C C . GLU A 1 292 ? 5.665 7.880 -24.766 1.00 70.38 292 GLU A C 1
ATOM 2220 O O . GLU A 1 292 ? 4.838 7.070 -24.345 1.00 70.38 292 GLU A O 1
ATOM 2225 N N . LEU A 1 293 ? 6.858 8.035 -24.180 1.00 68.19 293 LEU A N 1
ATOM 2226 C CA . LEU A 1 293 ? 7.275 7.263 -23.011 1.00 68.19 293 LEU A CA 1
ATOM 2227 C C . LEU A 1 293 ? 6.502 7.667 -21.750 1.00 68.19 293 LEU A C 1
ATOM 2229 O O . LEU A 1 293 ? 6.247 6.799 -20.925 1.00 68.19 293 LEU A O 1
ATOM 2233 N N . ARG A 1 294 ? 6.046 8.920 -21.616 1.00 66.88 294 ARG A N 1
ATOM 2234 C CA . ARG A 1 294 ? 5.120 9.335 -20.544 1.00 66.88 294 ARG A CA 1
ATOM 2235 C C . ARG A 1 294 ? 3.736 8.693 -20.679 1.00 66.88 294 ARG A C 1
ATOM 2237 O O . ARG A 1 294 ? 3.188 8.245 -19.677 1.00 66.88 294 ARG A O 1
ATOM 2244 N N . GLN A 1 295 ? 3.194 8.567 -21.892 1.00 70.00 295 GLN A N 1
ATOM 2245 C CA . GLN A 1 295 ? 1.954 7.813 -22.125 1.00 70.00 295 GLN A CA 1
ATOM 2246 C C . GLN A 1 295 ? 2.147 6.314 -21.856 1.00 70.00 295 GLN A C 1
ATOM 2248 O O . GLN A 1 295 ? 1.326 5.704 -21.174 1.00 70.00 295 GLN A O 1
ATOM 2253 N N . ALA A 1 296 ? 3.266 5.727 -22.295 1.00 67.88 296 ALA A N 1
ATOM 2254 C CA . ALA A 1 296 ? 3.627 4.353 -21.944 1.00 67.88 296 ALA A CA 1
ATOM 2255 C C . ALA A 1 296 ? 3.864 4.167 -20.429 1.00 67.88 296 ALA A C 1
ATOM 2257 O O . ALA A 1 296 ? 3.645 3.067 -19.908 1.00 67.88 296 ALA A O 1
ATOM 2258 N N . ALA A 1 297 ? 4.277 5.231 -19.728 1.00 67.88 297 ALA A N 1
ATOM 2259 C CA . ALA A 1 297 ? 4.513 5.259 -18.289 1.00 67.88 297 ALA A CA 1
ATOM 2260 C C . ALA A 1 297 ? 3.252 5.465 -17.433 1.00 67.88 297 ALA A C 1
ATOM 2262 O O . ALA A 1 297 ? 3.316 5.278 -16.218 1.00 67.88 297 ALA A O 1
ATOM 2263 N N . ALA A 1 298 ? 2.100 5.786 -18.029 1.00 70.50 298 ALA A N 1
ATOM 2264 C CA . ALA A 1 298 ? 0.848 5.912 -17.292 1.00 70.50 298 ALA A CA 1
ATOM 2265 C C . ALA A 1 298 ? 0.521 4.601 -16.541 1.00 70.50 298 ALA A C 1
ATOM 2267 O O . ALA A 1 298 ? 0.414 3.527 -17.138 1.00 70.50 298 ALA A O 1
ATOM 2268 N N . GLY A 1 299 ? 0.399 4.693 -15.212 1.00 76.94 299 GLY A N 1
ATOM 2269 C CA . GLY A 1 299 ? 0.175 3.553 -14.313 1.00 76.94 299 GLY A CA 1
ATOM 2270 C C . GLY A 1 299 ? 1.433 2.784 -13.876 1.00 76.94 299 GLY A C 1
ATOM 2271 O O . GLY A 1 299 ? 1.327 1.948 -12.976 1.00 76.94 299 GLY A O 1
ATOM 2272 N N . LEU A 1 300 ? 2.620 3.065 -14.434 1.00 85.62 300 LEU A N 1
ATOM 2273 C CA . LEU A 1 300 ? 3.867 2.460 -13.950 1.00 85.62 300 LEU A CA 1
ATOM 2274 C C . LEU A 1 300 ? 4.167 2.891 -12.508 1.00 85.62 300 LEU A C 1
ATOM 2276 O O . LEU A 1 300 ? 3.975 4.045 -12.130 1.00 85.62 300 LEU A O 1
ATOM 2280 N N . ARG A 1 301 ? 4.701 1.964 -11.711 1.00 87.50 301 ARG A N 1
ATOM 2281 C CA . ARG A 1 301 ? 5.391 2.277 -10.454 1.00 87.50 301 ARG A CA 1
ATOM 2282 C C . ARG A 1 301 ? 6.865 2.517 -10.742 1.00 87.50 301 ARG A C 1
ATOM 2284 O O . ARG A 1 301 ? 7.530 1.633 -11.285 1.00 87.50 301 ARG A O 1
ATOM 2291 N N . THR A 1 302 ? 7.384 3.682 -10.375 1.00 87.25 302 THR A N 1
ATOM 2292 C CA . THR A 1 302 ? 8.812 3.973 -10.529 1.00 87.25 302 THR A CA 1
ATOM 2293 C C . THR A 1 302 ? 9.578 3.334 -9.381 1.00 87.25 302 THR A C 1
ATOM 2295 O O . THR A 1 302 ? 9.356 3.670 -8.220 1.00 87.25 302 THR A O 1
ATOM 2298 N N . LEU A 1 303 ? 10.483 2.416 -9.711 1.00 89.62 303 LEU A N 1
ATOM 2299 C CA . LEU A 1 303 ? 11.413 1.799 -8.775 1.00 89.62 303 LEU A CA 1
ATOM 2300 C C . LEU A 1 303 ? 12.792 2.392 -9.027 1.00 89.62 303 LEU A C 1
ATOM 2302 O O . LEU A 1 303 ? 13.367 2.167 -10.088 1.00 89.62 303 LEU A O 1
ATOM 2306 N N . VAL A 1 304 ? 13.344 3.140 -8.080 1.00 87.50 304 VAL A N 1
ATOM 2307 C CA . VAL A 1 304 ? 14.711 3.650 -8.227 1.00 87.50 304 VAL A CA 1
ATOM 2308 C C . VAL A 1 304 ? 15.687 2.649 -7.618 1.00 87.50 304 VAL A C 1
ATOM 2310 O O . VAL A 1 304 ? 15.596 2.340 -6.429 1.00 87.50 304 VAL A O 1
ATOM 2313 N N . LEU A 1 305 ? 16.619 2.157 -8.434 1.00 89.62 305 LEU A N 1
ATOM 2314 C CA . LEU A 1 305 ? 17.691 1.250 -8.036 1.00 89.62 305 LEU A CA 1
ATOM 2315 C C . LEU A 1 305 ? 19.024 2.023 -7.998 1.00 89.62 305 LEU A C 1
ATOM 2317 O O . LEU A 1 305 ? 19.499 2.477 -9.044 1.00 89.62 305 LEU A O 1
ATOM 2321 N N . PRO A 1 306 ? 19.647 2.191 -6.819 1.00 86.75 306 PRO A N 1
ATOM 2322 C CA . PRO A 1 306 ? 20.994 2.747 -6.712 1.00 86.75 306 PRO A CA 1
ATOM 2323 C C . PRO A 1 306 ? 22.023 1.905 -7.486 1.00 86.75 306 PRO A C 1
ATOM 2325 O O . PRO A 1 306 ? 21.962 0.676 -7.450 1.00 86.75 306 PRO A O 1
ATOM 2328 N N . VAL A 1 307 ? 23.000 2.537 -8.149 1.00 87.88 307 VAL A N 1
ATOM 2329 C CA . VAL A 1 307 ? 24.018 1.817 -8.946 1.00 87.88 307 VAL A CA 1
ATOM 2330 C C . VAL A 1 307 ? 24.845 0.831 -8.110 1.00 87.88 307 VAL A C 1
ATOM 2332 O O . VAL A 1 307 ? 25.129 -0.272 -8.568 1.00 87.88 307 VAL A O 1
ATOM 2335 N N . ASN A 1 308 ? 25.130 1.144 -6.842 1.00 86.88 308 ASN A N 1
ATOM 2336 C CA . ASN A 1 308 ? 25.800 0.225 -5.912 1.00 86.88 308 ASN A CA 1
ATOM 2337 C C . ASN A 1 308 ? 24.948 -1.001 -5.515 1.00 86.88 308 ASN A C 1
ATOM 2339 O O . ASN A 1 308 ? 25.462 -1.908 -4.867 1.00 86.88 308 ASN A O 1
ATOM 2343 N N . GLN A 1 309 ? 23.672 -1.055 -5.912 1.00 90.12 309 GLN A N 1
ATOM 2344 C CA . GLN A 1 309 ? 22.779 -2.205 -5.737 1.00 90.12 309 GLN A CA 1
ATOM 2345 C C . GLN A 1 309 ? 22.425 -2.899 -7.064 1.00 90.12 309 GLN A C 1
ATOM 2347 O O . GLN A 1 309 ? 21.553 -3.770 -7.077 1.00 90.12 309 GLN A O 1
ATOM 2352 N N . ILE A 1 310 ? 23.103 -2.589 -8.179 1.00 91.06 310 ILE A N 1
ATOM 2353 C CA . ILE A 1 310 ? 22.845 -3.224 -9.486 1.00 91.06 310 ILE A CA 1
ATOM 2354 C C . ILE A 1 310 ? 23.042 -4.751 -9.469 1.00 91.06 310 ILE A C 1
ATOM 2356 O O . ILE A 1 310 ? 22.327 -5.477 -10.152 1.00 91.06 310 ILE A O 1
ATOM 2360 N N . SER A 1 311 ? 23.919 -5.265 -8.605 1.00 89.56 311 SER A N 1
ATOM 2361 C CA . SER A 1 311 ? 24.087 -6.704 -8.344 1.00 89.56 311 SER A CA 1
ATOM 2362 C C . SER A 1 311 ? 22.838 -7.383 -7.756 1.00 89.56 311 SER A C 1
ATOM 2364 O O . SER A 1 311 ? 22.726 -8.606 -7.782 1.00 89.56 311 SER A O 1
ATOM 2366 N N . THR A 1 312 ? 21.868 -6.615 -7.247 1.00 91.81 312 THR A N 1
ATOM 2367 C CA . THR A 1 312 ? 20.581 -7.138 -6.759 1.00 91.81 312 THR A CA 1
ATOM 2368 C C . THR A 1 312 ? 19.520 -7.273 -7.856 1.00 91.81 312 THR A C 1
ATOM 2370 O O . THR A 1 312 ? 18.458 -7.836 -7.584 1.00 91.81 312 THR A O 1
ATOM 2373 N N . LEU A 1 313 ? 19.802 -6.828 -9.091 1.00 92.12 313 LEU A N 1
ATOM 2374 C CA . LEU A 1 313 ? 18.863 -6.841 -10.217 1.00 92.12 313 LEU A CA 1
ATOM 2375 C C . LEU A 1 313 ? 18.222 -8.223 -10.499 1.00 92.12 313 LEU A C 1
ATOM 2377 O O . LEU A 1 313 ? 17.024 -8.231 -10.782 1.00 92.12 313 LEU A O 1
ATOM 2381 N N . PRO A 1 314 ? 18.908 -9.381 -10.344 1.00 91.69 314 PRO A N 1
ATOM 2382 C CA . PRO A 1 314 ? 18.277 -10.707 -10.410 1.00 91.69 314 PRO A CA 1
ATOM 2383 C C . PRO A 1 314 ? 17.158 -10.915 -9.386 1.00 91.69 314 PRO A C 1
ATOM 2385 O O . PRO A 1 314 ? 16.065 -11.357 -9.736 1.00 91.69 314 PRO A O 1
ATOM 2388 N N . ASN A 1 315 ? 17.402 -10.534 -8.129 1.00 91.19 315 ASN A N 1
ATOM 2389 C CA . ASN A 1 315 ? 16.418 -10.659 -7.054 1.00 91.19 315 ASN A CA 1
ATOM 2390 C C . ASN A 1 315 ? 15.245 -9.697 -7.272 1.00 91.19 315 ASN A C 1
ATOM 2392 O O . ASN A 1 315 ? 14.094 -10.095 -7.111 1.00 91.19 315 ASN A O 1
ATOM 2396 N N . LEU A 1 316 ? 15.531 -8.462 -7.705 1.00 92.44 316 LEU A N 1
ATOM 2397 C CA . LEU A 1 316 ? 14.502 -7.484 -8.052 1.00 92.44 316 LEU A CA 1
ATOM 2398 C C . LEU A 1 316 ? 13.624 -8.002 -9.201 1.00 92.44 316 LEU A C 1
ATOM 2400 O O . LEU A 1 316 ? 12.413 -8.092 -9.036 1.00 92.44 316 LEU A O 1
ATOM 2404 N N . ALA A 1 317 ? 14.213 -8.407 -10.330 1.00 92.62 317 ALA A N 1
ATOM 2405 C CA . ALA A 1 317 ? 13.496 -8.956 -11.484 1.00 92.62 317 ALA A CA 1
ATOM 2406 C C . ALA A 1 317 ? 12.600 -10.148 -11.101 1.00 92.62 317 ALA A C 1
ATOM 2408 O O . ALA A 1 317 ? 11.425 -10.190 -11.480 1.00 92.62 317 ALA A O 1
ATOM 2409 N N . TRP A 1 318 ? 13.112 -11.071 -10.279 1.00 91.81 318 TRP A N 1
ATOM 2410 C CA . TRP A 1 318 ? 12.315 -12.174 -9.747 1.00 91.81 318 TRP A CA 1
ATOM 2411 C C . TRP A 1 318 ? 11.122 -11.674 -8.917 1.00 91.81 318 TRP A C 1
ATOM 2413 O O . TRP A 1 318 ? 9.997 -12.124 -9.152 1.00 91.81 318 TRP A O 1
ATOM 2423 N N . SER A 1 319 ? 11.322 -10.699 -8.021 1.00 90.06 319 SER A N 1
ATOM 2424 C CA . SER A 1 319 ? 10.244 -10.084 -7.232 1.00 90.06 319 SER A CA 1
ATOM 2425 C C . SER A 1 319 ? 9.195 -9.384 -8.104 1.00 90.06 319 SER A C 1
ATOM 2427 O O . SER A 1 319 ? 8.001 -9.557 -7.869 1.00 90.06 319 SER A O 1
ATOM 2429 N N . LEU A 1 320 ? 9.596 -8.654 -9.152 1.00 91.75 320 LEU A N 1
ATOM 2430 C CA . LEU A 1 320 ? 8.648 -7.987 -10.059 1.00 91.75 320 LEU A CA 1
ATOM 2431 C C . LEU A 1 320 ? 7.810 -8.991 -10.860 1.00 91.75 320 LEU A C 1
ATOM 2433 O O . LEU A 1 320 ? 6.633 -8.728 -11.122 1.00 91.75 320 LEU A O 1
ATOM 2437 N N . SER A 1 321 ? 8.371 -10.160 -11.191 1.00 91.19 321 SER A N 1
ATOM 2438 C CA . SER A 1 321 ? 7.635 -11.223 -11.889 1.00 91.19 321 SER A CA 1
ATOM 2439 C C . SER A 1 321 ? 6.497 -11.833 -11.053 1.00 91.19 321 SER A C 1
ATOM 2441 O O . SER A 1 321 ? 5.508 -12.291 -11.624 1.00 91.19 321 SER A O 1
ATOM 2443 N N . GLN A 1 322 ? 6.558 -11.747 -9.713 1.00 88.06 322 GLN A N 1
ATOM 2444 C CA . GLN A 1 322 ? 5.468 -12.172 -8.816 1.00 88.06 322 GLN A CA 1
ATOM 2445 C C . GLN A 1 322 ? 4.235 -11.250 -8.875 1.00 88.06 322 GLN A C 1
ATOM 2447 O O . GLN A 1 322 ? 3.166 -11.604 -8.375 1.00 88.06 322 GLN A O 1
ATOM 2452 N N . HIS A 1 323 ? 4.354 -10.074 -9.500 1.00 89.31 323 HIS A N 1
ATOM 2453 C CA . HIS A 1 323 ? 3.300 -9.062 -9.568 1.00 89.31 323 HIS A CA 1
ATOM 2454 C C . HIS A 1 323 ? 2.880 -8.747 -11.018 1.00 89.31 323 HIS A C 1
ATOM 2456 O O . HIS A 1 323 ? 2.910 -7.584 -11.413 1.00 89.31 323 HIS A O 1
ATOM 2462 N N . PRO A 1 324 ? 2.430 -9.729 -11.829 1.00 90.69 324 PRO A N 1
ATOM 2463 C CA . PRO A 1 324 ? 2.229 -9.567 -13.278 1.00 90.69 324 PRO A CA 1
ATOM 2464 C C . PRO A 1 324 ? 1.169 -8.523 -13.677 1.00 90.69 324 PRO A C 1
ATOM 2466 O O . PRO A 1 324 ? 1.140 -8.089 -14.826 1.00 90.69 324 PRO A O 1
ATOM 2469 N N . ARG A 1 325 ? 0.299 -8.108 -12.744 1.00 90.69 325 ARG A N 1
ATOM 2470 C CA . ARG A 1 325 ? -0.675 -7.018 -12.941 1.00 90.69 325 ARG A CA 1
ATOM 2471 C C . ARG A 1 325 ? -0.082 -5.636 -12.657 1.00 90.69 325 ARG A C 1
ATOM 2473 O O . ARG A 1 325 ? -0.528 -4.653 -13.240 1.00 90.69 325 ARG A O 1
ATOM 2480 N N . ALA A 1 326 ? 0.905 -5.543 -11.768 1.00 90.19 326 ALA A N 1
ATOM 2481 C CA . ALA A 1 326 ? 1.644 -4.310 -11.530 1.00 90.19 326 ALA A CA 1
ATOM 2482 C C . ALA A 1 326 ? 2.659 -4.118 -12.660 1.00 90.19 326 ALA A C 1
ATOM 2484 O O . ALA A 1 326 ? 3.337 -5.071 -13.041 1.00 90.19 326 ALA A O 1
ATOM 2485 N N . ARG A 1 327 ? 2.784 -2.896 -13.181 1.00 91.25 327 ARG A N 1
ATOM 2486 C CA . ARG A 1 327 ? 3.836 -2.550 -14.141 1.00 91.25 327 ARG A CA 1
ATOM 2487 C C . ARG A 1 327 ? 4.838 -1.589 -13.513 1.00 91.25 327 ARG A C 1
ATOM 2489 O O . ARG A 1 327 ? 4.455 -0.721 -12.729 1.00 91.25 327 ARG A O 1
ATOM 2496 N N . PHE A 1 328 ? 6.109 -1.733 -13.872 1.00 91.38 328 PHE A N 1
ATOM 2497 C CA . PHE A 1 328 ? 7.220 -1.048 -13.207 1.00 91.38 328 PHE A CA 1
ATOM 2498 C C . PHE A 1 328 ? 8.131 -0.303 -14.190 1.00 91.38 328 PHE A C 1
ATOM 2500 O O . PHE A 1 328 ? 8.359 -0.770 -15.304 1.00 91.38 328 PHE A O 1
ATOM 2507 N N . ALA A 1 329 ? 8.696 0.819 -13.751 1.00 90.44 329 ALA A N 1
ATOM 2508 C CA . ALA A 1 329 ? 9.818 1.505 -14.389 1.00 90.44 329 ALA A CA 1
ATOM 2509 C C . ALA A 1 329 ? 11.017 1.461 -13.434 1.00 90.44 329 ALA A C 1
ATOM 2511 O O . ALA A 1 329 ? 11.064 2.215 -12.465 1.00 90.44 329 ALA A O 1
ATOM 2512 N N . VAL A 1 330 ? 11.963 0.553 -13.674 1.00 91.12 330 VAL A N 1
ATOM 2513 C CA . VAL A 1 330 ? 13.187 0.420 -12.878 1.00 91.12 330 VAL A CA 1
ATOM 2514 C C . VAL A 1 330 ? 14.215 1.415 -13.397 1.00 91.12 330 VAL A C 1
ATOM 2516 O O . VAL A 1 330 ? 14.787 1.205 -14.462 1.00 91.12 330 VAL A O 1
ATOM 2519 N N . VAL A 1 331 ? 14.432 2.503 -12.663 1.00 88.88 331 VAL A N 1
ATOM 2520 C CA . VAL A 1 331 ? 15.404 3.553 -12.989 1.00 88.88 331 VAL A CA 1
ATOM 2521 C C . VAL A 1 331 ? 16.710 3.280 -12.251 1.00 88.88 331 VAL A C 1
ATOM 2523 O O . VAL A 1 331 ? 16.746 3.346 -11.023 1.00 88.88 331 VAL A O 1
ATOM 2526 N N . VAL A 1 332 ? 17.789 3.024 -12.990 1.00 89.50 332 VAL A N 1
ATOM 2527 C CA . VAL A 1 332 ? 19.143 2.901 -12.433 1.00 89.50 332 VAL A CA 1
ATOM 2528 C C . VAL A 1 332 ? 19.822 4.271 -12.426 1.00 89.50 332 VAL A C 1
ATOM 2530 O O . VAL A 1 332 ? 20.022 4.885 -13.478 1.00 89.50 332 VAL A O 1
ATOM 2533 N N . SER A 1 333 ? 20.158 4.766 -11.232 1.00 80.94 333 SER A N 1
ATOM 2534 C CA . SER A 1 333 ? 20.765 6.091 -11.028 1.00 80.94 333 SER A CA 1
ATOM 2535 C C . SER A 1 333 ? 22.248 6.114 -11.423 1.00 80.94 333 SER A C 1
ATOM 2537 O O . SER A 1 333 ? 23.078 5.736 -10.608 1.00 80.94 333 SER A O 1
ATOM 2539 N N . SER A 1 334 ? 22.525 6.583 -12.649 1.00 79.25 334 SER A N 1
ATOM 2540 C CA . SER A 1 334 ? 23.814 6.646 -13.375 1.00 79.25 334 SER A CA 1
ATOM 2541 C C . SER A 1 334 ? 24.705 5.400 -13.303 1.00 79.25 334 SER A C 1
ATOM 2543 O O . SER A 1 334 ? 25.207 5.012 -12.254 1.00 79.25 334 SER A O 1
ATOM 2545 N N . LEU A 1 335 ? 24.987 4.805 -14.462 1.00 81.38 335 LEU A N 1
ATOM 2546 C CA . LEU A 1 335 ? 25.855 3.629 -14.592 1.00 81.38 335 LEU A CA 1
ATOM 2547 C C . LEU A 1 335 ? 27.371 3.931 -14.539 1.00 81.38 335 LEU A C 1
ATOM 2549 O O . LEU A 1 335 ? 28.189 3.122 -14.977 1.00 81.38 335 LEU A O 1
ATOM 2553 N N . GLU A 1 336 ? 27.769 5.079 -13.997 1.00 78.75 336 GLU A N 1
ATOM 2554 C CA . GLU A 1 336 ? 29.172 5.475 -13.856 1.00 78.75 336 GLU A CA 1
ATOM 2555 C C . GLU A 1 336 ? 29.923 4.617 -12.825 1.00 78.75 336 GLU A C 1
ATOM 2557 O O . GLU A 1 336 ? 29.550 4.533 -11.658 1.00 78.75 336 GLU A O 1
ATOM 2562 N N . GLY A 1 337 ? 31.012 3.974 -13.261 1.00 73.19 337 GLY A N 1
ATOM 2563 C CA . GLY A 1 337 ? 32.013 3.325 -12.400 1.00 73.19 337 GLY A CA 1
ATOM 2564 C C . GLY A 1 337 ? 31.586 2.068 -11.623 1.00 73.19 337 GLY A C 1
ATOM 2565 O O . GLY A 1 337 ? 32.451 1.413 -11.051 1.00 73.19 337 GLY A O 1
ATOM 2566 N N . GLY A 1 338 ? 30.297 1.712 -11.587 1.00 70.38 338 GLY A N 1
ATOM 2567 C CA . GLY A 1 338 ? 29.784 0.682 -10.669 1.00 70.38 338 GLY A CA 1
ATOM 2568 C C . GLY A 1 338 ? 29.981 -0.784 -11.084 1.00 70.38 338 GLY A C 1
ATOM 2569 O O . GLY A 1 338 ? 30.180 -1.634 -10.220 1.00 70.38 338 GLY A O 1
ATOM 2570 N N . MET A 1 339 ? 29.898 -1.105 -12.378 1.00 80.12 339 MET A N 1
ATOM 2571 C CA . MET A 1 339 ? 29.938 -2.482 -12.902 1.00 80.12 339 MET A CA 1
ATOM 2572 C C . MET A 1 339 ? 30.523 -2.482 -14.326 1.00 80.12 339 MET A C 1
ATOM 2574 O O . MET A 1 339 ? 30.198 -1.574 -15.094 1.00 80.12 339 MET A O 1
ATOM 2578 N N . PRO A 1 340 ? 31.360 -3.461 -14.724 1.00 84.94 340 PRO A N 1
ATOM 2579 C CA . PRO A 1 340 ? 31.786 -3.597 -16.116 1.00 84.94 340 PRO A CA 1
ATOM 2580 C C . PRO A 1 340 ? 30.580 -3.891 -17.021 1.00 84.94 340 PRO A C 1
ATOM 2582 O O . PRO A 1 340 ? 29.765 -4.768 -16.740 1.00 84.94 340 PRO A O 1
ATOM 2585 N N . MET A 1 341 ? 30.461 -3.157 -18.129 1.00 86.31 341 MET A N 1
ATOM 2586 C CA . MET A 1 341 ? 29.251 -3.180 -18.969 1.00 86.31 341 MET A CA 1
ATOM 2587 C C . MET A 1 341 ? 28.992 -4.540 -19.632 1.00 86.31 341 MET A C 1
ATOM 2589 O O . MET A 1 341 ? 27.832 -4.886 -19.852 1.00 86.31 341 MET A O 1
ATOM 2593 N N . GLY A 1 342 ? 30.039 -5.341 -19.852 1.00 86.94 342 GLY A N 1
ATOM 2594 C CA . GLY A 1 342 ? 29.930 -6.725 -20.314 1.00 86.94 342 GLY A CA 1
ATOM 2595 C C . GLY A 1 342 ? 29.160 -7.643 -19.355 1.00 86.94 342 GLY A C 1
ATOM 2596 O O . GLY A 1 342 ? 28.370 -8.457 -19.824 1.00 86.94 342 GLY A O 1
ATOM 2597 N N . ASP A 1 343 ? 29.297 -7.474 -18.035 1.00 88.94 343 ASP A N 1
ATOM 2598 C CA . ASP A 1 343 ? 28.570 -8.288 -17.044 1.00 88.94 343 ASP A CA 1
ATOM 2599 C C . ASP A 1 343 ? 27.079 -7.924 -17.031 1.00 88.94 343 ASP A C 1
ATOM 2601 O O . ASP A 1 343 ? 26.209 -8.797 -16.986 1.00 88.94 343 ASP A O 1
ATOM 2605 N N . LEU A 1 344 ? 26.773 -6.625 -17.146 1.00 89.00 344 LEU A N 1
ATOM 2606 C CA . LEU A 1 344 ? 25.404 -6.128 -17.284 1.00 89.00 344 LEU A CA 1
ATOM 2607 C C . LEU A 1 344 ? 24.766 -6.606 -18.599 1.00 89.00 344 LEU A C 1
ATOM 2609 O O . LEU A 1 344 ? 23.608 -7.026 -18.601 1.00 89.00 344 LEU A O 1
ATOM 2613 N N . ALA A 1 345 ? 25.521 -6.585 -19.702 1.00 88.75 345 ALA A N 1
ATOM 2614 C CA . ALA A 1 345 ? 25.090 -7.105 -20.997 1.00 88.75 345 ALA A CA 1
ATOM 2615 C C . ALA A 1 345 ? 24.818 -8.617 -20.934 1.00 88.75 345 ALA A C 1
ATOM 2617 O O . ALA A 1 345 ? 23.752 -9.062 -21.357 1.00 88.75 345 ALA A O 1
ATOM 2618 N N . ALA A 1 346 ? 25.742 -9.395 -20.360 1.00 88.44 346 ALA A N 1
ATOM 2619 C CA . ALA A 1 346 ? 25.615 -10.838 -20.190 1.00 88.44 346 ALA A CA 1
ATOM 2620 C C . ALA A 1 346 ? 24.376 -11.193 -19.357 1.00 88.44 346 ALA A C 1
ATOM 2622 O O . ALA A 1 346 ? 23.506 -11.916 -19.849 1.00 88.44 346 ALA A O 1
ATOM 2623 N N . MET A 1 347 ? 24.238 -10.614 -18.159 1.00 88.38 347 MET A N 1
ATOM 2624 C CA . MET A 1 347 ? 23.068 -10.796 -17.294 1.00 88.38 347 MET A CA 1
ATOM 2625 C C . MET A 1 347 ? 21.767 -10.489 -18.048 1.00 88.38 347 MET A C 1
ATOM 2627 O O . MET A 1 347 ? 20.886 -11.341 -18.132 1.00 88.38 347 MET A O 1
ATOM 2631 N N . LEU A 1 348 ? 21.648 -9.303 -18.654 1.00 88.31 348 LEU A N 1
ATOM 2632 C CA . LEU A 1 348 ? 20.416 -8.892 -19.334 1.00 88.31 348 LEU A CA 1
ATOM 2633 C C . LEU A 1 348 ? 20.134 -9.664 -20.636 1.00 88.31 348 LEU A C 1
ATOM 2635 O O . LEU A 1 348 ? 18.974 -9.747 -21.040 1.00 88.31 348 LEU A O 1
ATOM 2639 N N . SER A 1 349 ? 21.148 -10.262 -21.272 1.00 86.81 349 SER A N 1
ATOM 2640 C CA . SER A 1 349 ? 20.976 -11.156 -22.431 1.00 86.81 349 SER A CA 1
ATOM 2641 C C . SER A 1 349 ? 20.337 -12.512 -22.089 1.00 86.81 349 SER A C 1
ATOM 2643 O O . SER A 1 349 ? 19.979 -13.263 -22.995 1.00 86.81 349 SER A O 1
ATOM 2645 N N . GLY A 1 350 ? 20.175 -12.823 -20.798 1.00 84.50 350 GLY A N 1
ATOM 2646 C CA . GLY A 1 350 ? 19.663 -14.105 -20.313 1.00 84.50 350 GLY A CA 1
ATOM 2647 C C . GLY A 1 350 ? 20.729 -15.186 -20.138 1.00 84.50 350 GLY A C 1
ATOM 2648 O O . GLY A 1 350 ? 20.406 -16.373 -20.047 1.00 84.50 350 GLY A O 1
ATOM 2649 N N . TYR A 1 351 ? 22.001 -14.786 -20.056 1.00 77.75 351 TYR A N 1
ATOM 2650 C CA . TYR A 1 351 ? 23.052 -15.650 -19.529 1.00 77.75 351 TYR A CA 1
ATOM 2651 C C . TYR A 1 351 ? 22.682 -16.091 -18.099 1.00 77.75 351 TYR A C 1
ATOM 2653 O O . TYR A 1 351 ? 22.066 -15.335 -17.348 1.00 77.75 351 TYR A O 1
ATOM 2661 N N . ASP A 1 352 ? 23.004 -17.337 -17.749 1.00 82.75 352 ASP A N 1
ATOM 2662 C CA . ASP A 1 352 ? 22.580 -17.999 -16.499 1.00 82.75 352 ASP A CA 1
ATOM 2663 C C . ASP A 1 352 ? 21.045 -18.097 -16.287 1.00 82.75 352 ASP A C 1
ATOM 2665 O O . ASP A 1 352 ? 20.547 -18.220 -15.171 1.00 82.75 352 ASP A O 1
ATOM 2669 N N . GLY A 1 353 ? 20.254 -18.050 -17.369 1.00 85.81 353 GLY A N 1
ATOM 2670 C CA . GLY A 1 353 ? 18.802 -18.287 -17.326 1.00 85.81 353 GLY A CA 1
ATOM 2671 C C . GLY A 1 353 ? 17.969 -17.138 -16.744 1.00 85.81 353 GLY A C 1
ATOM 2672 O O . GLY A 1 353 ? 16.752 -17.276 -16.586 1.00 85.81 353 GLY A O 1
ATOM 2673 N N . PHE A 1 354 ? 18.593 -15.995 -16.454 1.00 88.31 354 PHE A N 1
ATOM 2674 C CA . PHE A 1 354 ? 17.895 -14.761 -16.110 1.00 88.31 354 PHE A CA 1
ATOM 2675 C C . PHE A 1 354 ? 16.927 -14.343 -17.232 1.00 88.31 354 PHE A C 1
ATOM 2677 O O . PHE A 1 354 ? 17.180 -14.546 -18.418 1.00 88.31 354 PHE A O 1
ATOM 2684 N N . SER A 1 355 ? 15.810 -13.710 -16.878 1.00 89.81 355 SER A N 1
ATOM 2685 C CA . SER A 1 355 ? 14.960 -13.029 -17.857 1.00 89.81 355 SER A CA 1
ATOM 2686 C C . SER A 1 355 ? 14.347 -11.774 -17.250 1.00 89.81 355 SER A C 1
ATOM 2688 O O . SER A 1 355 ? 13.867 -11.780 -16.115 1.00 89.81 355 SER A O 1
ATOM 2690 N N . TRP A 1 356 ? 14.370 -10.676 -18.007 1.00 92.06 356 TRP A N 1
ATOM 2691 C CA . TRP A 1 356 ? 13.715 -9.444 -17.582 1.00 92.06 356 TRP A CA 1
ATOM 2692 C C . TRP A 1 356 ? 12.189 -9.601 -17.699 1.00 92.06 356 TRP A C 1
ATOM 2694 O O . TRP A 1 356 ? 11.702 -9.967 -18.774 1.00 92.06 356 TRP A O 1
ATOM 2704 N N . PRO A 1 357 ? 11.411 -9.359 -16.629 1.00 93.62 357 PRO A N 1
ATOM 2705 C CA . PRO A 1 357 ? 9.998 -9.702 -16.617 1.00 93.62 357 PRO A CA 1
ATOM 2706 C C . PRO A 1 357 ? 9.183 -8.703 -17.446 1.00 93.62 357 PRO A C 1
ATOM 2708 O O . PRO A 1 357 ? 9.373 -7.491 -17.367 1.00 93.62 357 PRO A O 1
ATOM 2711 N N . ALA A 1 358 ? 8.234 -9.214 -18.234 1.00 91.75 358 ALA A N 1
ATOM 2712 C CA . ALA A 1 358 ? 7.510 -8.440 -19.250 1.00 91.75 358 ALA A CA 1
ATOM 2713 C C . ALA A 1 358 ? 6.629 -7.292 -18.706 1.00 91.75 358 ALA A C 1
ATOM 2715 O O . ALA A 1 358 ? 6.137 -6.475 -19.483 1.00 91.75 358 ALA A O 1
ATOM 2716 N N . ASN A 1 359 ? 6.418 -7.219 -17.389 1.00 91.88 359 ASN A N 1
ATOM 2717 C CA . ASN A 1 359 ? 5.718 -6.127 -16.714 1.00 91.88 359 ASN A CA 1
ATOM 2718 C C . ASN A 1 359 ? 6.646 -4.979 -16.261 1.00 91.88 359 ASN A C 1
ATOM 2720 O O . ASN A 1 359 ? 6.144 -3.938 -15.834 1.00 91.88 359 ASN A O 1
ATOM 2724 N N . ALA A 1 360 ? 7.970 -5.124 -16.359 1.00 92.38 360 ALA A N 1
ATOM 2725 C CA . ALA A 1 360 ? 8.934 -4.094 -15.984 1.00 92.38 360 ALA A CA 1
ATOM 2726 C C . ALA A 1 360 ? 9.645 -3.491 -17.207 1.00 92.38 360 ALA A C 1
ATOM 2728 O O . ALA A 1 360 ? 9.989 -4.187 -18.159 1.00 92.38 360 ALA A O 1
ATOM 2729 N N . LEU A 1 361 ? 9.948 -2.197 -17.151 1.00 90.44 361 LEU A N 1
ATOM 2730 C CA . LEU A 1 361 ? 10.883 -1.518 -18.049 1.00 90.44 361 LEU A CA 1
ATOM 2731 C C . LEU A 1 361 ? 12.165 -1.205 -17.275 1.00 90.44 361 LEU A C 1
ATOM 2733 O O . LEU A 1 361 ? 12.080 -0.718 -16.150 1.00 90.44 361 LEU A O 1
ATOM 2737 N N . LEU A 1 362 ? 13.333 -1.462 -17.866 1.00 90.62 362 LEU A N 1
ATOM 2738 C CA . LEU A 1 362 ? 14.620 -1.029 -17.321 1.00 90.62 362 LEU A CA 1
ATOM 2739 C C . LEU A 1 362 ? 15.043 0.273 -18.009 1.00 90.62 362 LEU A C 1
ATOM 2741 O O . LEU A 1 362 ? 15.166 0.321 -19.232 1.00 90.62 362 LEU A O 1
ATOM 2745 N N . LEU A 1 363 ? 15.262 1.317 -17.217 1.00 87.75 363 LEU A N 1
ATOM 2746 C CA . LEU A 1 363 ? 15.710 2.637 -17.642 1.00 87.75 363 LEU A CA 1
ATOM 2747 C C . LEU A 1 363 ? 17.068 2.905 -16.987 1.00 87.75 363 LEU A C 1
ATOM 2749 O O . LEU A 1 363 ? 17.185 2.865 -15.765 1.00 87.75 363 LEU A O 1
ATOM 2753 N N . ALA A 1 364 ? 18.096 3.173 -17.785 1.00 87.19 364 ALA A N 1
ATOM 2754 C CA . ALA A 1 364 ? 19.449 3.410 -17.294 1.00 87.19 364 ALA A CA 1
ATOM 2755 C C . ALA A 1 364 ? 19.977 4.755 -17.800 1.00 87.19 364 ALA A C 1
ATOM 2757 O O . ALA A 1 364 ? 19.928 5.031 -18.999 1.00 87.19 364 ALA A O 1
ATOM 2758 N N . GLY A 1 365 ? 20.472 5.584 -16.879 1.00 83.56 365 GLY A N 1
ATOM 2759 C CA . GLY A 1 365 ? 21.164 6.826 -17.215 1.00 83.56 365 GLY A CA 1
ATOM 2760 C C . GLY A 1 365 ? 22.631 6.574 -17.562 1.00 83.56 365 GLY A C 1
ATOM 2761 O O . GLY A 1 365 ? 23.319 5.840 -16.850 1.00 83.56 365 GLY A O 1
ATOM 2762 N N . PHE A 1 366 ? 23.105 7.220 -18.627 1.00 82.81 366 PHE A N 1
ATOM 2763 C CA . PHE A 1 366 ? 24.512 7.270 -19.026 1.00 82.81 366 PHE A CA 1
ATOM 2764 C C . PHE A 1 366 ? 24.902 8.743 -19.252 1.00 82.81 366 PHE A C 1
ATOM 2766 O O . PHE A 1 366 ? 24.124 9.456 -19.888 1.00 82.81 366 PHE A O 1
ATOM 2773 N N . PRO A 1 367 ? 26.084 9.205 -18.803 1.00 80.62 367 PRO A N 1
ATOM 2774 C CA . PRO A 1 367 ? 26.565 10.571 -19.066 1.00 80.62 367 PRO A CA 1
ATOM 2775 C C . PRO A 1 367 ? 27.036 10.769 -20.518 1.00 80.62 367 PRO A C 1
ATOM 2777 O O . PRO A 1 367 ? 27.263 11.885 -20.975 1.00 80.62 367 PRO A O 1
ATOM 2780 N N . THR A 1 368 ? 27.232 9.673 -21.252 1.00 83.50 368 THR A N 1
ATOM 2781 C CA . THR A 1 368 ? 27.717 9.641 -22.633 1.00 83.50 368 THR A CA 1
ATOM 2782 C C . THR A 1 368 ? 26.883 8.655 -23.454 1.00 83.50 368 THR A C 1
ATOM 2784 O O . THR A 1 368 ? 26.004 7.968 -22.931 1.00 83.50 368 THR A O 1
ATOM 2787 N N . LYS A 1 369 ? 27.131 8.578 -24.768 1.00 84.19 369 LYS A N 1
ATOM 2788 C CA . LYS A 1 369 ? 26.460 7.606 -25.644 1.00 84.19 369 LYS A CA 1
ATOM 2789 C C . LYS A 1 369 ? 26.660 6.179 -25.092 1.00 84.19 369 LYS A C 1
ATOM 2791 O O . LYS A 1 369 ? 27.812 5.800 -24.878 1.00 84.19 369 LYS A O 1
ATOM 2796 N N . PRO A 1 370 ? 25.593 5.377 -24.905 1.00 83.88 370 PRO A N 1
ATOM 2797 C CA . PRO A 1 370 ? 25.715 4.060 -24.289 1.00 83.88 370 PRO A CA 1
ATOM 2798 C C . PRO A 1 370 ? 26.624 3.118 -25.103 1.00 83.88 370 PRO A C 1
ATOM 2800 O O . PRO A 1 370 ? 26.636 3.203 -26.339 1.00 83.88 370 PRO A O 1
ATOM 2803 N N . PRO A 1 371 ? 27.360 2.206 -24.436 1.00 85.75 371 PRO A N 1
ATOM 2804 C CA . PRO A 1 371 ? 28.213 1.216 -25.089 1.00 85.75 371 PRO A CA 1
ATOM 2805 C C . PRO A 1 371 ? 27.474 0.399 -26.152 1.00 85.75 371 PRO A C 1
ATOM 2807 O O . PRO A 1 371 ? 26.345 -0.046 -25.943 1.00 85.75 371 PRO A O 1
ATOM 2810 N N . SER A 1 372 ? 28.143 0.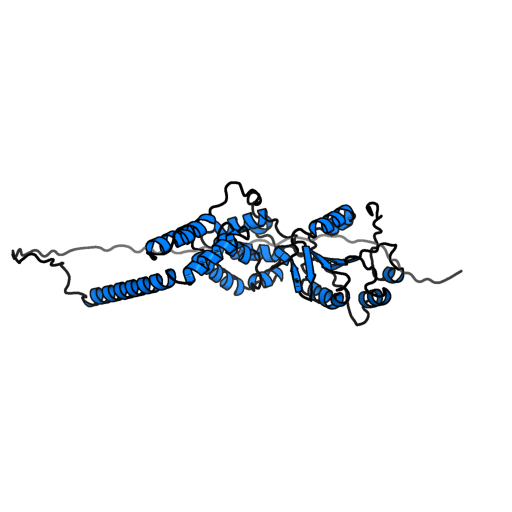116 -27.272 1.00 87.25 372 SER A N 1
ATOM 2811 C CA . SER A 1 372 ? 27.596 -0.727 -28.347 1.00 87.25 372 SER A CA 1
ATOM 2812 C C . SER A 1 372 ? 27.273 -2.156 -27.897 1.00 87.25 372 SER A C 1
ATOM 2814 O O . SER A 1 372 ? 26.401 -2.791 -28.480 1.00 87.25 372 SER A O 1
ATOM 2816 N N . GLU A 1 373 ? 27.921 -2.637 -26.834 1.00 86.56 373 GLU A N 1
ATOM 2817 C CA . GLU A 1 373 ? 27.652 -3.924 -26.172 1.00 86.56 373 GLU A CA 1
ATOM 2818 C C . GLU A 1 373 ? 26.223 -4.029 -25.612 1.00 86.56 373 GLU A C 1
ATOM 2820 O O . GLU A 1 373 ? 25.670 -5.123 -25.533 1.00 86.56 373 GLU A O 1
ATOM 2825 N N . LEU A 1 374 ? 25.594 -2.896 -25.274 1.00 85.25 374 LEU A N 1
ATOM 2826 C CA . LEU A 1 374 ? 24.229 -2.841 -24.739 1.00 85.25 374 LEU A CA 1
ATOM 2827 C C . LEU A 1 374 ? 23.155 -2.690 -25.832 1.00 85.25 374 LEU A C 1
ATOM 2829 O O . LEU A 1 374 ? 21.973 -2.917 -25.569 1.00 85.25 374 LEU A O 1
ATOM 2833 N N . ALA A 1 375 ? 23.539 -2.369 -27.072 1.00 84.69 375 ALA A N 1
ATOM 2834 C CA . ALA A 1 375 ? 22.615 -2.230 -28.199 1.00 84.69 375 ALA A CA 1
ATOM 2835 C C . ALA A 1 375 ? 21.741 -3.474 -28.506 1.00 84.69 375 ALA A C 1
ATOM 2837 O O . ALA A 1 375 ? 20.569 -3.275 -28.822 1.00 84.69 375 ALA A O 1
ATOM 2838 N N . PRO A 1 376 ? 22.215 -4.740 -28.410 1.00 83.31 376 PRO A N 1
ATOM 2839 C CA . PRO A 1 376 ? 21.345 -5.908 -28.605 1.00 83.31 376 PRO A CA 1
ATOM 2840 C C . PRO A 1 376 ? 20.376 -6.163 -27.436 1.00 83.31 376 PRO A C 1
ATOM 2842 O O . PRO A 1 376 ? 19.409 -6.903 -27.601 1.00 83.31 376 PRO A O 1
ATOM 2845 N N . VAL A 1 377 ? 20.622 -5.565 -26.265 1.00 81.38 377 VAL A N 1
ATOM 2846 C CA . VAL A 1 377 ? 19.809 -5.735 -25.050 1.00 81.38 377 VAL A CA 1
ATOM 2847 C C . VAL A 1 377 ? 18.688 -4.693 -24.983 1.00 81.38 377 VAL A C 1
ATOM 2849 O O . VAL A 1 377 ? 17.523 -5.026 -24.750 1.00 81.38 377 VAL A O 1
ATOM 2852 N N . PHE A 1 378 ? 19.016 -3.416 -25.195 1.00 79.81 378 PHE A N 1
ATOM 2853 C CA . PHE A 1 378 ? 18.063 -2.316 -25.053 1.00 79.81 378 PHE A CA 1
ATOM 2854 C C . PHE A 1 378 ? 17.285 -2.074 -26.352 1.00 79.81 378 PHE A C 1
ATOM 2856 O O . PHE A 1 378 ? 17.766 -1.420 -27.273 1.00 79.81 378 PHE A O 1
ATOM 2863 N N . ARG A 1 379 ? 16.025 -2.536 -26.391 1.00 72.88 379 ARG A N 1
ATOM 2864 C CA . ARG A 1 379 ? 15.096 -2.335 -27.529 1.00 72.88 379 ARG A CA 1
ATOM 2865 C C . ARG A 1 379 ? 14.890 -0.868 -27.923 1.00 72.88 379 ARG A C 1
ATOM 2867 O O . ARG A 1 379 ? 14.554 -0.590 -29.071 1.00 72.88 379 ARG A O 1
ATOM 2874 N N . HIS A 1 380 ? 15.059 0.050 -26.974 1.00 68.38 380 HIS A N 1
ATOM 2875 C CA . HIS A 1 380 ? 14.952 1.488 -27.184 1.00 68.38 380 HIS A CA 1
ATOM 2876 C C . HIS A 1 380 ? 16.116 2.185 -26.481 1.00 68.38 380 HIS A C 1
ATOM 2878 O O . HIS A 1 380 ? 16.328 1.989 -25.286 1.00 68.38 380 HIS A O 1
ATOM 2884 N N . VAL A 1 381 ? 16.840 3.018 -27.226 1.00 63.19 381 VAL A N 1
ATOM 2885 C CA . VAL A 1 381 ? 17.891 3.897 -26.709 1.00 63.19 381 VAL A CA 1
ATOM 2886 C C . VAL A 1 381 ? 17.461 5.330 -26.994 1.00 63.19 381 VAL A C 1
ATOM 2888 O O . VAL A 1 381 ? 17.395 5.737 -28.152 1.00 63.19 381 VAL A O 1
ATOM 2891 N N . ALA A 1 382 ? 17.153 6.081 -25.940 1.00 62.72 382 ALA A N 1
ATOM 2892 C CA . ALA A 1 382 ? 16.863 7.506 -26.018 1.00 62.72 382 ALA A CA 1
ATOM 2893 C C . ALA A 1 382 ? 18.075 8.289 -25.501 1.00 62.72 382 ALA A C 1
ATOM 2895 O O . ALA A 1 382 ? 18.450 8.152 -24.338 1.00 62.72 382 ALA A O 1
ATOM 2896 N N . THR A 1 383 ? 18.683 9.110 -26.356 1.00 57.34 383 THR A N 1
ATOM 2897 C CA . THR A 1 383 ? 19.715 10.061 -25.928 1.00 57.34 383 THR A CA 1
ATOM 2898 C C . THR A 1 383 ? 19.025 11.301 -25.374 1.00 57.34 383 THR A C 1
ATOM 2900 O O . THR A 1 383 ? 18.380 12.031 -26.125 1.00 57.34 383 THR A O 1
ATOM 2903 N N . ILE A 1 384 ? 19.158 11.547 -24.073 1.00 57.44 384 ILE A N 1
ATOM 2904 C CA . ILE A 1 384 ? 18.750 12.813 -23.459 1.00 57.44 384 ILE A CA 1
ATOM 2905 C C . ILE A 1 384 ? 19.913 13.792 -23.651 1.00 57.44 384 ILE A C 1
ATOM 2907 O O . ILE A 1 384 ? 21.020 13.529 -23.189 1.00 57.44 384 ILE A O 1
ATOM 2911 N N . GLU A 1 385 ? 19.690 14.902 -24.357 1.00 50.91 385 GLU A N 1
ATOM 2912 C CA . GLU A 1 385 ? 20.690 15.971 -24.436 1.00 50.91 385 GLU A CA 1
ATOM 2913 C C . GLU A 1 385 ? 20.787 16.685 -23.085 1.00 50.91 385 GLU A C 1
ATOM 2915 O O . GLU A 1 385 ? 19.799 17.252 -22.608 1.00 50.91 385 GLU A O 1
ATOM 2920 N N . ASP A 1 386 ? 21.976 16.696 -22.480 1.00 50.19 386 ASP A N 1
ATOM 2921 C CA . ASP A 1 386 ? 22.179 17.249 -21.139 1.00 50.19 386 ASP A CA 1
ATOM 2922 C C . ASP A 1 386 ? 22.322 18.782 -21.150 1.00 50.19 386 ASP A C 1
ATOM 2924 O O . ASP A 1 386 ? 23.348 19.369 -20.813 1.00 50.19 386 ASP A O 1
ATOM 2928 N N . ARG A 1 387 ? 21.249 19.458 -21.577 1.00 43.28 387 ARG A N 1
ATOM 2929 C CA . ARG A 1 387 ? 21.161 20.926 -21.681 1.00 43.28 387 ARG A CA 1
ATOM 2930 C C . ARG A 1 387 ? 21.131 21.649 -20.322 1.00 43.28 387 ARG A C 1
ATOM 2932 O O . ARG A 1 387 ? 20.976 22.866 -20.300 1.00 43.28 387 ARG A O 1
ATOM 2939 N N . PHE A 1 388 ? 21.250 20.915 -19.212 1.00 42.34 388 PHE A N 1
ATOM 2940 C CA . PHE A 1 388 ? 21.137 21.412 -17.834 1.00 42.34 388 PHE A CA 1
ATOM 2941 C C . PHE A 1 388 ? 22.171 20.763 -16.888 1.00 42.34 388 PHE A C 1
ATOM 2943 O O . PHE A 1 388 ? 21.872 20.463 -15.727 1.00 42.34 388 PHE A O 1
ATOM 2950 N N . ALA A 1 389 ? 23.387 20.541 -17.398 1.00 38.19 389 ALA A N 1
ATOM 2951 C CA . ALA A 1 389 ? 24.589 20.269 -16.610 1.00 38.19 389 ALA A CA 1
ATOM 2952 C C . ALA A 1 389 ? 25.290 21.592 -16.232 1.00 38.19 389 ALA A C 1
ATOM 2954 O O . ALA A 1 389 ? 26.341 21.933 -16.778 1.00 38.19 389 ALA A O 1
ATOM 2955 N N . ALA A 1 390 ? 24.657 22.356 -15.338 1.00 30.41 390 ALA A N 1
ATOM 2956 C CA . ALA A 1 390 ? 25.148 23.604 -14.749 1.00 30.41 390 ALA A CA 1
ATOM 2957 C C . ALA A 1 390 ? 24.563 23.777 -13.337 1.00 30.41 390 ALA A C 1
ATOM 2959 O O . ALA A 1 390 ? 23.366 23.436 -13.177 1.00 30.41 390 ALA A O 1
#

InterPro domains:
  IPR001611 Leucine-rich repeat [PS51450] (299-320)
  IPR008533 Protein of unknown function DUF815 [PTHR42935] (54-286)

Radius of gyration: 34.88 Å; chains: 1; bounding box: 96×47×116 Å

Organism: Chlorella variabilis (NCBI:txid554065)